Protein AF-A0A3D6DF42-F1 (afdb_monomer)

Structure (mmCIF, N/CA/C/O backbone):
data_AF-A0A3D6DF42-F1
#
_entry.id   AF-A0A3D6DF42-F1
#
loop_
_atom_site.group_PDB
_atom_site.id
_atom_site.type_symbol
_atom_site.label_atom_id
_atom_site.label_alt_id
_atom_site.label_comp_id
_atom_site.label_asym_id
_atom_site.label_entity_id
_atom_site.label_seq_id
_atom_site.pdbx_PDB_ins_code
_atom_site.Cartn_x
_atom_site.Cartn_y
_atom_site.Cartn_z
_atom_sit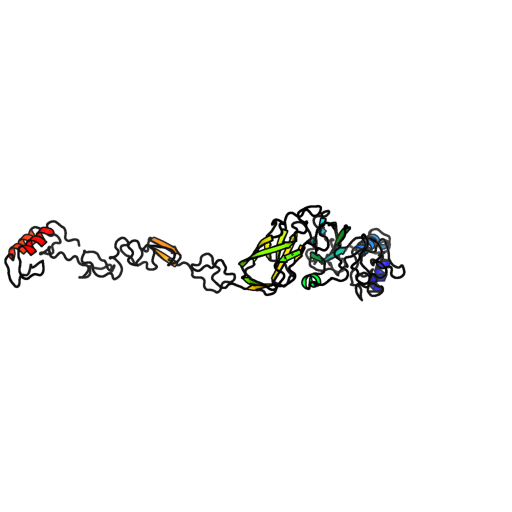e.occupancy
_atom_site.B_iso_or_equiv
_atom_site.auth_seq_id
_atom_site.auth_comp_id
_atom_site.auth_asym_id
_atom_site.auth_atom_id
_atom_site.pdbx_PDB_model_num
ATOM 1 N N . MET A 1 1 ? 30.712 -0.843 -15.625 1.00 72.88 1 MET A N 1
ATOM 2 C CA . MET A 1 1 ? 30.230 -1.663 -16.755 1.00 72.88 1 MET A CA 1
ATOM 3 C C . MET A 1 1 ? 30.738 -3.091 -16.606 1.00 72.88 1 MET A C 1
ATOM 5 O O . MET A 1 1 ? 31.927 -3.261 -16.349 1.00 72.88 1 MET A O 1
ATOM 9 N N . ASP A 1 2 ? 29.861 -4.085 -16.749 1.00 75.00 2 ASP A N 1
ATOM 10 C CA . ASP A 1 2 ? 30.233 -5.494 -16.939 1.00 75.00 2 ASP A CA 1
ATOM 11 C C . ASP A 1 2 ? 30.564 -5.735 -18.417 1.00 75.00 2 ASP A C 1
ATOM 13 O O . ASP A 1 2 ? 29.672 -5.845 -19.254 1.00 75.00 2 ASP A O 1
ATOM 17 N N . TYR A 1 3 ? 31.856 -5.793 -18.742 1.00 85.81 3 TYR A N 1
ATOM 18 C CA . TYR A 1 3 ? 32.326 -5.907 -20.124 1.00 85.81 3 TYR A CA 1
ATOM 19 C C . TYR A 1 3 ? 31.881 -7.205 -20.804 1.00 85.81 3 TYR A C 1
ATOM 21 O O . TYR A 1 3 ? 31.566 -7.184 -21.987 1.00 85.81 3 TYR A O 1
ATOM 29 N N . VAL A 1 4 ? 31.839 -8.341 -20.101 1.00 92.81 4 VAL A N 1
ATOM 30 C CA . VAL A 1 4 ? 31.512 -9.613 -20.767 1.00 92.81 4 VAL A CA 1
ATOM 31 C C . VAL A 1 4 ? 30.023 -9.671 -21.069 1.00 92.81 4 VAL A C 1
ATOM 33 O O . VAL A 1 4 ? 29.649 -9.961 -22.205 1.00 92.81 4 VAL A O 1
ATOM 36 N N . GLY A 1 5 ? 29.180 -9.349 -20.083 1.00 94.94 5 GLY A N 1
ATOM 37 C CA . GLY A 1 5 ? 27.737 -9.252 -20.293 1.00 94.94 5 GLY A CA 1
ATOM 38 C C . GLY A 1 5 ? 27.397 -8.262 -21.409 1.00 94.94 5 GLY A C 1
ATOM 39 O O . GLY A 1 5 ? 26.645 -8.597 -22.319 1.00 94.94 5 GLY A O 1
ATOM 40 N N . HIS A 1 6 ? 28.019 -7.083 -21.396 1.00 96.62 6 HIS A N 1
ATOM 41 C CA . HIS A 1 6 ? 27.775 -6.023 -22.374 1.00 96.62 6 HIS A CA 1
ATOM 42 C C . HIS A 1 6 ? 28.074 -6.452 -23.817 1.00 96.62 6 HIS A C 1
ATOM 44 O O . HIS A 1 6 ? 27.211 -6.363 -24.693 1.00 96.62 6 HIS A O 1
ATOM 50 N N . GLU A 1 7 ? 29.271 -6.989 -24.068 1.00 96.31 7 GLU A N 1
ATOM 51 C CA . GLU A 1 7 ? 29.660 -7.403 -25.418 1.00 96.31 7 GLU A CA 1
ATOM 52 C C . GLU A 1 7 ? 28.851 -8.614 -25.904 1.00 96.31 7 GLU A C 1
ATOM 54 O O . GLU A 1 7 ? 28.510 -8.702 -27.087 1.00 96.31 7 GLU A O 1
ATOM 59 N N . MET A 1 8 ? 28.474 -9.528 -25.000 1.00 95.62 8 MET A N 1
ATOM 60 C CA . MET A 1 8 ? 27.553 -10.622 -25.326 1.00 95.62 8 MET A CA 1
ATOM 61 C C . MET A 1 8 ? 26.163 -10.100 -25.702 1.00 95.62 8 MET A C 1
ATOM 63 O O . MET A 1 8 ? 25.557 -10.611 -26.643 1.00 95.62 8 MET A O 1
ATOM 67 N N . GLY A 1 9 ? 25.679 -9.048 -25.040 1.00 97.00 9 GLY A N 1
ATOM 68 C CA . GLY A 1 9 ? 24.446 -8.368 -25.423 1.00 97.00 9 GLY A CA 1
ATOM 69 C C . GLY A 1 9 ? 24.493 -7.840 -26.858 1.00 97.00 9 GLY A C 1
ATOM 70 O O . GLY A 1 9 ? 23.551 -8.059 -27.618 1.00 97.00 9 GLY A O 1
ATOM 71 N N . HIS A 1 10 ? 25.609 -7.243 -27.285 1.00 97.25 10 HIS A N 1
ATOM 72 C CA . HIS A 1 10 ? 25.791 -6.853 -28.687 1.00 97.25 10 HIS A CA 1
ATOM 73 C C . HIS A 1 10 ? 25.786 -8.045 -29.649 1.00 97.25 10 HIS A C 1
ATOM 75 O O . HIS A 1 10 ? 25.200 -7.943 -30.729 1.00 97.25 10 HIS A O 1
ATOM 81 N N . GLN A 1 11 ? 26.361 -9.192 -29.265 1.00 95.19 11 GLN A N 1
ATOM 82 C CA . GLN A 1 11 ? 26.259 -10.417 -30.076 1.00 95.19 11 GLN A CA 1
ATOM 83 C C . GLN A 1 11 ? 24.812 -10.915 -30.206 1.00 95.19 11 GLN A C 1
ATOM 85 O O . GLN A 1 11 ? 24.462 -11.527 -31.214 1.00 95.19 11 GLN A O 1
ATOM 90 N N . PHE A 1 12 ? 23.956 -10.618 -29.225 1.00 95.00 12 PHE A N 1
ATOM 91 C CA . PHE A 1 12 ? 22.517 -10.883 -29.279 1.00 95.00 12 PHE A CA 1
ATOM 92 C C . PHE A 1 12 ? 21.701 -9.759 -29.934 1.00 95.00 12 PHE A C 1
ATOM 94 O O . PHE A 1 12 ? 20.476 -9.833 -29.959 1.00 95.00 12 PHE A O 1
ATOM 101 N N . GLY A 1 13 ? 22.353 -8.746 -30.509 1.00 95.38 13 GLY A N 1
ATOM 102 C CA . GLY A 1 13 ? 21.691 -7.662 -31.234 1.00 95.38 13 GLY A CA 1
ATOM 103 C C . GLY A 1 13 ? 21.156 -6.536 -30.349 1.00 95.38 13 GLY A C 1
ATOM 104 O O . GLY A 1 13 ? 20.396 -5.703 -30.839 1.00 95.38 13 GLY A O 1
ATOM 105 N N . CYS A 1 14 ? 21.541 -6.490 -29.073 1.00 98.06 14 CYS A N 1
ATOM 106 C CA . CYS A 1 14 ? 21.111 -5.442 -28.156 1.00 98.06 14 CYS A CA 1
ATOM 107 C C . CYS A 1 14 ? 21.837 -4.119 -28.434 1.00 98.06 14 CYS A C 1
ATOM 109 O O . CYS A 1 14 ? 23.064 -4.073 -28.581 1.00 98.06 14 CYS A O 1
ATOM 111 N N . ASN A 1 15 ? 21.077 -3.028 -28.436 1.00 98.25 15 ASN A N 1
ATOM 112 C CA . ASN A 1 15 ? 21.585 -1.665 -28.493 1.00 98.25 15 ASN A CA 1
ATOM 113 C C . ASN A 1 15 ? 21.888 -1.111 -27.096 1.00 98.25 15 ASN A C 1
ATOM 115 O O . ASN A 1 15 ? 21.407 -1.612 -26.078 1.00 98.25 15 ASN A O 1
ATOM 119 N N . HIS A 1 16 ? 22.660 -0.021 -27.060 1.00 97.88 16 HIS A N 1
ATOM 120 C CA . HIS A 1 16 ? 22.895 0.727 -25.832 1.00 97.88 16 HIS A CA 1
ATOM 121 C C . HIS A 1 16 ? 21.620 1.381 -25.293 1.00 97.88 16 HIS A C 1
ATOM 123 O O . HIS A 1 16 ? 20.898 2.045 -26.041 1.00 97.88 16 HIS A O 1
ATOM 129 N N . THR A 1 17 ? 21.402 1.278 -23.982 1.00 97.94 17 THR A N 1
ATOM 130 C CA . THR A 1 17 ? 20.181 1.763 -23.317 1.00 97.94 17 THR A CA 1
ATOM 131 C C . THR A 1 17 ? 20.329 3.109 -22.616 1.00 97.94 17 THR A C 1
ATOM 133 O O . THR A 1 17 ? 19.329 3.725 -22.252 1.00 97.94 17 THR A O 1
ATOM 136 N N . PHE A 1 18 ? 21.553 3.608 -22.445 1.00 97.00 18 PHE A N 1
ATOM 137 C CA . PHE A 1 18 ? 21.826 4.888 -21.789 1.00 97.00 18 PHE A CA 1
ATOM 138 C C . PHE A 1 18 ? 21.446 6.097 -22.663 1.00 97.00 18 PHE A C 1
ATOM 140 O O . PHE A 1 18 ? 21.507 6.041 -23.893 1.00 97.00 18 PHE A O 1
ATOM 147 N N . ASN A 1 19 ? 21.088 7.221 -22.033 1.00 96.50 19 ASN A N 1
ATOM 148 C CA . ASN A 1 19 ? 20.591 8.412 -22.730 1.00 96.50 19 ASN A CA 1
ATOM 149 C C . ASN A 1 19 ? 21.522 9.640 -22.700 1.00 96.50 19 ASN A C 1
ATOM 151 O O . ASN A 1 19 ? 21.210 10.654 -23.331 1.00 96.50 19 ASN A O 1
ATOM 155 N N . ASN A 1 20 ? 22.681 9.578 -22.041 1.00 93.00 20 ASN A N 1
ATOM 156 C CA . ASN A 1 20 ? 23.732 10.585 -22.237 1.00 93.00 20 ASN A CA 1
ATOM 157 C C . ASN A 1 20 ? 24.454 10.393 -23.590 1.00 93.00 20 ASN A C 1
ATOM 159 O O . ASN A 1 20 ? 24.331 9.356 -24.229 1.00 93.00 20 ASN A O 1
ATOM 163 N N . SER A 1 21 ? 25.170 11.414 -24.079 1.00 89.31 21 SER A N 1
ATOM 164 C CA . SER A 1 21 ? 25.824 11.362 -25.404 1.00 89.31 21 SER A CA 1
ATOM 165 C C . SER A 1 21 ? 26.989 10.363 -25.465 1.00 89.31 21 SER A C 1
ATOM 167 O O . SER A 1 21 ? 27.166 9.681 -26.474 1.00 89.31 21 SER A O 1
ATOM 169 N N . CYS A 1 22 ? 27.790 10.315 -24.394 1.00 90.25 22 CYS A N 1
ATOM 170 C CA . CYS A 1 22 ? 29.015 9.523 -24.241 1.00 90.25 22 CYS A CA 1
ATOM 171 C C . CYS A 1 22 ? 29.828 9.343 -25.536 1.00 90.25 22 CYS A C 1
ATOM 173 O O . CYS A 1 22 ? 29.934 8.247 -26.092 1.00 90.25 22 CYS A O 1
ATOM 175 N N . SER A 1 23 ? 30.382 10.447 -26.043 1.00 90.12 23 SER A N 1
ATOM 176 C CA . SER A 1 23 ? 31.211 10.465 -27.259 1.00 90.12 23 SER A CA 1
ATOM 177 C C . SER A 1 23 ? 30.519 9.894 -28.508 1.00 90.12 23 SER A C 1
ATOM 179 O O . SER A 1 23 ? 31.182 9.357 -29.389 1.00 90.12 23 SER A O 1
ATOM 181 N N . GLY A 1 24 ? 29.190 10.018 -28.597 1.00 90.12 24 GLY A N 1
ATOM 182 C CA . GLY A 1 24 ? 28.400 9.571 -29.746 1.00 90.12 24 GLY A CA 1
ATOM 183 C C . GLY A 1 24 ? 27.953 8.109 -29.695 1.00 90.12 24 GLY A C 1
ATOM 184 O O . GLY A 1 24 ? 27.324 7.653 -30.643 1.00 90.12 24 GLY A O 1
ATOM 185 N N . ASN A 1 25 ? 28.218 7.383 -28.604 1.00 94.06 25 ASN A N 1
ATOM 186 C CA . ASN A 1 25 ? 27.819 5.977 -28.462 1.00 94.06 25 ASN A CA 1
ATOM 187 C C . ASN A 1 25 ? 26.333 5.789 -28.109 1.00 94.06 25 ASN A C 1
ATOM 189 O O . ASN A 1 25 ? 25.847 4.661 -28.054 1.00 94.06 25 ASN A O 1
ATOM 193 N N . ARG A 1 26 ? 25.593 6.874 -27.864 1.00 95.94 26 ARG A N 1
ATOM 194 C CA . ARG A 1 26 ? 24.152 6.825 -27.602 1.00 95.94 26 ARG A CA 1
ATOM 195 C C . ARG A 1 26 ? 23.379 6.244 -28.789 1.00 95.94 26 ARG A C 1
ATOM 197 O O . ARG A 1 26 ? 23.425 6.803 -29.884 1.00 95.94 26 ARG A O 1
ATOM 204 N N . SER A 1 27 ? 22.545 5.235 -28.539 1.00 97.19 27 SER A N 1
ATOM 205 C CA . SER A 1 27 ? 21.577 4.735 -29.523 1.00 97.19 27 SER A CA 1
ATOM 206 C C . SER A 1 27 ? 20.209 5.396 -29.326 1.00 97.19 27 SER A C 1
ATOM 208 O O . SER A 1 27 ? 19.471 5.079 -28.398 1.00 97.19 27 SER A O 1
ATOM 210 N N . SER A 1 28 ? 19.844 6.354 -30.184 1.00 95.88 28 SER A N 1
ATOM 211 C CA . SER A 1 28 ? 18.615 7.152 -30.013 1.00 95.88 28 SER A CA 1
ATOM 212 C C . SER A 1 28 ? 17.316 6.343 -30.062 1.00 95.88 28 SER A C 1
ATOM 214 O O . SER A 1 28 ? 16.324 6.776 -29.480 1.00 95.88 28 SER A O 1
ATOM 216 N N . SER A 1 29 ? 17.318 5.187 -30.728 1.00 96.94 29 SER A N 1
ATOM 217 C CA . SER A 1 29 ? 16.177 4.268 -30.814 1.00 96.94 29 SER A CA 1
ATOM 218 C C . SER A 1 29 ? 16.046 3.326 -29.612 1.00 96.94 29 SER A C 1
ATOM 220 O O . SER A 1 29 ? 15.029 2.646 -29.500 1.00 96.94 29 SER A O 1
ATO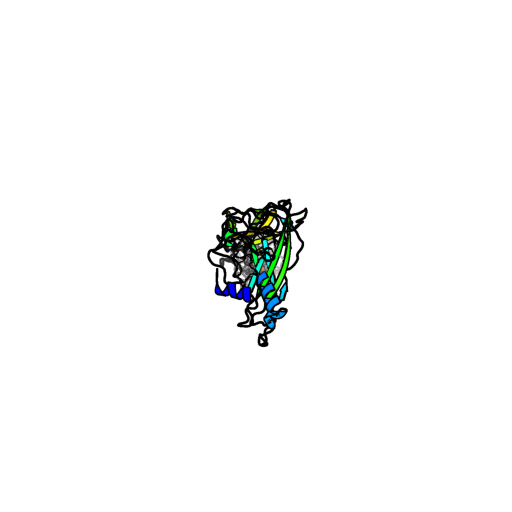M 222 N N . ALA A 1 30 ? 17.049 3.293 -28.729 1.00 97.88 30 ALA A N 1
ATOM 223 C CA . ALA A 1 30 ? 17.146 2.360 -27.605 1.00 97.88 30 ALA A CA 1
ATOM 224 C C . ALA A 1 30 ? 17.464 3.033 -26.254 1.00 97.88 30 ALA A C 1
ATOM 226 O O . ALA A 1 30 ? 17.500 2.361 -25.227 1.00 97.88 30 ALA A O 1
ATOM 227 N N . ALA A 1 31 ? 17.664 4.353 -26.228 1.00 97.81 31 ALA A N 1
ATOM 228 C CA . ALA A 1 31 ? 18.062 5.126 -25.052 1.00 97.81 31 ALA A CA 1
ATOM 229 C C . ALA A 1 31 ? 16.919 5.327 -24.029 1.00 97.81 31 ALA A C 1
ATOM 231 O O . ALA A 1 31 ? 16.369 6.425 -23.909 1.00 97.81 31 ALA A O 1
ATOM 232 N N . TYR A 1 32 ? 16.556 4.264 -23.310 1.00 98.19 32 TYR A N 1
ATOM 233 C CA . TYR A 1 32 ? 15.469 4.233 -22.321 1.00 98.19 32 TYR A CA 1
ATOM 234 C C . TYR A 1 32 ? 15.901 4.534 -20.879 1.00 98.19 32 TYR A C 1
ATOM 236 O O . TYR A 1 32 ? 15.042 4.736 -20.025 1.00 98.19 32 TYR A O 1
ATOM 244 N N . GLU A 1 33 ? 17.199 4.593 -20.585 1.00 97.69 33 GLU A N 1
ATOM 245 C CA . GLU A 1 33 ? 17.704 4.834 -19.233 1.00 97.69 33 GLU A CA 1
ATOM 246 C C . GLU A 1 33 ? 18.296 6.244 -19.078 1.00 97.69 33 GLU A C 1
ATOM 248 O O . GLU A 1 33 ? 19.042 6.702 -19.950 1.00 97.69 33 GLU A O 1
ATOM 253 N N . PRO A 1 34 ? 18.024 6.951 -17.964 1.00 96.62 34 PRO A N 1
ATOM 254 C CA . PRO A 1 34 ? 18.572 8.283 -17.742 1.00 96.62 34 PRO A CA 1
ATOM 255 C C . PRO A 1 34 ? 20.101 8.263 -17.596 1.00 96.62 34 PRO A C 1
ATOM 257 O O . PRO A 1 34 ? 20.685 7.339 -17.031 1.00 96.62 34 PRO A O 1
ATOM 260 N N . GLY A 1 35 ? 20.765 9.321 -18.069 1.00 95.56 35 GLY A N 1
ATOM 261 C CA . GLY A 1 35 ? 22.210 9.494 -17.903 1.00 95.56 35 GLY A CA 1
ATOM 262 C C . GLY A 1 35 ? 23.021 8.338 -18.488 1.00 95.56 35 GLY A C 1
ATOM 263 O O . GLY A 1 35 ? 22.813 7.955 -19.638 1.00 95.56 35 GLY A O 1
ATOM 264 N N . SER A 1 36 ? 23.956 7.798 -17.704 1.00 95.56 36 SER A N 1
ATOM 265 C CA . SER A 1 36 ? 24.770 6.630 -18.073 1.00 95.56 36 SER A CA 1
ATOM 266 C C . SER A 1 36 ? 24.033 5.292 -18.012 1.00 95.56 36 SER A C 1
ATOM 268 O O . SER A 1 36 ? 24.597 4.272 -18.412 1.00 95.56 36 SER A O 1
ATOM 270 N N . GLY A 1 37 ? 22.790 5.279 -17.529 1.00 96.25 37 GLY A N 1
ATOM 271 C CA . GLY A 1 37 ? 22.034 4.067 -17.244 1.00 96.25 37 GLY A CA 1
ATOM 272 C C . GLY A 1 37 ? 22.590 3.247 -16.073 1.00 96.25 37 GLY A C 1
ATOM 273 O O . GLY A 1 37 ? 23.608 3.579 -15.457 1.00 96.25 37 GLY A O 1
ATOM 274 N N . SER A 1 38 ? 21.866 2.185 -15.761 1.00 96.81 38 SER A N 1
ATOM 275 C CA . SER A 1 38 ? 22.068 1.258 -14.646 1.00 96.81 38 SER A CA 1
ATOM 276 C C . SER A 1 38 ? 22.249 -0.195 -15.093 1.00 96.81 38 SER A C 1
ATOM 278 O O . SER A 1 38 ? 22.862 -0.961 -14.360 1.00 96.81 38 SER A O 1
ATOM 280 N N . THR A 1 39 ? 21.734 -0.592 -16.262 1.00 97.38 39 THR A N 1
ATOM 281 C CA . THR A 1 39 ? 21.733 -2.000 -16.708 1.00 97.38 39 THR A CA 1
ATOM 282 C C . THR A 1 39 ? 22.961 -2.390 -17.544 1.00 97.38 39 THR A C 1
ATOM 284 O O . THR A 1 39 ? 23.787 -1.550 -17.897 1.00 97.38 39 THR A O 1
ATOM 287 N N . ILE A 1 40 ? 23.091 -3.678 -17.887 1.00 97.62 40 ILE A N 1
ATOM 288 C CA . ILE A 1 40 ? 24.237 -4.236 -18.632 1.00 97.62 40 ILE A CA 1
ATOM 289 C C . ILE A 1 40 ? 24.517 -3.494 -19.948 1.00 97.62 40 ILE A C 1
ATOM 291 O O . ILE A 1 40 ? 25.676 -3.217 -20.244 1.00 97.62 40 ILE A O 1
ATOM 295 N N . MET A 1 41 ? 23.489 -3.130 -20.727 1.00 97.81 41 MET A N 1
ATOM 296 C CA . MET A 1 41 ? 23.665 -2.427 -22.015 1.00 97.81 41 MET A CA 1
ATOM 297 C C . MET A 1 41 ? 23.846 -0.914 -21.863 1.00 97.81 41 MET A C 1
ATOM 299 O O . MET A 1 41 ? 23.784 -0.157 -22.834 1.00 97.81 41 MET A O 1
ATOM 303 N N . SER A 1 42 ? 24.080 -0.457 -20.639 1.00 96.06 42 SER A N 1
ATOM 304 C CA . SER A 1 42 ? 24.339 0.929 -20.313 1.00 96.06 42 SER A CA 1
ATOM 305 C C . SER A 1 42 ? 25.835 1.166 -20.065 1.00 96.06 42 SER A C 1
ATOM 307 O O . SER A 1 42 ? 26.642 0.242 -19.989 1.00 96.06 42 SER A O 1
ATOM 309 N N . TYR A 1 43 ? 26.228 2.433 -19.939 1.00 95.00 43 TYR A N 1
ATOM 310 C CA . TYR A 1 43 ? 27.608 2.856 -19.694 1.00 95.00 43 TYR A CA 1
ATOM 311 C C . TYR A 1 43 ? 27.832 3.318 -18.244 1.00 95.00 43 TYR A C 1
ATOM 313 O O . TYR A 1 43 ? 28.550 4.292 -17.984 1.00 95.00 43 TYR A O 1
ATOM 321 N N . SER A 1 44 ? 27.224 2.622 -17.275 1.00 94.56 44 SER A N 1
ATOM 322 C CA . SER A 1 44 ? 27.429 2.886 -15.846 1.00 94.56 44 SER A CA 1
ATOM 323 C C . SER A 1 44 ? 28.921 2.893 -15.488 1.00 94.56 44 SER A C 1
ATOM 325 O O . SER A 1 44 ? 29.658 1.943 -15.783 1.00 94.56 44 SER A O 1
ATOM 327 N N . GLY A 1 45 ? 29.356 3.972 -14.840 1.00 92.31 45 GLY A N 1
ATOM 328 C CA . GLY A 1 45 ? 30.736 4.214 -14.422 1.00 92.31 45 GLY A CA 1
ATOM 329 C C . GLY A 1 45 ? 31.626 4.896 -15.458 1.00 92.31 45 GLY A C 1
ATOM 330 O O . GLY A 1 45 ? 32.757 5.232 -15.125 1.00 92.31 45 GLY A O 1
ATOM 331 N N . ILE A 1 46 ? 31.149 5.109 -16.689 1.00 90.69 46 ILE A N 1
ATOM 332 C CA . ILE A 1 46 ? 31.990 5.589 -17.798 1.00 90.69 46 ILE A CA 1
ATOM 333 C C . ILE A 1 46 ? 31.749 7.071 -18.089 1.00 90.69 46 ILE A C 1
ATOM 335 O O . ILE A 1 46 ? 32.695 7.851 -18.178 1.00 90.69 46 ILE A O 1
ATOM 339 N N . CYS A 1 47 ? 30.485 7.473 -18.237 1.00 88.75 47 CYS A N 1
ATOM 340 C CA . CYS A 1 47 ? 30.123 8.805 -18.721 1.00 88.75 47 CYS A CA 1
ATOM 341 C C . CYS A 1 47 ? 29.199 9.553 -17.758 1.00 88.75 47 CYS A C 1
ATOM 343 O O . CYS A 1 47 ? 28.301 8.970 -17.159 1.00 88.75 47 CYS A O 1
ATOM 345 N N . ALA A 1 48 ? 29.397 10.867 -17.635 1.00 91.12 48 ALA A N 1
ATOM 346 C CA . ALA A 1 48 ? 28.517 11.740 -16.864 1.00 91.12 48 ALA A CA 1
ATOM 347 C C . ALA A 1 48 ? 27.259 12.149 -17.670 1.00 91.12 48 ALA A C 1
ATOM 349 O O . ALA A 1 48 ? 27.318 12.194 -18.903 1.00 91.12 48 ALA A O 1
ATOM 350 N N . PRO A 1 49 ? 26.133 12.481 -17.009 1.00 93.31 49 PRO A N 1
ATOM 351 C CA . PRO A 1 49 ? 25.843 12.202 -15.599 1.00 93.31 49 PRO A CA 1
ATOM 352 C C . PRO A 1 49 ? 25.787 10.698 -15.334 1.00 93.31 49 PRO A C 1
ATOM 354 O O . PRO A 1 49 ? 25.134 9.951 -16.066 1.00 93.31 49 PRO A O 1
ATOM 357 N N . ASN A 1 50 ? 26.495 10.266 -14.292 1.00 93.12 50 ASN A N 1
ATOM 358 C CA . ASN A 1 50 ? 26.678 8.853 -14.004 1.00 93.12 50 ASN A CA 1
ATOM 359 C C . ASN A 1 50 ? 25.705 8.379 -12.918 1.00 93.12 50 ASN A C 1
ATOM 361 O O . ASN A 1 50 ? 25.817 8.848 -11.790 1.00 93.12 50 ASN A O 1
ATOM 365 N N . LEU A 1 51 ? 24.804 7.437 -13.227 1.00 93.81 51 LEU A N 1
ATOM 366 C CA . LEU A 1 51 ? 23.814 6.915 -12.268 1.00 93.81 51 LEU A CA 1
ATOM 367 C C . LEU A 1 51 ? 24.420 6.072 -11.141 1.00 93.81 51 LEU A C 1
ATOM 369 O O . LEU A 1 51 ? 23.918 6.090 -10.014 1.00 93.81 51 LEU A O 1
ATOM 373 N N . GLN A 1 52 ? 25.445 5.286 -11.472 1.00 94.06 52 GLN A N 1
ATOM 374 C CA . GLN A 1 52 ? 26.121 4.351 -10.574 1.00 94.06 52 GLN A CA 1
ATOM 375 C C . GLN A 1 52 ? 27.486 3.944 -11.139 1.00 94.06 52 GLN A C 1
ATOM 377 O O . GLN A 1 52 ? 27.729 4.046 -12.340 1.00 94.06 52 GLN A O 1
ATOM 382 N N . THR A 1 53 ? 28.408 3.512 -10.278 1.00 93.94 53 THR A N 1
ATOM 383 C CA . THR A 1 53 ? 29.788 3.167 -10.674 1.00 93.94 53 THR A CA 1
ATOM 384 C C . THR A 1 53 ? 29.875 1.867 -11.472 1.00 93.94 53 THR A C 1
ATOM 386 O O . THR A 1 53 ? 30.651 1.773 -12.416 1.00 93.94 53 THR A O 1
ATOM 389 N N . ASN A 1 54 ? 29.072 0.869 -11.118 1.00 94.06 54 ASN A N 1
ATOM 390 C CA . ASN A 1 54 ? 29.024 -0.425 -11.795 1.00 94.06 54 ASN A CA 1
ATOM 391 C C . ASN A 1 54 ? 27.616 -0.635 -12.328 1.00 94.06 54 ASN A C 1
ATOM 393 O O . ASN A 1 54 ? 26.686 -0.154 -11.696 1.00 94.06 54 ASN A O 1
ATOM 397 N N . SER A 1 55 ? 27.463 -1.312 -13.462 1.00 95.25 55 SER A N 1
ATOM 398 C CA . SER A 1 55 ? 26.143 -1.736 -13.933 1.00 95.25 55 SER A CA 1
ATOM 399 C C . SER A 1 55 ? 25.591 -2.798 -12.987 1.00 95.25 55 SER A C 1
ATOM 401 O O . SER A 1 55 ? 26.364 -3.537 -12.380 1.00 95.25 55 SER A O 1
ATOM 403 N N . ASP A 1 56 ? 24.275 -2.866 -12.878 1.00 96.25 56 ASP A N 1
ATOM 404 C CA . ASP A 1 56 ? 23.588 -3.998 -12.278 1.00 96.25 56 ASP A CA 1
ATOM 405 C C . ASP A 1 56 ? 23.599 -5.176 -13.262 1.00 96.25 56 ASP A C 1
ATOM 407 O O . ASP A 1 56 ? 23.454 -4.968 -14.471 1.00 96.25 56 ASP A O 1
ATOM 411 N N . ASP A 1 57 ? 23.717 -6.403 -12.749 1.00 93.75 57 ASP A N 1
ATOM 412 C CA . ASP A 1 57 ? 23.790 -7.646 -13.538 1.00 93.75 57 ASP A CA 1
ATOM 413 C C . ASP A 1 57 ? 22.406 -8.054 -14.084 1.00 93.75 57 ASP A C 1
ATOM 415 O O . ASP A 1 57 ? 21.875 -9.137 -13.836 1.00 93.75 57 ASP A O 1
ATOM 419 N N . VAL A 1 58 ? 21.773 -7.137 -14.811 1.00 95.00 58 VAL A N 1
ATOM 420 C CA . VAL A 1 58 ? 20.457 -7.288 -15.421 1.00 95.00 58 VAL A CA 1
ATOM 421 C C . VAL A 1 58 ? 20.433 -6.565 -16.763 1.00 95.00 58 VAL A C 1
ATOM 423 O O . VAL A 1 58 ? 21.012 -5.494 -16.918 1.00 95.00 58 VAL A O 1
ATOM 426 N N . TYR A 1 59 ? 19.741 -7.135 -17.746 1.00 97.00 59 TYR A N 1
ATOM 427 C CA . TYR A 1 59 ? 19.406 -6.444 -18.990 1.00 97.00 59 TYR A CA 1
ATOM 428 C C . TYR A 1 59 ? 18.132 -5.618 -18.822 1.00 97.00 59 TYR A C 1
ATOM 430 O O . TYR A 1 59 ? 17.146 -6.119 -18.274 1.00 97.00 59 TYR A O 1
ATOM 438 N N . HIS A 1 60 ? 18.126 -4.400 -19.369 1.00 98.06 60 HIS A N 1
ATOM 439 C CA . HIS A 1 60 ? 16.903 -3.614 -19.503 1.00 98.06 60 HIS A CA 1
ATOM 440 C C . HIS A 1 60 ? 15.847 -4.382 -20.311 1.00 98.06 60 HIS A C 1
ATOM 442 O O . HIS A 1 60 ? 16.193 -5.097 -21.259 1.00 98.06 60 HIS A O 1
ATOM 448 N N . VAL A 1 61 ? 14.556 -4.180 -20.025 1.00 98.12 61 VAL A N 1
ATOM 449 C CA . VAL A 1 61 ? 13.451 -4.794 -20.795 1.00 98.12 61 VAL A CA 1
ATOM 450 C C . VAL A 1 61 ? 13.589 -4.602 -22.309 1.00 98.12 61 VAL A C 1
ATOM 452 O O . VAL A 1 61 ? 13.250 -5.495 -23.080 1.00 98.12 61 VAL A O 1
ATOM 455 N N . HIS A 1 62 ? 14.125 -3.463 -22.753 1.00 98.31 62 HIS A N 1
ATOM 456 C CA . HIS A 1 62 ? 14.384 -3.226 -24.174 1.00 98.31 62 HIS A CA 1
ATOM 457 C C . HIS A 1 62 ? 15.406 -4.210 -24.752 1.00 98.31 62 HIS A C 1
ATOM 459 O O . HIS A 1 62 ? 15.118 -4.851 -25.757 1.00 98.31 62 HIS A O 1
ATOM 465 N N . SER A 1 63 ? 16.550 -4.388 -24.089 1.00 98.19 63 SER A N 1
ATOM 466 C CA . SER A 1 63 ? 17.571 -5.345 -24.517 1.00 98.19 63 SER A CA 1
ATOM 467 C C . SER A 1 63 ? 17.048 -6.783 -24.465 1.00 98.19 63 SER A C 1
ATOM 469 O O . SER A 1 63 ? 17.363 -7.576 -25.343 1.00 98.19 63 SER A O 1
ATOM 471 N N . LEU A 1 64 ? 16.184 -7.121 -23.497 1.00 96.31 64 LEU A N 1
ATOM 472 C CA . LEU A 1 64 ? 15.510 -8.427 -23.488 1.00 96.31 64 LEU A CA 1
ATOM 473 C C . LEU A 1 64 ? 14.614 -8.617 -24.719 1.00 96.31 64 LEU A C 1
ATOM 475 O O . LEU A 1 64 ? 14.614 -9.695 -25.310 1.00 96.31 64 LEU A O 1
ATOM 479 N N . ILE A 1 65 ? 13.871 -7.583 -25.126 1.00 96.62 65 ILE A N 1
ATOM 480 C CA . ILE A 1 65 ? 13.029 -7.612 -26.330 1.00 96.62 65 ILE A CA 1
ATOM 481 C C . ILE A 1 65 ? 13.891 -7.748 -27.592 1.00 96.62 65 ILE A C 1
ATOM 483 O O . ILE A 1 65 ? 13.596 -8.596 -28.432 1.00 96.62 65 ILE A O 1
ATOM 487 N N . GLU A 1 66 ? 14.948 -6.946 -27.734 1.00 97.50 66 GLU A N 1
ATOM 488 C CA . GLU A 1 66 ? 15.866 -7.015 -28.879 1.00 97.50 66 GLU A CA 1
ATOM 489 C C . GLU A 1 66 ? 16.529 -8.390 -28.985 1.00 97.50 66 GLU A C 1
ATOM 491 O O . GLU A 1 66 ? 16.419 -9.043 -30.026 1.00 97.50 66 GLU A O 1
ATOM 496 N N . GLY A 1 67 ? 17.117 -8.868 -27.885 1.00 95.94 67 GLY A N 1
ATOM 497 C CA . GLY A 1 67 ? 17.758 -10.176 -27.814 1.00 95.94 67 GLY A CA 1
ATOM 498 C C . GLY A 1 67 ? 16.790 -11.316 -28.119 1.00 95.94 67 GLY A C 1
ATOM 499 O O . GLY A 1 67 ? 17.094 -12.174 -28.943 1.00 95.94 67 GLY A O 1
ATOM 500 N N . THR A 1 68 ? 15.586 -11.299 -27.538 1.00 93.25 68 THR A N 1
ATOM 501 C CA . THR A 1 68 ? 14.557 -12.319 -27.811 1.00 93.25 68 THR A CA 1
ATOM 502 C C . THR A 1 68 ? 14.142 -12.308 -29.279 1.00 93.25 68 THR A C 1
ATOM 504 O O . THR A 1 68 ? 14.054 -13.360 -29.908 1.00 93.25 68 THR A O 1
ATOM 507 N N . ASN A 1 69 ? 13.928 -11.127 -29.865 1.00 94.94 69 ASN A N 1
ATOM 508 C CA . ASN A 1 69 ? 13.574 -11.013 -31.277 1.00 94.94 69 ASN A CA 1
ATOM 509 C C . ASN A 1 69 ? 14.686 -11.553 -32.180 1.00 94.94 69 ASN A C 1
ATOM 511 O O . ASN A 1 69 ? 14.397 -12.294 -33.119 1.00 94.94 69 ASN A O 1
ATOM 515 N N . PHE A 1 70 ? 15.948 -11.230 -31.890 1.00 95.50 70 PHE A N 1
ATOM 516 C CA . PHE A 1 70 ? 17.089 -11.726 -32.656 1.00 95.50 70 PHE A CA 1
ATOM 517 C C . PHE A 1 70 ? 17.268 -13.244 -32.525 1.00 95.50 70 PHE A C 1
ATOM 519 O O . PHE A 1 70 ? 17.476 -13.924 -33.533 1.00 95.50 70 PHE A O 1
ATOM 526 N N . LEU A 1 71 ? 17.153 -13.774 -31.304 1.00 92.19 71 LEU A N 1
ATOM 527 C CA . LEU A 1 71 ? 17.362 -15.186 -30.987 1.00 92.19 71 LEU A CA 1
ATOM 528 C C . LEU A 1 71 ? 16.200 -16.089 -31.399 1.00 92.19 71 LEU A C 1
ATOM 530 O O . LEU A 1 71 ? 16.436 -17.267 -31.627 1.00 92.19 71 LEU A O 1
ATOM 534 N N . HIS A 1 72 ? 14.962 -15.597 -31.476 1.00 89.38 72 HIS A N 1
ATOM 535 C CA . HIS A 1 72 ? 13.803 -16.432 -31.824 1.00 89.38 72 HIS A CA 1
ATOM 536 C C . HIS A 1 72 ? 13.337 -16.230 -33.264 1.00 89.38 72 HIS A C 1
ATOM 538 O O . HIS A 1 72 ? 12.987 -17.202 -33.933 1.00 89.38 72 HIS A O 1
ATOM 544 N N . SER A 1 73 ? 13.359 -14.988 -33.745 1.00 88.94 73 SER A N 1
ATOM 545 C CA . SER A 1 73 ? 12.776 -14.600 -35.037 1.00 88.94 73 SER A CA 1
ATOM 546 C C . SER A 1 73 ? 13.810 -14.059 -36.027 1.00 88.94 73 SER A C 1
ATOM 548 O O . SER A 1 73 ? 13.493 -13.866 -37.200 1.00 88.94 73 SER A O 1
ATOM 550 N N . GLY A 1 74 ? 15.026 -13.777 -35.561 1.00 90.25 74 GLY A N 1
ATOM 551 C CA . GLY A 1 74 ? 16.120 -13.237 -36.356 1.00 90.25 74 GLY A CA 1
ATOM 552 C C . GLY A 1 74 ? 17.152 -14.290 -36.749 1.00 90.25 74 GLY A C 1
ATOM 553 O O . GLY A 1 74 ? 16.924 -15.494 -36.677 1.00 90.25 74 GLY A O 1
ATOM 554 N N . PHE A 1 75 ? 18.325 -13.811 -37.167 1.00 88.75 75 PHE A N 1
ATOM 555 C CA . PHE A 1 75 ? 19.427 -14.670 -37.604 1.00 88.75 75 PHE A CA 1
ATOM 556 C C . PHE A 1 75 ? 20.109 -15.418 -36.446 1.00 88.75 75 PHE A C 1
ATOM 558 O O . PHE A 1 75 ? 20.814 -16.392 -36.682 1.00 88.75 75 PHE A O 1
ATOM 565 N N . GLY A 1 76 ? 19.884 -15.014 -35.190 1.00 88.00 76 GLY A N 1
ATOM 566 C CA . GLY A 1 76 ? 20.503 -15.648 -34.024 1.00 88.00 76 GLY A CA 1
ATOM 567 C C . GLY A 1 76 ? 20.142 -17.127 -33.853 1.00 88.00 76 GLY A C 1
ATOM 568 O O . GLY A 1 76 ? 20.923 -17.881 -33.277 1.00 88.00 76 GLY A O 1
ATOM 569 N N . ASN A 1 77 ? 19.006 -17.575 -34.403 1.00 88.88 77 ASN A N 1
ATOM 570 C CA . ASN A 1 77 ? 18.601 -18.984 -34.365 1.00 88.88 77 ASN A CA 1
ATOM 571 C C . ASN A 1 77 ? 19.196 -19.850 -35.488 1.00 88.88 77 ASN A C 1
ATOM 573 O O . ASN A 1 77 ? 18.940 -21.053 -35.508 1.00 88.88 77 ASN A O 1
ATOM 577 N N . SER A 1 78 ? 19.962 -19.280 -36.427 1.00 90.69 78 SER A N 1
ATOM 578 C CA . SER A 1 78 ? 20.298 -19.973 -37.678 1.00 90.69 78 SER A CA 1
ATOM 579 C C . SER A 1 78 ? 21.343 -21.080 -37.517 1.00 90.69 78 SER A C 1
ATOM 581 O O . SER A 1 78 ? 21.486 -21.924 -38.400 1.00 90.69 78 SER A O 1
ATOM 583 N N . CYS A 1 79 ? 22.115 -21.054 -36.429 1.00 89.44 79 CYS A N 1
ATOM 584 C CA . CYS A 1 79 ? 23.197 -22.004 -36.153 1.00 89.44 79 CYS A CA 1
ATOM 585 C C . CYS A 1 79 ? 23.067 -22.714 -34.798 1.00 89.44 79 CYS A C 1
ATOM 587 O O . CYS A 1 79 ? 23.881 -23.584 -34.488 1.00 89.44 79 CYS A O 1
ATOM 589 N N . ALA A 1 80 ? 22.070 -22.348 -33.990 1.00 89.19 80 ALA A N 1
ATOM 590 C CA . ALA A 1 80 ? 21.888 -22.897 -32.656 1.00 89.19 80 ALA A CA 1
ATOM 591 C C . ALA A 1 80 ? 21.204 -24.271 -32.706 1.00 89.19 80 ALA A C 1
ATOM 593 O O . ALA A 1 80 ? 20.216 -24.470 -33.415 1.00 89.19 80 ALA A O 1
ATOM 594 N N . THR A 1 81 ? 21.684 -25.216 -31.896 1.00 90.75 81 THR A N 1
ATOM 595 C CA . THR A 1 81 ? 20.943 -26.452 -31.622 1.00 90.75 81 THR A CA 1
ATOM 596 C C . THR A 1 81 ? 19.775 -26.130 -30.695 1.00 90.75 81 THR A C 1
ATOM 598 O O . THR A 1 81 ? 19.984 -25.685 -29.569 1.00 90.75 81 THR A O 1
ATOM 601 N N . GLN A 1 82 ? 18.546 -26.374 -31.149 1.00 88.25 82 GLN A N 1
ATOM 602 C CA . GLN A 1 82 ? 17.345 -26.129 -30.351 1.00 88.25 82 GLN A CA 1
ATOM 603 C C . GLN A 1 82 ? 17.054 -27.317 -29.431 1.00 88.25 82 GLN A C 1
ATOM 605 O O . GLN A 1 82 ? 16.916 -28.452 -29.887 1.00 88.25 82 GLN A O 1
ATOM 610 N N . ILE A 1 83 ? 16.944 -27.044 -28.133 1.00 89.50 83 ILE A N 1
ATOM 611 C CA . ILE A 1 83 ? 16.602 -28.026 -27.103 1.00 89.50 83 ILE A CA 1
ATOM 612 C C . ILE A 1 83 ? 15.319 -27.545 -26.429 1.00 89.50 83 ILE A C 1
ATOM 614 O O . ILE A 1 83 ? 15.224 -26.384 -26.035 1.00 89.50 83 ILE A O 1
ATOM 618 N N . SER A 1 84 ? 14.322 -28.424 -26.311 1.00 90.19 84 SER A N 1
ATOM 619 C CA . SER A 1 84 ? 13.092 -28.094 -25.587 1.00 90.19 84 SER A CA 1
ATOM 620 C C . SER A 1 84 ? 13.398 -27.924 -24.100 1.00 90.19 84 SER A C 1
ATOM 622 O O . SER A 1 84 ? 13.992 -28.811 -23.488 1.00 90.19 84 SER A O 1
ATOM 624 N N . SER A 1 85 ? 12.988 -26.794 -23.525 1.00 90.19 85 SER A N 1
ATOM 625 C CA . SER A 1 85 ? 13.189 -26.492 -22.105 1.00 90.19 85 SER A CA 1
ATOM 626 C C . SER A 1 85 ? 12.224 -27.238 -21.183 1.00 90.19 85 SER A C 1
ATOM 628 O O . SER A 1 85 ? 12.529 -27.433 -20.013 1.00 90.19 85 SER A O 1
ATOM 630 N N . GLY A 1 86 ? 11.033 -27.605 -21.674 1.00 89.75 86 GLY A N 1
ATOM 631 C CA . GLY A 1 86 ? 9.926 -28.080 -20.832 1.00 89.75 86 GLY A CA 1
ATOM 632 C C . GLY A 1 86 ? 9.333 -27.013 -19.894 1.00 89.75 86 GLY A C 1
ATOM 633 O O . GLY A 1 86 ? 8.395 -27.310 -19.157 1.00 89.75 86 GLY A O 1
ATOM 634 N N . ASN A 1 87 ? 9.851 -25.782 -19.933 1.00 94.25 87 ASN A N 1
ATOM 635 C CA . ASN A 1 87 ? 9.380 -24.642 -19.154 1.00 94.25 87 ASN A CA 1
ATOM 636 C C . ASN A 1 87 ? 8.313 -23.861 -19.933 1.00 94.25 87 ASN A C 1
ATOM 638 O O . ASN A 1 87 ? 8.418 -23.713 -21.154 1.00 94.25 87 ASN A O 1
ATOM 642 N N . SER A 1 88 ? 7.304 -23.349 -19.235 1.00 93.94 88 SER A N 1
ATOM 643 C CA . SER A 1 88 ? 6.294 -22.458 -19.805 1.00 93.94 88 SER A CA 1
ATOM 644 C C . SER A 1 88 ? 6.546 -21.039 -19.323 1.00 93.94 88 SER A C 1
ATOM 646 O O . SER A 1 88 ? 6.768 -20.826 -18.141 1.00 93.94 88 SER A O 1
ATOM 648 N N . ALA A 1 89 ? 6.495 -20.066 -20.232 1.00 93.62 89 ALA A N 1
ATOM 649 C CA . ALA A 1 89 ? 6.663 -18.671 -19.848 1.00 93.62 89 ALA A CA 1
ATOM 650 C C . ALA A 1 89 ? 5.532 -18.213 -18.902 1.00 93.62 89 ALA A C 1
ATOM 652 O O . ALA A 1 89 ? 4.389 -18.668 -19.052 1.00 93.62 89 ALA A O 1
ATOM 653 N N . PRO A 1 90 ? 5.816 -17.267 -17.990 1.00 97.44 90 PRO A N 1
ATOM 654 C CA . PRO A 1 90 ? 4.792 -16.688 -17.137 1.00 97.44 90 PRO A CA 1
ATOM 655 C C . PRO A 1 90 ? 3.804 -15.838 -17.951 1.00 97.44 90 PRO A C 1
ATOM 657 O O . PRO A 1 90 ? 3.994 -15.549 -19.134 1.00 97.44 90 PRO A O 1
ATOM 660 N N . THR A 1 91 ? 2.747 -15.371 -17.296 1.00 97.81 91 THR A N 1
ATOM 661 C CA . THR A 1 91 ? 1.833 -14.343 -17.813 1.00 97.81 91 THR A CA 1
ATOM 662 C C . THR A 1 91 ? 1.791 -13.154 -16.866 1.00 97.81 91 THR A C 1
ATOM 664 O O . THR A 1 91 ? 1.922 -13.333 -15.657 1.00 97.81 91 THR A O 1
ATOM 667 N N . VAL A 1 92 ? 1.558 -11.946 -17.387 1.00 98.31 92 VAL A N 1
ATOM 668 C CA . VAL A 1 92 ? 1.492 -10.718 -16.582 1.00 98.31 92 VAL A CA 1
ATOM 669 C C . VAL A 1 92 ? 0.346 -9.806 -17.019 1.00 98.31 92 VAL A C 1
ATOM 671 O O . VAL A 1 92 ? 0.118 -9.597 -18.209 1.00 98.31 92 VAL A O 1
ATOM 674 N N . SER A 1 93 ? -0.342 -9.227 -16.038 1.00 97.69 93 SER A N 1
ATOM 675 C CA . SER A 1 93 ? -1.304 -8.136 -16.172 1.00 97.69 93 SER A CA 1
ATOM 676 C C . SER A 1 93 ? -0.840 -6.937 -15.346 1.00 97.69 93 SER A C 1
ATOM 678 O O . SER A 1 93 ? -0.331 -7.089 -14.238 1.00 97.69 93 SER A O 1
ATOM 680 N N . VAL A 1 94 ? -1.016 -5.731 -15.886 1.00 97.00 94 VAL A N 1
ATOM 681 C CA . VAL A 1 94 ? -0.570 -4.463 -15.274 1.00 97.00 94 VAL A CA 1
ATOM 682 C C . VAL A 1 94 ? -1.729 -3.511 -14.956 1.00 97.00 94 VAL A C 1
ATOM 684 O O . VAL A 1 94 ? -1.512 -2.330 -14.684 1.00 97.00 94 VAL A O 1
ATOM 687 N N . GLY A 1 95 ? -2.964 -4.019 -15.000 1.00 94.00 95 GLY A N 1
ATOM 688 C CA . GLY A 1 95 ? -4.172 -3.235 -14.752 1.00 94.00 95 GLY A CA 1
ATOM 689 C C . GLY A 1 95 ? -4.461 -2.188 -15.833 1.00 94.00 95 GLY A C 1
ATOM 690 O O . GLY A 1 95 ? -4.047 -2.316 -16.987 1.00 94.00 95 GLY A O 1
ATOM 691 N N . SER A 1 96 ? -5.208 -1.151 -15.455 1.00 91.38 96 SER A N 1
ATOM 692 C CA . SER A 1 96 ? -5.645 -0.076 -16.347 1.00 91.38 96 SER A CA 1
ATOM 693 C C . SER A 1 96 ? -4.494 0.836 -16.797 1.00 91.38 96 SER A C 1
ATOM 695 O O . SER A 1 96 ? -3.469 1.003 -16.128 1.00 91.38 96 SER A O 1
ATOM 697 N N . SER A 1 97 ? -4.682 1.448 -17.965 1.00 93.06 97 SER A N 1
ATOM 698 C CA . SER A 1 97 ? -3.821 2.480 -18.555 1.00 93.06 97 SER A CA 1
ATOM 699 C C . SER A 1 97 ? -4.688 3.615 -19.105 1.00 93.06 97 SER A C 1
ATOM 701 O O . SER A 1 97 ? -5.897 3.453 -19.244 1.00 93.06 97 SER A O 1
ATOM 703 N N . GLY A 1 98 ? -4.072 4.748 -19.445 1.00 90.62 98 GLY A N 1
ATOM 704 C CA . GLY A 1 98 ? -4.741 5.873 -20.106 1.00 90.62 98 GLY A CA 1
ATOM 705 C C . GLY A 1 98 ? -5.427 6.875 -19.173 1.00 90.62 98 GLY A C 1
ATOM 706 O O . GLY A 1 98 ? -6.169 7.718 -19.660 1.00 90.62 98 GLY A O 1
ATOM 707 N N . PHE A 1 99 ? -5.178 6.803 -17.864 1.00 94.88 99 PHE A N 1
ATOM 708 C CA . PHE A 1 99 ? -5.591 7.822 -16.891 1.00 94.88 99 PHE A CA 1
ATOM 709 C C . PHE A 1 99 ? -4.489 8.881 -16.696 1.00 94.88 99 PHE A C 1
ATOM 711 O O . PHE A 1 99 ? -3.360 8.702 -17.176 1.00 94.88 99 PHE A O 1
ATOM 718 N N . SER A 1 100 ? -4.806 9.966 -15.983 1.00 97.88 100 SER A N 1
ATOM 719 C CA . SER A 1 100 ? -3.836 11.013 -15.636 1.00 97.88 100 SER A CA 1
ATOM 720 C C . SER A 1 100 ? -3.473 10.990 -14.152 1.00 97.88 100 SER A C 1
ATOM 722 O O . SER A 1 100 ? -4.262 10.553 -13.317 1.00 97.88 100 SER A O 1
ATOM 724 N N . ILE A 1 101 ? -2.279 11.474 -13.827 1.00 98.44 101 ILE A N 1
ATOM 725 C CA . ILE A 1 101 ? -1.781 11.650 -12.464 1.00 98.44 101 ILE A CA 1
ATOM 726 C C . ILE A 1 101 ? -1.335 13.101 -12.242 1.00 98.44 101 ILE A C 1
ATOM 728 O O . ILE A 1 101 ? -0.921 13.753 -13.208 1.00 98.44 101 ILE A O 1
ATOM 732 N N . PRO A 1 102 ? -1.380 13.599 -10.996 1.00 98.44 102 PRO A N 1
ATOM 733 C CA . PRO A 1 102 ? -0.800 14.889 -10.645 1.00 98.44 102 PRO A CA 1
ATOM 734 C C . PRO A 1 102 ? 0.713 14.918 -10.870 1.00 98.44 102 PRO A C 1
ATOM 736 O O . PRO A 1 102 ? 1.399 13.893 -10.795 1.00 98.44 102 PRO A O 1
ATOM 739 N N . LYS A 1 103 ? 1.242 16.116 -11.118 1.00 97.94 103 LYS A N 1
ATOM 740 C CA . LYS A 1 103 ? 2.688 16.343 -11.204 1.00 97.94 103 LYS A CA 1
ATOM 741 C C . LYS A 1 103 ? 3.372 16.138 -9.853 1.00 97.94 103 LYS A C 1
ATOM 743 O O . LYS A 1 103 ? 2.722 16.220 -8.812 1.00 97.94 103 LYS A O 1
ATOM 748 N N . GLU A 1 104 ? 4.680 15.887 -9.877 1.00 97.25 104 GLU A N 1
ATOM 749 C CA . GLU A 1 104 ? 5.543 15.820 -8.681 1.00 97.25 104 GLU A CA 1
ATOM 750 C C . GLU A 1 104 ? 5.020 14.901 -7.556 1.00 97.25 104 GLU A C 1
ATOM 752 O O . GLU A 1 104 ? 5.353 15.081 -6.389 1.00 97.25 104 GLU A O 1
ATOM 757 N 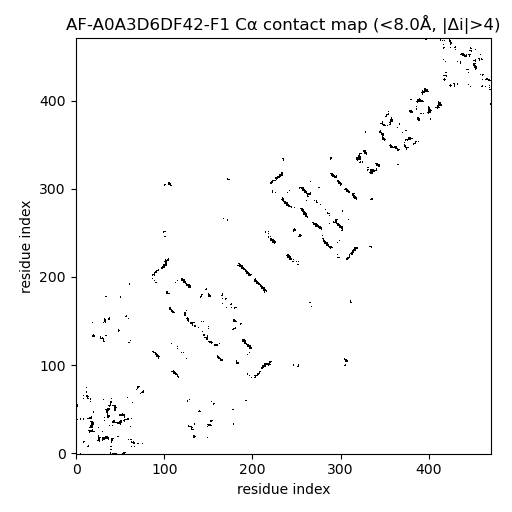N . THR A 1 105 ? 4.207 13.898 -7.898 1.00 97.94 105 THR A N 1
ATOM 758 C CA . THR A 1 105 ? 3.541 13.022 -6.927 1.00 97.94 105 THR A CA 1
ATOM 759 C C . THR A 1 105 ? 4.095 11.596 -7.025 1.00 97.94 105 THR A C 1
ATOM 761 O O . THR A 1 105 ? 4.232 11.083 -8.144 1.00 97.94 105 THR A O 1
ATOM 764 N N . PRO A 1 106 ? 4.438 10.945 -5.895 1.00 98.38 106 PRO A N 1
ATOM 765 C CA . PRO A 1 106 ? 4.868 9.551 -5.880 1.00 98.38 106 PRO A CA 1
ATOM 766 C C . PRO A 1 106 ? 3.862 8.608 -6.544 1.00 98.38 106 PRO A C 1
ATOM 768 O O . PRO A 1 106 ? 2.651 8.827 -6.510 1.00 98.38 106 PRO A O 1
ATOM 771 N N . ILE A 1 107 ? 4.370 7.528 -7.138 1.00 98.38 107 ILE A N 1
ATOM 772 C CA . ILE A 1 107 ? 3.553 6.502 -7.788 1.00 98.38 107 ILE A CA 1
ATOM 773 C C . ILE A 1 107 ? 3.932 5.095 -7.336 1.00 98.38 107 ILE A C 1
ATOM 775 O O . ILE A 1 107 ? 5.103 4.793 -7.094 1.00 98.38 107 ILE A O 1
ATOM 779 N N . GLU A 1 108 ? 2.945 4.207 -7.258 1.00 97.81 108 GLU A N 1
ATOM 780 C CA . GLU A 1 108 ? 3.146 2.772 -7.060 1.00 97.81 108 GLU A CA 1
ATOM 781 C C . GLU A 1 108 ? 2.578 1.974 -8.241 1.00 97.81 108 GLU A C 1
ATOM 783 O O . GLU A 1 108 ? 1.425 2.124 -8.644 1.00 97.81 108 GLU A O 1
ATOM 788 N N . LEU A 1 109 ? 3.420 1.134 -8.842 1.00 98.38 109 LEU A N 1
ATOM 789 C CA . LEU A 1 109 ? 3.084 0.310 -9.999 1.00 98.38 109 LEU A CA 1
ATOM 790 C C . LEU A 1 109 ? 3.037 -1.151 -9.570 1.00 98.38 109 LEU A C 1
ATOM 792 O O . LEU A 1 109 ? 4.070 -1.701 -9.197 1.00 98.38 109 LEU A O 1
ATOM 796 N N . THR A 1 110 ? 1.866 -1.775 -9.662 1.00 97.69 110 THR A N 1
ATOM 797 C CA . THR A 1 110 ? 1.640 -3.167 -9.243 1.00 97.69 110 THR A CA 1
ATOM 798 C C . THR A 1 110 ? 1.255 -4.029 -10.437 1.00 97.69 110 THR A C 1
ATOM 800 O O . THR A 1 110 ? 0.440 -3.622 -11.267 1.00 97.69 110 THR A O 1
ATOM 803 N N . ALA A 1 111 ? 1.847 -5.218 -10.531 1.00 98.06 111 ALA A N 1
ATOM 804 C CA . ALA A 1 111 ? 1.492 -6.232 -11.519 1.00 98.06 111 ALA A CA 1
ATOM 805 C C . ALA A 1 111 ? 0.829 -7.444 -10.855 1.00 98.06 111 ALA A C 1
ATOM 807 O O . ALA A 1 111 ? 1.054 -7.732 -9.683 1.00 98.06 111 ALA A O 1
ATOM 808 N N . VAL A 1 112 ? 0.047 -8.187 -11.630 1.00 98.12 112 VAL A N 1
ATOM 809 C CA . VAL A 1 112 ? -0.449 -9.516 -11.265 1.00 98.12 112 VAL A CA 1
ATOM 810 C C . VAL A 1 112 ? 0.114 -10.499 -12.275 1.00 98.12 112 VAL A C 1
ATOM 812 O O . VAL A 1 112 ? 0.009 -10.270 -13.480 1.00 98.12 112 VAL A O 1
ATOM 815 N N . ALA A 1 113 ? 0.722 -11.579 -11.801 1.00 97.62 113 ALA A N 1
ATOM 816 C CA . ALA A 1 113 ? 1.334 -12.576 -12.661 1.00 97.62 113 ALA A CA 1
ATOM 817 C C . ALA A 1 113 ? 1.033 -13.996 -12.191 1.00 97.62 113 ALA A C 1
ATOM 819 O O . ALA A 1 113 ? 0.706 -14.227 -11.028 1.00 97.62 113 ALA A O 1
ATOM 820 N N . SER A 1 114 ? 1.156 -14.940 -13.116 1.00 96.62 114 SER A N 1
ATOM 821 C CA . SER A 1 114 ? 1.019 -16.370 -12.854 1.00 96.62 114 SER A CA 1
ATOM 822 C C . SER A 1 114 ? 1.989 -17.151 -13.722 1.00 96.62 114 SER A C 1
ATOM 824 O O . SER A 1 114 ? 2.342 -16.703 -14.813 1.00 96.62 114 SER A O 1
ATOM 826 N N . ASP A 1 115 ? 2.379 -18.326 -13.245 1.00 96.75 115 ASP A N 1
ATOM 827 C CA . ASP A 1 115 ? 3.279 -19.234 -13.942 1.00 96.75 115 ASP A CA 1
ATOM 828 C C . ASP A 1 115 ? 2.648 -20.631 -14.029 1.00 96.75 115 ASP A C 1
ATOM 830 O O . ASP A 1 115 ? 2.149 -21.123 -13.011 1.00 96.75 115 ASP A O 1
ATOM 834 N N . PRO A 1 116 ? 2.630 -21.284 -15.206 1.00 95.88 116 PRO A N 1
ATOM 835 C CA . PRO A 1 116 ? 2.126 -22.653 -15.321 1.00 95.88 116 PRO A CA 1
ATOM 836 C C . PRO A 1 116 ? 2.963 -23.693 -14.558 1.00 95.88 116 PRO A C 1
ATOM 838 O O . PRO A 1 116 ? 2.476 -24.794 -14.298 1.00 95.88 116 PRO A O 1
ATOM 841 N N . ASN A 1 117 ? 4.210 -23.375 -14.204 1.00 93.75 117 ASN A N 1
ATOM 842 C CA . ASN A 1 117 ? 5.118 -24.226 -13.450 1.00 93.75 117 ASN A CA 1
ATOM 843 C C . ASN A 1 117 ? 5.170 -23.760 -11.974 1.00 93.75 117 ASN A C 1
ATOM 845 O O . ASN A 1 117 ? 5.936 -22.867 -11.625 1.00 93.75 117 ASN A O 1
ATOM 849 N N . PRO A 1 118 ? 4.419 -24.389 -11.047 1.00 86.81 118 PRO A N 1
ATOM 850 C CA . PRO A 1 118 ? 4.227 -23.872 -9.684 1.00 86.81 118 PRO A CA 1
ATOM 851 C C . PRO A 1 118 ? 5.484 -23.889 -8.796 1.00 86.81 118 PRO A C 1
ATOM 853 O O . PRO A 1 118 ? 5.473 -23.313 -7.713 1.00 86.81 118 PRO A O 1
ATOM 856 N N . SER A 1 119 ? 6.559 -24.563 -9.217 1.00 90.62 119 SER A N 1
ATOM 857 C CA . SER A 1 119 ? 7.857 -24.548 -8.529 1.00 90.62 119 SER A CA 1
ATOM 858 C C . SER A 1 119 ? 8.698 -23.305 -8.833 1.00 90.62 119 SER A C 1
ATOM 860 O O . SER A 1 119 ? 9.716 -23.094 -8.177 1.00 90.62 119 SER A O 1
ATOM 862 N N . ASN A 1 120 ? 8.319 -22.525 -9.848 1.00 93.62 120 ASN A N 1
ATOM 863 C CA . ASN A 1 120 ? 9.030 -21.324 -10.259 1.00 93.62 120 ASN A CA 1
ATOM 864 C C . ASN A 1 120 ? 8.730 -20.167 -9.295 1.00 93.62 120 ASN A C 1
ATOM 866 O O . ASN A 1 120 ? 7.578 -19.911 -8.941 1.00 93.62 120 ASN A O 1
ATOM 870 N N . THR A 1 121 ? 9.769 -19.430 -8.901 1.00 95.88 121 THR A N 1
ATOM 871 C CA . THR A 1 121 ? 9.625 -18.225 -8.074 1.00 95.88 121 THR A CA 1
ATOM 872 C C . THR A 1 121 ? 9.669 -17.001 -8.971 1.00 95.88 121 THR A C 1
ATOM 874 O O . THR A 1 121 ? 10.715 -16.682 -9.536 1.00 95.88 121 THR A O 1
ATOM 877 N N . LEU A 1 122 ? 8.556 -16.274 -9.059 1.00 98.06 122 LEU A N 1
ATOM 878 C CA . LEU A 1 122 ? 8.470 -15.085 -9.902 1.00 98.06 122 LEU A CA 1
ATOM 879 C C . LEU A 1 122 ? 9.248 -13.895 -9.326 1.00 98.06 122 LEU A C 1
ATOM 881 O O . LEU A 1 122 ? 9.217 -13.624 -8.125 1.00 98.06 122 LEU A O 1
ATOM 885 N N . THR A 1 123 ? 9.894 -13.138 -10.211 1.00 98.38 123 THR A N 1
ATOM 886 C CA . THR A 1 123 ? 10.488 -11.828 -9.897 1.00 98.38 123 THR A CA 1
ATOM 887 C C . THR A 1 123 ? 10.093 -10.777 -10.928 1.00 98.38 123 THR A C 1
ATOM 889 O O . THR A 1 123 ? 9.797 -11.103 -12.077 1.00 98.38 123 THR A O 1
ATOM 892 N N . TYR A 1 124 ? 10.110 -9.510 -10.521 1.00 98.62 124 TYR A N 1
ATOM 893 C CA . TYR A 1 124 ? 9.509 -8.392 -11.238 1.00 98.62 124 TYR A CA 1
ATOM 894 C C . TYR A 1 124 ? 10.509 -7.250 -11.405 1.00 98.62 124 TYR A C 1
ATOM 896 O O . TYR A 1 124 ? 11.208 -6.880 -10.462 1.00 98.62 124 TYR A O 1
ATOM 904 N N . SER A 1 125 ? 10.529 -6.642 -12.590 1.00 98.12 125 SER A N 1
ATOM 905 C CA . SER A 1 125 ? 11.181 -5.353 -12.847 1.00 98.12 125 SER A CA 1
ATOM 906 C C . SER A 1 125 ? 10.180 -4.419 -13.504 1.00 98.12 125 SER A C 1
ATOM 908 O O . SER A 1 125 ? 9.627 -4.748 -14.548 1.00 98.12 125 SER A O 1
ATOM 910 N N . TRP A 1 126 ? 9.968 -3.248 -12.920 1.00 98.56 126 TRP A N 1
ATOM 911 C CA . TRP A 1 126 ? 9.241 -2.156 -13.560 1.00 98.56 126 TRP A CA 1
ATOM 912 C C . TRP A 1 126 ? 10.253 -1.168 -14.114 1.00 98.56 126 TRP A C 1
ATOM 914 O O . TRP A 1 126 ? 11.098 -0.717 -13.354 1.00 98.56 126 TRP A O 1
ATOM 924 N N . GLU A 1 127 ? 10.193 -0.829 -15.396 1.00 98.56 127 GLU A N 1
ATOM 925 C CA . GLU A 1 127 ? 11.212 -0.019 -16.078 1.00 98.56 127 GLU A CA 1
ATOM 926 C C . GLU A 1 127 ? 10.538 1.029 -16.966 1.00 98.56 127 GLU A C 1
ATOM 928 O O . GLU A 1 127 ? 9.540 0.728 -17.628 1.00 98.56 127 GLU A O 1
ATOM 933 N N . GLN A 1 128 ? 11.040 2.268 -16.964 1.00 98.31 128 GLN A N 1
ATOM 934 C CA . GLN A 1 128 ? 10.501 3.303 -17.844 1.00 98.31 128 GLN A CA 1
ATOM 935 C C . GLN A 1 128 ? 10.800 2.952 -19.306 1.00 98.31 128 GLN A C 1
ATOM 937 O O . GLN A 1 128 ? 11.872 2.472 -19.653 1.00 98.31 128 GLN A O 1
ATOM 942 N N . TYR A 1 129 ? 9.836 3.211 -20.182 1.00 98.44 129 TYR A N 1
ATOM 943 C CA . TYR A 1 129 ? 9.886 2.867 -21.597 1.00 98.44 129 TYR A CA 1
ATOM 944 C C . TYR A 1 129 ? 9.472 4.060 -22.471 1.00 98.44 129 TYR A C 1
ATOM 946 O O . TYR A 1 129 ? 8.620 3.962 -23.355 1.00 98.44 129 TYR A O 1
ATOM 954 N N . ASN A 1 130 ? 10.066 5.221 -22.192 1.00 98.12 130 ASN A N 1
ATOM 955 C CA . ASN A 1 130 ? 9.949 6.423 -23.011 1.00 98.12 130 ASN A CA 1
ATOM 956 C C . ASN A 1 130 ? 11.288 6.712 -23.701 1.00 98.12 130 ASN A C 1
ATOM 958 O O . ASN A 1 130 ? 12.324 6.743 -23.043 1.00 98.12 130 ASN A O 1
ATOM 962 N N . LEU A 1 131 ? 11.249 6.977 -25.008 1.00 97.38 131 LEU A N 1
ATOM 963 C CA . LEU A 1 131 ? 12.362 7.596 -25.728 1.00 97.38 131 LEU A CA 1
ATOM 964 C C . LEU A 1 131 ? 12.198 9.115 -25.725 1.00 97.38 131 LEU A C 1
ATOM 966 O O . LEU A 1 131 ? 11.080 9.635 -25.755 1.00 97.38 131 LEU A O 1
ATOM 970 N N . GLY A 1 132 ? 13.316 9.828 -25.791 1.00 95.19 132 GLY A N 1
ATOM 971 C CA . GLY A 1 132 ? 13.299 11.276 -25.931 1.00 95.19 132 GLY A CA 1
ATOM 972 C C . GLY A 1 132 ? 14.656 11.867 -26.269 1.00 95.19 132 GLY A C 1
ATOM 973 O O . GLY A 1 132 ? 15.549 11.191 -26.788 1.00 95.19 132 GLY A O 1
ATOM 974 N N . ASN A 1 133 ? 14.790 13.161 -25.994 1.00 94.44 133 ASN A N 1
ATOM 975 C CA . ASN A 1 133 ? 16.023 13.906 -26.202 1.00 94.44 133 ASN A CA 1
ATOM 976 C C . ASN A 1 133 ? 17.169 13.294 -25.386 1.00 94.44 133 ASN A C 1
ATOM 978 O O . ASN A 1 133 ? 16.956 12.773 -24.290 1.00 94.44 133 ASN A O 1
ATOM 982 N N . ALA A 1 134 ? 18.391 13.379 -25.917 1.00 93.75 134 ALA A N 1
ATOM 983 C CA . ALA A 1 134 ? 19.584 13.028 -25.154 1.00 93.75 134 ALA A CA 1
ATOM 984 C C . ALA A 1 134 ? 19.675 13.895 -23.891 1.00 93.75 134 ALA A C 1
ATOM 986 O O . ALA A 1 134 ? 19.260 15.057 -23.911 1.00 93.75 134 ALA A O 1
ATOM 987 N N . THR A 1 135 ? 20.239 13.343 -22.817 1.00 92.12 13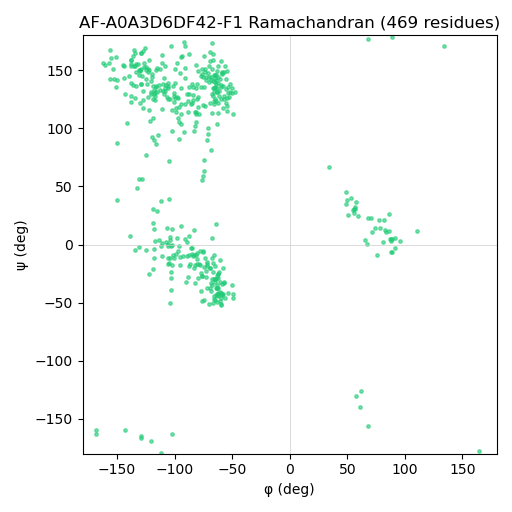5 THR A N 1
ATOM 988 C CA . THR A 1 135 ? 20.502 14.103 -21.592 1.00 92.12 135 THR A CA 1
ATOM 989 C C . THR A 1 135 ? 21.323 15.348 -21.924 1.00 92.12 135 THR A C 1
ATOM 991 O O . THR A 1 135 ? 22.370 15.260 -22.573 1.00 92.12 135 THR A O 1
ATOM 994 N N . THR A 1 136 ? 20.817 16.510 -21.508 1.00 86.94 136 THR A N 1
ATOM 995 C CA . THR A 1 136 ? 21.412 17.811 -21.814 1.00 86.94 136 THR A CA 1
ATOM 996 C C . THR A 1 136 ? 22.836 17.888 -21.270 1.00 86.94 136 THR A C 1
ATOM 998 O O . THR A 1 136 ? 23.109 17.489 -20.139 1.00 86.94 136 THR A O 1
ATOM 1001 N N . SER A 1 137 ? 23.762 18.430 -22.063 1.00 82.69 137 SER A N 1
ATOM 1002 C CA . SER A 1 137 ? 25.131 18.673 -21.600 1.00 82.69 137 SER A CA 1
ATOM 1003 C C . SER A 1 137 ? 25.125 19.573 -20.360 1.00 82.69 137 SER A C 1
ATOM 1005 O O . SER A 1 137 ? 24.550 20.657 -20.394 1.00 82.69 137 SER A O 1
ATOM 1007 N N . GLY A 1 138 ? 25.793 19.144 -19.287 1.00 78.25 138 GLY A N 1
ATOM 1008 C CA . GLY A 1 138 ? 25.846 19.872 -18.014 1.00 78.25 138 GLY A CA 1
ATOM 1009 C C . GLY A 1 138 ? 24.725 19.533 -17.025 1.00 78.25 138 GLY A C 1
ATOM 1010 O O . GLY A 1 138 ? 24.810 19.963 -15.875 1.00 78.25 138 GLY A O 1
ATOM 1011 N N . ASP A 1 139 ? 23.728 18.731 -17.416 1.00 84.44 139 ASP A N 1
ATOM 1012 C CA . ASP A 1 139 ? 22.811 18.114 -16.455 1.00 84.44 139 ASP A CA 1
ATOM 1013 C C . ASP A 1 139 ? 23.559 17.024 -15.676 1.00 84.44 139 ASP A C 1
ATOM 1015 O O . ASP A 1 139 ? 23.791 15.927 -16.179 1.00 84.44 139 ASP A O 1
ATOM 1019 N N . ASN A 1 140 ? 23.979 17.354 -14.455 1.00 85.38 140 ASN A N 1
ATOM 1020 C CA . ASN A 1 140 ? 24.710 16.447 -13.570 1.00 85.38 140 ASN A CA 1
ATOM 1021 C C . ASN A 1 140 ? 23.830 15.832 -12.474 1.00 85.38 140 ASN A C 1
ATOM 1023 O O . ASN A 1 140 ? 24.297 14.955 -11.749 1.00 85.38 140 ASN A O 1
ATOM 1027 N N . ASN A 1 141 ? 22.586 16.300 -12.327 1.00 87.75 141 ASN A N 1
ATOM 1028 C CA . ASN A 1 141 ? 21.688 15.882 -11.251 1.00 87.75 141 ASN A CA 1
ATOM 1029 C C . ASN A 1 141 ? 20.506 15.033 -11.738 1.00 87.75 141 ASN A C 1
ATOM 1031 O O . ASN A 1 141 ? 19.834 14.443 -10.898 1.00 87.75 141 ASN A O 1
ATOM 1035 N N . LEU A 1 142 ? 20.299 14.931 -13.059 1.00 92.19 142 LEU A N 1
ATOM 1036 C CA . LEU A 1 142 ? 19.226 14.159 -13.694 1.00 92.19 142 LEU A CA 1
ATOM 1037 C C . LEU A 1 142 ? 17.817 14.595 -13.269 1.00 92.19 142 LEU A C 1
ATOM 1039 O O . LEU A 1 142 ? 16.870 13.817 -13.363 1.00 92.19 142 LEU A O 1
ATOM 1043 N N . ASN A 1 143 ? 17.675 15.851 -12.837 1.00 88.81 143 ASN A N 1
ATOM 1044 C CA . ASN A 1 143 ? 16.412 16.418 -12.362 1.00 88.81 143 ASN A CA 1
ATOM 1045 C C . ASN A 1 143 ? 15.753 17.355 -13.383 1.00 88.81 143 ASN A C 1
ATOM 1047 O O . ASN A 1 143 ? 14.782 18.016 -13.046 1.00 88.81 143 ASN A O 1
ATOM 1051 N N . ASN A 1 144 ? 16.287 17.458 -14.604 1.00 88.19 144 ASN A N 1
ATOM 1052 C CA . ASN A 1 144 ? 15.778 18.377 -15.628 1.00 88.19 144 ASN A CA 1
ATOM 1053 C C . ASN A 1 144 ? 15.573 17.669 -16.982 1.00 88.19 144 ASN A C 1
ATOM 1055 O O . ASN A 1 144 ? 16.173 18.067 -17.989 1.00 88.19 144 ASN A O 1
ATOM 1059 N N . PRO A 1 145 ? 14.769 16.588 -17.044 1.00 92.00 145 PRO A N 1
ATOM 1060 C CA . PRO A 1 145 ? 14.532 15.891 -18.301 1.00 92.00 145 PRO A CA 1
ATOM 1061 C C . PRO A 1 145 ? 13.798 16.800 -19.294 1.00 92.00 145 PRO A C 1
ATOM 1063 O O . PRO A 1 145 ? 12.793 17.421 -18.956 1.00 92.00 145 PRO A O 1
ATOM 1066 N N . VAL A 1 146 ? 14.251 16.826 -20.549 1.00 89.56 146 VAL A N 1
ATOM 1067 C CA . VAL A 1 146 ? 13.621 17.611 -21.623 1.00 89.56 146 VAL A CA 1
ATOM 1068 C C . VAL A 1 146 ? 12.691 16.727 -22.456 1.00 89.56 146 VAL A C 1
ATOM 1070 O O . VAL A 1 146 ? 13.109 15.696 -22.992 1.00 89.56 146 VAL A O 1
ATOM 1073 N N . GLY A 1 147 ? 11.433 17.146 -22.609 1.00 91.88 147 GLY A N 1
ATOM 1074 C CA . GLY A 1 147 ? 10.435 16.426 -23.404 1.00 91.88 147 GLY A CA 1
ATOM 1075 C C . GLY A 1 147 ? 10.160 15.026 -22.849 1.00 91.88 147 GLY A C 1
ATOM 1076 O O . GLY A 1 147 ? 9.859 14.862 -21.677 1.00 91.88 147 GLY A O 1
ATOM 1077 N N . ASN A 1 148 ? 10.282 13.991 -23.681 1.00 94.44 148 ASN A N 1
ATOM 1078 C CA . ASN A 1 148 ? 10.058 12.605 -23.250 1.00 94.44 148 ASN A CA 1
ATOM 1079 C C . ASN A 1 148 ? 11.341 11.876 -22.823 1.00 94.44 148 ASN A C 1
ATOM 1081 O O . ASN A 1 148 ? 11.334 10.650 -22.732 1.00 94.44 148 ASN A O 1
ATOM 1085 N N . ALA A 1 149 ? 12.439 12.600 -22.563 1.00 95.62 149 ALA A N 1
ATOM 1086 C CA . ALA A 1 149 ? 13.682 11.983 -22.105 1.00 95.62 149 ALA A CA 1
ATOM 1087 C C . ALA A 1 149 ? 13.422 11.080 -20.880 1.00 95.62 149 ALA A C 1
ATOM 1089 O O . ALA A 1 149 ? 12.630 11.470 -20.005 1.00 95.62 149 ALA A O 1
ATOM 1090 N N . PRO A 1 150 ? 14.041 9.887 -20.812 1.00 97.12 150 PRO A N 1
ATOM 1091 C CA . PRO A 1 150 ? 13.916 9.011 -19.657 1.00 97.12 150 PRO A CA 1
ATOM 1092 C C . PRO A 1 150 ? 14.390 9.732 -18.395 1.00 97.12 150 PRO A C 1
ATOM 1094 O O . PRO A 1 150 ? 15.402 10.435 -18.407 1.00 97.12 150 PRO A O 1
ATOM 1097 N N . CYS A 1 151 ? 13.620 9.582 -17.324 1.00 96.38 151 CYS A N 1
ATOM 1098 C CA . CYS A 1 151 ? 13.784 10.293 -16.060 1.00 96.38 151 CYS A CA 1
ATOM 1099 C C . CYS A 1 151 ? 13.675 9.381 -14.830 1.00 96.38 151 CYS A C 1
ATOM 1101 O O . CYS A 1 151 ? 13.913 9.846 -13.721 1.00 96.38 151 CYS A O 1
ATOM 1103 N N . ILE A 1 152 ? 13.352 8.098 -15.022 1.00 97.69 152 ILE A N 1
ATOM 1104 C CA . ILE A 1 152 ? 13.249 7.075 -13.983 1.00 97.69 152 ILE A CA 1
ATOM 1105 C C . ILE A 1 152 ? 14.213 5.930 -14.315 1.00 97.69 152 ILE A C 1
ATOM 1107 O O . ILE A 1 152 ? 14.059 5.248 -15.326 1.00 97.69 152 ILE A O 1
ATOM 1111 N N . ARG A 1 153 ? 15.217 5.717 -13.462 1.00 96.56 153 ARG A N 1
ATOM 1112 C CA . ARG A 1 153 ? 16.231 4.658 -13.593 1.00 96.56 153 ARG A CA 1
ATOM 1113 C C . ARG A 1 153 ? 15.646 3.257 -13.425 1.00 96.56 153 ARG A C 1
ATOM 1115 O O . ARG A 1 153 ? 14.563 3.087 -12.857 1.00 96.56 153 ARG A O 1
ATOM 1122 N N . SER A 1 154 ? 16.397 2.247 -13.843 1.00 97.06 154 SER A N 1
ATOM 1123 C CA . SER A 1 154 ? 16.056 0.842 -13.615 1.00 97.06 154 SER A CA 1
ATOM 1124 C C . SER A 1 154 ? 16.719 0.300 -12.346 1.00 97.06 154 SER A C 1
ATOM 1126 O O . SER A 1 154 ? 17.645 0.899 -11.799 1.00 97.06 154 SER A O 1
ATOM 1128 N N . PHE A 1 155 ? 16.185 -0.818 -11.854 1.00 96.69 155 PHE A N 1
ATOM 1129 C CA . PHE A 1 155 ? 16.718 -1.571 -10.721 1.00 96.69 155 PHE A CA 1
ATOM 1130 C C . PHE A 1 155 ? 16.645 -3.078 -11.016 1.00 96.69 155 PHE A C 1
ATOM 1132 O O . PHE A 1 155 ? 15.813 -3.494 -11.835 1.00 96.69 155 PHE A O 1
ATOM 1139 N N . PRO A 1 156 ? 17.459 -3.903 -10.331 1.00 97.00 156 PRO A N 1
ATOM 1140 C CA . PRO A 1 156 ? 17.384 -5.356 -10.425 1.00 97.00 156 PRO A CA 1
ATOM 1141 C C . PRO A 1 156 ? 15.989 -5.900 -10.080 1.00 97.00 156 PRO A C 1
ATOM 1143 O O . PRO A 1 156 ? 15.247 -5.264 -9.324 1.00 97.00 156 PRO A O 1
ATOM 1146 N N . PRO A 1 157 ? 15.621 -7.078 -10.612 1.00 97.50 157 PRO A N 1
ATOM 1147 C CA . PRO A 1 157 ? 14.349 -7.711 -10.303 1.00 97.50 157 PRO A CA 1
ATOM 1148 C C . PRO A 1 157 ? 14.228 -8.060 -8.815 1.00 97.50 157 PRO A C 1
ATOM 1150 O O . PRO A 1 157 ? 15.195 -8.478 -8.180 1.00 97.50 157 PRO A O 1
ATOM 1153 N N . VAL A 1 158 ? 13.017 -7.929 -8.272 1.00 97.62 158 VAL A N 1
ATOM 1154 C CA . VAL A 1 158 ? 12.679 -8.271 -6.878 1.00 97.62 158 VAL A CA 1
ATOM 1155 C C . VAL A 1 158 ? 11.452 -9.180 -6.824 1.00 97.62 158 VAL A C 1
ATOM 1157 O O . VAL A 1 158 ? 10.728 -9.303 -7.807 1.00 97.62 158 VAL A O 1
ATOM 1160 N N . SER A 1 159 ? 11.192 -9.828 -5.688 1.00 97.25 159 SER A N 1
ATOM 1161 C CA . SER A 1 159 ? 10.002 -10.679 -5.506 1.00 97.25 159 SER A CA 1
ATOM 1162 C C . SER A 1 159 ? 8.699 -9.884 -5.370 1.00 97.25 159 SER A C 1
ATOM 1164 O O . SER A 1 159 ? 7.626 -10.418 -5.641 1.00 97.25 159 SER A O 1
ATOM 1166 N N . SER A 1 160 ? 8.778 -8.611 -4.967 1.00 97.06 160 SER A N 1
ATOM 1167 C CA . SER A 1 160 ? 7.611 -7.731 -4.886 1.00 97.06 160 SER A CA 1
ATOM 1168 C C . SER A 1 160 ? 7.065 -7.423 -6.286 1.00 97.06 160 SER A C 1
ATOM 1170 O O . SER A 1 160 ? 7.827 -6.944 -7.130 1.00 97.06 160 SER A O 1
ATOM 1172 N N . PRO A 1 161 ? 5.753 -7.592 -6.533 1.00 97.75 161 PRO A N 1
ATOM 1173 C CA . PRO A 1 161 ? 5.125 -7.164 -7.782 1.00 97.75 161 PRO A CA 1
ATOM 1174 C C . PRO A 1 161 ? 4.964 -5.640 -7.885 1.00 97.75 161 PRO A C 1
ATOM 1176 O O . PRO A 1 161 ? 4.630 -5.122 -8.958 1.00 97.75 161 PRO A O 1
ATOM 1179 N N . THR A 1 162 ? 5.184 -4.927 -6.777 1.00 97.44 162 THR A N 1
ATOM 1180 C CA . THR A 1 162 ? 4.975 -3.485 -6.653 1.00 97.44 162 THR A CA 1
ATOM 1181 C C . THR A 1 162 ? 6.301 -2.734 -6.670 1.00 97.44 162 THR A C 1
ATOM 1183 O O . THR A 1 162 ? 7.170 -2.989 -5.830 1.00 97.44 162 THR A O 1
ATOM 1186 N N . ARG A 1 163 ? 6.436 -1.762 -7.581 1.00 97.62 163 ARG A N 1
ATOM 1187 C CA . ARG A 1 163 ? 7.513 -0.760 -7.572 1.00 97.62 163 ARG A CA 1
ATOM 1188 C C . ARG A 1 163 ? 6.966 0.588 -7.114 1.00 97.62 163 ARG A C 1
ATOM 1190 O O . ARG A 1 163 ? 6.054 1.122 -7.737 1.00 97.62 163 ARG A O 1
ATOM 1197 N N . VAL A 1 164 ? 7.584 1.153 -6.082 1.00 98.06 164 VAL A N 1
ATOM 1198 C CA . VAL A 1 164 ? 7.352 2.530 -5.626 1.00 98.06 164 VAL A CA 1
ATOM 1199 C C . VAL A 1 164 ? 8.380 3.461 -6.269 1.00 98.06 164 VAL A C 1
ATOM 1201 O O . VAL A 1 164 ? 9.565 3.119 -6.332 1.00 98.06 164 VAL A O 1
ATOM 1204 N N . ILE A 1 165 ? 7.924 4.608 -6.772 1.00 98.19 165 ILE A N 1
ATOM 1205 C CA . ILE A 1 165 ? 8.750 5.642 -7.403 1.00 98.19 165 ILE A CA 1
ATOM 1206 C C . ILE A 1 165 ? 8.390 6.991 -6.759 1.00 98.19 165 ILE A C 1
ATOM 1208 O O . ILE A 1 165 ? 7.231 7.396 -6.849 1.00 98.19 165 ILE A O 1
ATOM 1212 N N . PRO A 1 166 ? 9.352 7.705 -6.148 1.00 97.31 166 PRO A N 1
ATOM 1213 C CA . PRO A 1 166 ? 10.770 7.357 -6.015 1.00 97.31 166 PRO A CA 1
ATOM 1214 C C . PRO A 1 166 ? 11.007 6.161 -5.079 1.00 97.31 166 PRO A C 1
ATOM 1216 O O . PRO A 1 166 ? 10.116 5.775 -4.328 1.00 97.31 166 PRO A O 1
ATOM 1219 N N . LYS A 1 167 ? 12.210 5.572 -5.103 1.00 95.31 167 LYS A N 1
ATOM 1220 C CA . LYS A 1 167 ? 12.573 4.423 -4.259 1.00 95.31 167 LYS A CA 1
ATOM 1221 C C . LYS A 1 167 ? 12.173 4.647 -2.799 1.00 95.31 167 LYS A C 1
ATOM 1223 O O . LYS A 1 167 ? 12.517 5.675 -2.215 1.00 95.31 167 LYS A O 1
ATOM 1228 N N . VAL A 1 168 ? 11.512 3.648 -2.208 1.00 95.50 168 VAL A N 1
ATOM 1229 C CA . VAL A 1 168 ? 10.874 3.744 -0.883 1.00 95.50 168 VAL A CA 1
ATOM 1230 C C . VAL A 1 168 ? 11.795 4.332 0.190 1.00 95.50 168 VAL A C 1
ATOM 1232 O O . VAL A 1 168 ? 11.404 5.287 0.842 1.00 95.50 168 VAL A O 1
ATOM 1235 N N . ASP A 1 169 ? 13.057 3.902 0.297 1.00 96.00 169 ASP A N 1
ATOM 1236 C CA . ASP A 1 169 ? 13.997 4.444 1.297 1.00 96.00 169 ASP A CA 1
ATOM 1237 C C . ASP A 1 169 ? 14.214 5.961 1.173 1.00 96.00 169 ASP A C 1
ATOM 1239 O O . ASP A 1 169 ? 14.426 6.661 2.165 1.00 96.00 169 ASP A O 1
ATOM 1243 N N . LYS A 1 170 ? 14.184 6.483 -0.057 1.00 96.06 170 LYS A N 1
ATOM 1244 C CA . LYS A 1 170 ? 14.326 7.914 -0.340 1.00 96.06 170 LYS A CA 1
ATOM 1245 C C . LYS A 1 170 ? 13.041 8.665 -0.038 1.00 96.06 170 LYS A C 1
ATOM 1247 O O . LYS A 1 170 ? 13.112 9.716 0.589 1.00 96.06 170 LYS A O 1
ATOM 1252 N N . LEU A 1 171 ? 11.895 8.074 -0.364 1.00 95.25 171 LEU A N 1
ATOM 1253 C CA . LEU A 1 171 ? 10.594 8.614 0.013 1.00 95.25 171 LEU A CA 1
ATOM 1254 C C . LEU A 1 171 ? 10.446 8.709 1.545 1.00 95.25 171 LEU A C 1
ATOM 1256 O O . LEU A 1 171 ? 10.148 9.776 2.064 1.00 95.25 171 LEU A O 1
ATOM 1260 N N . LEU A 1 172 ? 10.765 7.643 2.289 1.00 96.44 172 LEU A N 1
ATOM 1261 C CA . LEU A 1 172 ? 10.654 7.607 3.758 1.00 96.44 172 LEU A CA 1
ATOM 1262 C C . LEU A 1 172 ? 11.611 8.572 4.473 1.00 96.44 172 LEU A C 1
ATOM 1264 O O . LEU A 1 172 ? 11.305 9.052 5.568 1.00 96.44 172 LEU A O 1
ATOM 1268 N N . SER A 1 173 ? 12.771 8.847 3.869 1.00 96.12 173 SER A N 1
ATOM 1269 C CA . SER A 1 173 ? 13.765 9.791 4.396 1.00 96.12 173 SER A CA 1
ATOM 1270 C C . SER A 1 173 ? 13.586 11.226 3.891 1.00 96.12 173 SER A C 1
ATOM 1272 O O . SER A 1 173 ? 14.411 12.080 4.222 1.00 96.12 173 SER A O 1
ATOM 1274 N N . ASN A 1 174 ? 12.525 11.506 3.122 1.00 94.50 174 ASN A N 1
ATOM 1275 C CA . ASN A 1 174 ? 12.252 12.802 2.491 1.00 94.50 174 ASN A CA 1
ATOM 1276 C C . ASN A 1 174 ? 13.443 13.305 1.652 1.00 94.50 174 ASN A C 1
ATOM 1278 O O . ASN A 1 174 ? 13.813 14.480 1.682 1.00 94.50 174 ASN A O 1
ATOM 1282 N N . GLN A 1 175 ? 14.097 12.386 0.938 1.00 94.38 175 GLN A N 1
ATOM 1283 C CA . GLN A 1 175 ? 15.256 12.657 0.096 1.00 94.38 175 GLN A CA 1
ATOM 1284 C C . GLN A 1 175 ? 14.925 12.466 -1.380 1.00 94.38 175 GLN A C 1
ATOM 1286 O O . GLN A 1 175 ? 14.140 11.604 -1.768 1.00 94.38 175 GLN A O 1
ATOM 1291 N N . VAL A 1 176 ? 15.626 13.214 -2.229 1.00 89.62 176 VAL A N 1
ATOM 1292 C CA . VAL A 1 176 ? 15.596 12.995 -3.677 1.00 89.62 176 VAL A CA 1
ATOM 1293 C C . VAL A 1 176 ? 16.227 11.638 -4.003 1.00 89.62 176 VAL A C 1
ATOM 1295 O O . VAL A 1 176 ? 17.335 11.325 -3.552 1.00 89.62 176 VAL A O 1
ATOM 1298 N N . SER A 1 177 ? 15.542 10.839 -4.823 1.00 93.88 177 SER A N 1
ATOM 1299 C CA . SER A 1 177 ? 16.118 9.625 -5.400 1.00 93.88 177 SER A CA 1
ATOM 1300 C C . SER A 1 177 ? 16.828 9.959 -6.708 1.00 93.88 177 SER A C 1
ATOM 1302 O O . SER A 1 177 ? 16.219 10.382 -7.690 1.00 93.88 177 SER A O 1
ATOM 1304 N N . PHE A 1 178 ? 18.149 9.804 -6.717 1.00 94.19 178 PHE A N 1
ATOM 1305 C CA . PHE A 1 178 ? 18.970 10.173 -7.863 1.00 94.19 178 PHE A CA 1
ATOM 1306 C C . PHE A 1 178 ? 18.662 9.296 -9.086 1.00 94.19 178 PHE A C 1
ATOM 1308 O O . PHE A 1 178 ? 18.832 8.071 -9.045 1.00 94.19 178 PHE A O 1
ATOM 1315 N N . GLY A 1 179 ? 18.246 9.942 -10.178 1.00 95.25 179 GLY A N 1
ATOM 1316 C CA . GLY A 1 179 ? 17.795 9.276 -11.398 1.00 95.25 179 GLY A CA 1
ATOM 1317 C C . GLY A 1 179 ? 16.331 8.832 -11.377 1.00 95.25 179 GLY A C 1
ATOM 1318 O O . GLY A 1 179 ? 15.944 8.080 -12.262 1.00 95.25 179 GLY A O 1
ATOM 1319 N N . GLU A 1 180 ? 15.531 9.247 -10.392 1.00 96.69 180 GLU A N 1
ATOM 1320 C CA . GLU A 1 180 ? 14.073 9.068 -10.378 1.00 96.69 180 GLU A CA 1
ATOM 1321 C C . GLU A 1 180 ? 13.384 10.421 -10.179 1.00 96.69 180 GLU A C 1
ATOM 1323 O O . GLU A 1 180 ? 12.930 10.762 -9.088 1.00 96.69 180 GLU A O 1
ATOM 1328 N N . HIS A 1 181 ? 13.333 11.209 -11.248 1.00 95.75 181 HIS A N 1
ATOM 1329 C CA . HIS A 1 181 ? 12.683 12.511 -11.247 1.00 95.75 181 HIS A CA 1
ATOM 1330 C C . HIS A 1 181 ? 11.182 12.373 -11.532 1.00 95.75 181 HIS A C 1
ATOM 1332 O O . HIS A 1 181 ? 10.780 11.873 -12.589 1.00 95.75 181 HIS A O 1
ATOM 1338 N N . LEU A 1 182 ? 10.367 12.848 -10.588 1.00 96.56 182 LEU A N 1
ATOM 1339 C CA . LEU A 1 182 ? 8.923 12.989 -10.747 1.00 96.56 182 LEU A CA 1
ATOM 1340 C C . LEU A 1 182 ? 8.630 14.210 -11.632 1.00 96.56 182 LEU A C 1
ATOM 1342 O O . LEU A 1 182 ? 9.029 15.307 -11.253 1.00 96.56 182 LEU A O 1
ATOM 1346 N N . PRO A 1 183 ? 7.961 14.056 -12.788 1.00 96.12 183 PRO A N 1
ATOM 1347 C CA . PRO A 1 183 ? 7.774 15.174 -13.709 1.00 96.12 183 PRO A CA 1
ATOM 1348 C C . PRO A 1 183 ? 6.904 16.306 -13.152 1.00 96.12 183 PRO A C 1
ATOM 1350 O O . PRO A 1 183 ? 5.880 16.047 -12.519 1.00 96.12 183 PRO A O 1
ATOM 1353 N N . ASP A 1 184 ? 7.265 17.543 -13.491 1.00 96.19 184 ASP A N 1
ATOM 1354 C CA . ASP A 1 184 ? 6.554 18.791 -13.171 1.00 96.19 184 ASP A CA 1
ATOM 1355 C C . ASP A 1 184 ? 5.819 19.414 -14.386 1.00 96.19 184 ASP A C 1
ATOM 1357 O O . ASP A 1 184 ? 5.126 20.427 -14.257 1.00 96.19 184 ASP A O 1
ATOM 1361 N N . TYR A 1 185 ? 5.922 18.794 -15.569 1.00 96.69 185 TYR A N 1
ATOM 1362 C CA . TYR A 1 185 ? 5.275 19.215 -16.818 1.00 96.69 185 TYR A CA 1
ATOM 1363 C C . TYR A 1 185 ? 4.464 18.097 -17.490 1.00 96.69 185 TYR A C 1
ATOM 1365 O O . TYR A 1 185 ? 4.607 16.912 -17.190 1.00 96.69 185 TYR A O 1
ATOM 1373 N N . ASN A 1 186 ? 3.636 18.493 -18.465 1.00 97.44 186 ASN A N 1
ATOM 1374 C CA . ASN A 1 186 ? 2.773 17.594 -19.224 1.00 97.44 186 ASN A CA 1
ATOM 1375 C C . ASN A 1 186 ? 3.595 16.582 -20.018 1.00 97.44 186 ASN A C 1
ATOM 1377 O O . ASN A 1 186 ? 4.269 16.947 -20.986 1.00 97.44 186 ASN A O 1
ATOM 1381 N N . ARG A 1 187 ? 3.500 15.304 -19.654 1.00 97.00 187 ARG A N 1
ATOM 1382 C CA . ARG A 1 187 ? 4.131 14.220 -20.412 1.00 97.00 187 ARG A CA 1
ATOM 1383 C C . ARG A 1 187 ? 3.460 12.885 -20.170 1.00 97.00 187 ARG A C 1
ATOM 1385 O O . ARG A 1 187 ? 2.885 12.633 -19.120 1.00 97.00 187 ARG A O 1
ATOM 1392 N N . THR A 1 188 ? 3.605 11.987 -21.131 1.00 97.38 188 THR A N 1
ATOM 1393 C CA . THR A 1 188 ? 3.208 10.592 -20.960 1.00 97.38 188 THR A CA 1
ATOM 1394 C C . THR A 1 188 ? 4.356 9.806 -20.344 1.00 97.38 188 THR A C 1
ATOM 1396 O O . THR A 1 188 ? 5.480 9.831 -20.850 1.00 97.38 188 THR A O 1
ATOM 1399 N N . LEU A 1 189 ? 4.064 9.061 -19.283 1.00 98.19 189 LEU A N 1
ATOM 1400 C CA . LEU A 1 189 ? 4.957 8.045 -18.753 1.00 98.19 189 LEU A CA 1
ATOM 1401 C C . LEU A 1 189 ? 4.482 6.674 -19.225 1.00 98.19 189 LEU A C 1
ATOM 1403 O O . LEU A 1 189 ? 3.316 6.311 -19.077 1.00 98.19 189 LEU A O 1
ATOM 1407 N N . THR A 1 190 ? 5.406 5.919 -19.808 1.00 98.44 190 THR A N 1
ATOM 1408 C CA . THR A 1 190 ? 5.193 4.525 -20.187 1.00 98.44 190 THR A CA 1
ATOM 1409 C C . THR A 1 190 ? 6.157 3.685 -19.378 1.00 98.44 190 THR A C 1
ATOM 1411 O O . THR A 1 190 ? 7.346 3.982 -19.340 1.00 98.44 190 THR A O 1
ATOM 1414 N N . PHE A 1 191 ? 5.654 2.627 -18.763 1.00 98.69 191 PHE A N 1
ATOM 1415 C CA . PHE A 1 191 ? 6.437 1.643 -18.039 1.00 98.69 191 PHE A CA 1
ATOM 1416 C C . PHE A 1 191 ? 6.182 0.256 -18.608 1.00 98.69 191 PHE A C 1
ATOM 1418 O O . PHE A 1 191 ? 5.076 -0.057 -19.055 1.00 98.69 191 PHE A O 1
ATOM 1425 N N . LYS A 1 192 ? 7.197 -0.598 -18.552 1.00 98.62 192 LYS A N 1
ATOM 1426 C CA . LYS A 1 192 ? 7.046 -2.030 -18.780 1.00 98.62 192 LYS A CA 1
ATOM 1427 C C . LYS A 1 192 ? 7.327 -2.795 -17.496 1.00 98.62 192 LYS A C 1
ATOM 1429 O O . LYS A 1 192 ? 8.272 -2.471 -16.785 1.00 98.62 192 LYS A O 1
ATOM 1434 N N . CYS A 1 193 ? 6.501 -3.799 -17.218 1.00 98.62 193 CYS A N 1
ATOM 1435 C CA . CYS A 1 193 ? 6.736 -4.771 -16.158 1.00 98.62 193 CYS A CA 1
ATOM 1436 C C . CYS A 1 193 ? 7.253 -6.062 -16.786 1.00 98.62 193 CYS A C 1
ATOM 1438 O O . CYS A 1 193 ? 6.520 -6.695 -17.546 1.00 98.62 193 CYS A O 1
ATOM 1440 N N . THR A 1 194 ? 8.489 -6.438 -16.475 1.00 98.44 194 THR A N 1
ATOM 1441 C CA . THR A 1 194 ? 9.078 -7.725 -16.849 1.00 98.44 194 THR A CA 1
ATOM 1442 C C . THR A 1 194 ? 8.928 -8.696 -15.688 1.00 98.44 194 THR A C 1
ATOM 1444 O O . THR A 1 194 ? 9.500 -8.466 -14.621 1.00 98.44 194 THR A O 1
ATOM 1447 N N . VAL A 1 195 ? 8.205 -9.790 -15.909 1.00 98.44 195 VAL A N 1
ATOM 1448 C CA . VAL A 1 195 ? 8.097 -10.919 -14.978 1.00 98.44 195 VAL A CA 1
ATOM 1449 C C . VAL A 1 195 ? 9.018 -12.025 -15.454 1.00 98.44 195 VAL A C 1
ATOM 1451 O O . VAL A 1 195 ? 8.984 -12.372 -16.632 1.00 98.44 195 VAL A O 1
ATOM 1454 N N . ARG A 1 196 ? 9.839 -12.559 -14.552 1.00 97.50 196 ARG A N 1
ATOM 1455 C CA . ARG A 1 196 ? 10.768 -13.669 -14.802 1.00 97.50 196 ARG A CA 1
ATOM 1456 C C . ARG A 1 196 ? 10.384 -14.833 -13.911 1.00 97.50 196 ARG A C 1
ATOM 1458 O O . ARG A 1 196 ? 10.192 -14.621 -12.714 1.00 97.50 196 ARG A O 1
ATOM 1465 N N . ASP A 1 197 ? 10.312 -16.027 -14.478 1.00 96.62 197 ASP A N 1
ATOM 1466 C CA . ASP A 1 197 ? 9.970 -17.243 -13.733 1.00 96.62 197 ASP A CA 1
ATOM 1467 C C . ASP A 1 197 ? 11.141 -17.854 -12.949 1.00 96.62 197 ASP A C 1
ATOM 1469 O O . ASP A 1 197 ? 10.945 -18.643 -12.027 1.00 96.62 197 ASP A O 1
ATOM 1473 N N . ASN A 1 198 ? 12.365 -17.447 -13.288 1.00 95.38 198 ASN A N 1
ATOM 1474 C CA . ASN A 1 198 ? 13.606 -17.951 -12.714 1.00 95.38 198 ASN A CA 1
ATOM 1475 C C . ASN A 1 198 ? 13.768 -19.477 -12.807 1.00 95.38 198 ASN A C 1
ATOM 1477 O O . ASN A 1 198 ? 14.458 -20.068 -11.974 1.00 95.38 198 ASN A O 1
ATOM 1481 N N . ASN A 1 199 ? 13.188 -20.120 -13.828 1.00 95.06 199 ASN A N 1
ATOM 1482 C CA . ASN A 1 199 ? 13.436 -21.538 -14.063 1.00 95.06 199 ASN A CA 1
ATOM 1483 C C . ASN A 1 199 ? 14.939 -21.765 -14.364 1.00 95.06 199 ASN A C 1
ATOM 1485 O O . ASN A 1 199 ? 15.475 -21.163 -15.307 1.00 95.06 199 ASN A O 1
ATOM 1489 N N . PRO A 1 200 ? 15.653 -22.605 -13.587 1.00 90.56 200 PRO A N 1
ATOM 1490 C CA . PRO A 1 200 ? 17.087 -22.813 -13.760 1.00 90.56 200 PRO A CA 1
ATOM 1491 C C . PRO A 1 200 ? 17.471 -23.254 -15.180 1.00 90.56 200 PRO A C 1
ATOM 1493 O O . PRO A 1 200 ? 17.034 -24.285 -15.683 1.00 90.56 200 PRO A O 1
ATOM 1496 N N . GLY A 1 201 ? 18.333 -22.469 -15.832 1.00 87.19 201 GLY A N 1
ATOM 1497 C CA . GLY A 1 201 ? 18.877 -22.770 -17.161 1.00 87.19 201 GLY A CA 1
ATOM 1498 C C . GLY A 1 201 ? 17.925 -22.535 -18.339 1.00 87.19 201 GLY A C 1
ATOM 1499 O O . GLY A 1 201 ? 18.377 -22.582 -19.480 1.00 87.19 201 GLY A O 1
ATOM 1500 N N . CYS A 1 202 ? 16.640 -22.253 -18.098 1.00 89.56 202 CYS A N 1
ATOM 1501 C CA . CYS A 1 202 ? 15.654 -22.055 -19.163 1.00 89.56 202 CYS A CA 1
ATOM 1502 C C . CYS A 1 202 ? 14.520 -21.085 -18.791 1.00 89.56 202 CYS A C 1
ATOM 1504 O O . CYS A 1 202 ? 13.361 -21.292 -19.159 1.00 89.56 202 CYS A O 1
ATOM 1506 N N . GLY A 1 203 ? 14.869 -20.024 -18.060 1.00 92.31 203 GLY A N 1
ATOM 1507 C CA . GLY A 1 203 ? 13.910 -19.042 -17.571 1.00 92.31 203 GLY A CA 1
ATOM 1508 C C . GLY A 1 203 ? 13.126 -18.346 -18.686 1.00 92.31 203 GLY A C 1
ATOM 1509 O O . GLY A 1 203 ? 13.687 -17.936 -19.704 1.00 92.31 203 GLY A O 1
ATOM 1510 N N . GLY A 1 204 ? 11.823 -18.217 -18.481 1.00 93.00 204 GLY A N 1
ATOM 1511 C CA . GLY A 1 204 ? 10.885 -17.493 -19.322 1.00 93.00 204 GLY A CA 1
ATOM 1512 C C . GLY A 1 204 ? 10.600 -16.093 -18.785 1.00 93.00 204 GLY A C 1
ATOM 1513 O O . GLY A 1 204 ? 10.742 -15.804 -17.592 1.00 93.00 204 GLY A O 1
ATOM 1514 N N . VAL A 1 205 ? 10.177 -15.206 -19.690 1.00 95.50 205 VAL A N 1
ATOM 1515 C CA . VAL A 1 205 ? 9.774 -13.840 -19.346 1.00 95.50 205 VAL A CA 1
ATOM 1516 C C . VAL A 1 205 ? 8.421 -13.476 -19.939 1.00 95.50 205 VAL A C 1
ATOM 1518 O O . VAL A 1 205 ? 8.073 -13.913 -21.035 1.00 95.50 205 VAL A O 1
ATOM 1521 N N . ALA A 1 206 ? 7.693 -12.613 -19.240 1.00 97.50 206 ALA A N 1
ATOM 1522 C CA . ALA A 1 206 ? 6.483 -11.964 -19.728 1.00 97.50 206 ALA A CA 1
ATOM 1523 C C . ALA A 1 206 ? 6.586 -10.454 -19.531 1.00 97.50 206 ALA A C 1
ATOM 1525 O O . ALA A 1 206 ? 7.159 -9.994 -18.544 1.00 97.50 206 ALA A O 1
ATOM 1526 N N . VAL A 1 207 ? 6.032 -9.677 -20.464 1.00 98.25 207 VAL A N 1
ATOM 1527 C CA . VAL A 1 207 ? 6.144 -8.214 -20.445 1.00 98.25 207 VAL A CA 1
ATOM 1528 C C . VAL A 1 207 ? 4.771 -7.559 -20.551 1.00 98.25 207 VAL A C 1
ATOM 1530 O O . VAL A 1 207 ? 4.095 -7.681 -21.570 1.00 98.25 207 VAL A O 1
ATOM 1533 N N . GLY A 1 208 ? 4.385 -6.808 -19.521 1.00 98.19 208 GLY A N 1
ATOM 1534 C CA . GLY A 1 208 ? 3.206 -5.938 -19.515 1.00 98.19 208 GLY A CA 1
ATOM 1535 C C . GLY A 1 208 ? 3.594 -4.484 -19.779 1.00 98.19 208 GLY A C 1
ATOM 1536 O O . GLY A 1 208 ? 4.707 -4.083 -19.455 1.00 98.19 208 GLY A O 1
ATOM 1537 N N . THR A 1 209 ? 2.709 -3.678 -20.375 1.00 98.44 209 THR A N 1
ATOM 1538 C CA . THR A 1 209 ? 2.960 -2.243 -20.640 1.00 98.44 209 THR A CA 1
ATOM 1539 C C . THR A 1 209 ? 1.877 -1.391 -19.992 1.00 98.44 209 THR A C 1
ATOM 1541 O O . THR A 1 209 ? 0.698 -1.628 -20.239 1.00 98.44 209 THR A O 1
ATOM 1544 N N . LYS A 1 210 ? 2.279 -0.406 -19.185 1.00 98.12 210 LYS A N 1
ATOM 1545 C CA . LYS A 1 210 ? 1.391 0.536 -18.502 1.00 98.12 210 LYS A CA 1
ATOM 1546 C C . LYS A 1 210 ? 1.716 1.958 -18.934 1.00 98.12 210 LYS A C 1
ATOM 1548 O O . LYS A 1 210 ? 2.880 2.350 -18.908 1.00 98.12 210 LYS A O 1
ATOM 1553 N N . THR A 1 211 ? 0.699 2.727 -19.300 1.00 98.12 211 THR A N 1
ATOM 1554 C CA . THR A 1 211 ? 0.870 4.108 -19.770 1.00 98.12 211 THR A CA 1
ATOM 1555 C C . THR A 1 211 ? -0.128 5.031 -19.088 1.00 98.12 211 THR A C 1
ATOM 1557 O O . THR A 1 211 ? -1.302 4.687 -18.973 1.00 98.12 211 THR A O 1
ATOM 1560 N N . PHE A 1 212 ? 0.326 6.203 -18.654 1.00 97.75 212 PHE A N 1
ATOM 1561 C CA . PHE A 1 212 ? -0.508 7.247 -18.052 1.00 97.75 212 PHE A CA 1
ATOM 1562 C C . PHE A 1 212 ? 0.083 8.635 -18.325 1.00 97.75 212 PHE A C 1
ATOM 1564 O O . PHE A 1 212 ? 1.247 8.771 -18.716 1.00 97.75 212 PHE A O 1
ATOM 1571 N N . PHE A 1 213 ? -0.740 9.667 -18.176 1.00 97.94 213 PHE A N 1
ATOM 1572 C CA . PHE A 1 213 ? -0.374 11.057 -18.436 1.00 97.94 213 PHE A CA 1
ATOM 1573 C C . PHE A 1 213 ? -0.077 11.797 -17.129 1.00 97.94 213 PHE A C 1
ATOM 1575 O O . PHE A 1 213 ? -0.806 11.643 -16.161 1.00 97.94 213 PHE A O 1
ATOM 1582 N N . VAL A 1 214 ? 0.983 12.596 -17.084 1.00 98.19 214 VAL A N 1
ATOM 1583 C CA . VAL A 1 214 ? 1.229 13.542 -15.989 1.00 98.19 214 VAL A CA 1
ATOM 1584 C C . VAL A 1 214 ? 0.587 14.868 -16.366 1.00 98.19 214 VAL A C 1
ATOM 1586 O O . VAL A 1 214 ? 0.947 15.432 -17.399 1.00 98.19 214 VAL A O 1
ATOM 1589 N N . ASP A 1 215 ? -0.342 15.352 -15.546 1.00 98.00 215 ASP A N 1
ATOM 1590 C CA . ASP A 1 215 ? -1.014 16.638 -15.730 1.00 98.00 215 ASP A CA 1
ATOM 1591 C C . ASP A 1 215 ? -0.351 17.733 -14.883 1.00 98.00 215 ASP A C 1
ATOM 1593 O O . ASP A 1 215 ? -0.502 17.790 -13.663 1.00 98.00 215 ASP A O 1
ATOM 1597 N N . ALA A 1 216 ? 0.348 18.648 -15.554 1.00 96.94 216 ALA A N 1
ATOM 1598 C CA . ALA A 1 216 ? 1.065 19.769 -14.951 1.00 96.94 216 ALA A CA 1
ATOM 1599 C C . ALA A 1 216 ? 0.158 20.815 -14.288 1.00 96.94 216 ALA A C 1
ATOM 1601 O O . ALA A 1 216 ? 0.647 21.667 -13.534 1.00 96.94 216 ALA A O 1
ATOM 1602 N N . SER A 1 217 ? -1.142 20.791 -14.596 1.00 97.00 217 SER A N 1
ATOM 1603 C CA . SER A 1 217 ? -2.117 21.711 -14.010 1.00 97.00 217 SER A CA 1
ATOM 1604 C C . SER A 1 217 ? -2.646 21.259 -12.646 1.00 97.00 217 SER A C 1
ATOM 1606 O O . SER A 1 217 ? -3.268 22.062 -11.955 1.00 97.00 217 SER A O 1
ATOM 1608 N N . THR A 1 218 ? -2.350 20.021 -12.235 1.00 97.06 218 THR A N 1
ATOM 1609 C CA . THR A 1 218 ? -2.777 19.425 -10.957 1.00 97.06 218 THR A CA 1
ATOM 1610 C C . THR A 1 218 ? -1.575 18.949 -10.143 1.00 97.06 218 THR A C 1
ATOM 1612 O O . THR A 1 218 ? -0.557 18.551 -10.713 1.00 97.06 218 THR A O 1
ATOM 1615 N N . GLY A 1 219 ? -1.698 18.956 -8.817 1.00 96.00 219 GLY A N 1
ATOM 1616 C CA . GLY A 1 219 ? -0.651 18.511 -7.897 1.00 96.00 219 GLY A CA 1
ATOM 1617 C C . GLY A 1 219 ? 0.359 19.589 -7.465 1.00 96.00 219 GLY A C 1
ATOM 1618 O O . GLY A 1 219 ? 0.303 20.731 -7.939 1.00 96.00 219 GLY A O 1
ATOM 1619 N N . PRO A 1 220 ? 1.318 19.219 -6.596 1.00 97.44 220 PRO A N 1
ATOM 1620 C CA . PRO A 1 220 ? 1.509 17.872 -6.043 1.00 97.44 220 PRO A CA 1
ATOM 1621 C C . PRO A 1 220 ? 0.407 17.469 -5.057 1.00 97.44 220 PRO A C 1
ATOM 1623 O O . PRO A 1 220 ? -0.105 18.304 -4.319 1.00 97.44 220 PRO A O 1
ATOM 1626 N N . PHE A 1 221 ? 0.036 16.189 -5.057 1.00 98.50 221 PHE A N 1
ATOM 1627 C CA . PHE A 1 221 ? -0.863 15.620 -4.051 1.00 98.50 221 PHE A CA 1
ATOM 1628 C C . PHE A 1 221 ? -0.060 15.308 -2.786 1.00 98.50 221 PHE A C 1
ATOM 1630 O O . PHE A 1 221 ? 0.953 14.618 -2.884 1.00 98.50 221 PHE A O 1
ATOM 1637 N N . LEU A 1 222 ? -0.476 15.828 -1.626 1.00 98.44 222 LEU A N 1
ATOM 1638 C CA . LEU A 1 222 ? 0.337 15.788 -0.404 1.00 98.44 222 LEU A CA 1
ATOM 1639 C C . LEU A 1 222 ? -0.484 15.438 0.837 1.00 98.44 222 LEU A C 1
ATOM 1641 O O . LEU A 1 222 ? -1.444 16.129 1.156 1.00 98.44 222 LEU A O 1
ATOM 1645 N N . VAL A 1 223 ? -0.060 14.448 1.617 1.00 98.69 223 VAL A N 1
ATOM 1646 C CA . VAL A 1 223 ? -0.531 14.234 2.988 1.00 98.69 223 VAL A CA 1
ATOM 1647 C C . VAL A 1 223 ? 0.007 15.371 3.847 1.00 98.69 223 VAL A C 1
ATOM 1649 O O . VAL A 1 223 ? 1.215 15.577 3.955 1.00 98.69 223 VAL A O 1
ATOM 1652 N N . THR A 1 224 ? -0.887 16.122 4.486 1.00 98.38 224 THR A N 1
ATOM 1653 C CA . THR A 1 224 ? -0.534 17.287 5.310 1.00 98.38 224 THR A CA 1
ATOM 1654 C C . THR A 1 224 ? -0.600 16.987 6.805 1.00 98.38 224 THR A C 1
ATOM 1656 O O . THR A 1 224 ? 0.130 17.618 7.577 1.00 98.38 224 THR A O 1
ATOM 1659 N N . TYR A 1 225 ? -1.382 15.986 7.225 1.00 98.44 225 TYR A N 1
ATOM 1660 C CA . TYR A 1 225 ? -1.432 15.532 8.614 1.00 98.44 225 TYR A CA 1
ATOM 1661 C C . TYR A 1 225 ? -1.793 14.036 8.731 1.00 98.44 225 TYR A C 1
ATOM 1663 O O . TYR A 1 225 ? -2.749 13.599 8.087 1.00 98.44 225 TYR A O 1
ATOM 1671 N N . PRO A 1 226 ? -1.090 13.264 9.588 1.00 97.75 226 PRO A N 1
ATOM 1672 C CA . PRO A 1 226 ? 0.024 13.677 10.448 1.00 97.75 226 PRO A CA 1
ATOM 1673 C C . PRO A 1 226 ? 1.332 13.860 9.663 1.00 97.75 226 PRO A C 1
ATOM 1675 O O . PRO A 1 226 ? 1.595 13.145 8.710 1.00 97.75 226 PRO A O 1
ATOM 1678 N N . ASN A 1 227 ? 2.169 14.815 10.076 1.00 96.06 227 ASN A N 1
ATOM 1679 C CA . ASN A 1 227 ? 3.491 15.080 9.473 1.00 96.06 227 ASN A CA 1
ATOM 1680 C C . ASN A 1 227 ? 4.585 15.381 10.507 1.00 96.06 227 ASN A C 1
ATOM 1682 O O . ASN A 1 227 ? 5.705 15.763 10.170 1.00 96.06 227 ASN A O 1
ATOM 1686 N N . THR A 1 228 ? 4.260 15.214 11.782 1.00 95.12 228 THR A N 1
ATOM 1687 C CA . THR A 1 228 ? 5.154 15.399 12.921 1.00 95.12 228 THR A CA 1
ATOM 1688 C C . THR A 1 228 ? 4.977 14.222 13.872 1.00 95.12 228 THR A C 1
ATOM 1690 O O . THR A 1 228 ? 3.999 13.477 13.774 1.00 95.12 228 THR A O 1
ATOM 1693 N N . ASN A 1 229 ? 5.920 14.046 14.798 1.00 94.88 229 ASN A N 1
ATOM 1694 C CA . ASN A 1 229 ? 5.820 12.999 15.808 1.00 94.88 229 ASN A CA 1
ATOM 1695 C C . ASN A 1 229 ? 4.727 13.346 16.834 1.00 94.88 229 ASN A C 1
ATOM 1697 O O . ASN A 1 229 ? 4.989 14.021 17.830 1.00 94.88 229 ASN A O 1
ATOM 1701 N N . ILE A 1 230 ? 3.500 12.912 16.551 1.00 97.31 230 ILE A N 1
ATOM 1702 C CA . ILE A 1 230 ? 2.370 12.934 17.484 1.00 97.31 230 ILE A CA 1
ATOM 1703 C C . ILE A 1 230 ? 2.251 11.585 18.202 1.00 97.31 230 ILE A C 1
ATOM 1705 O O . ILE A 1 230 ? 2.761 10.572 17.728 1.00 97.31 230 ILE A O 1
ATOM 1709 N N . SER A 1 231 ? 1.540 11.559 19.326 1.00 96.56 231 SER A N 1
ATOM 1710 C CA . SER A 1 231 ? 1.158 10.317 20.004 1.00 96.56 231 SER A CA 1
ATOM 1711 C C . SER A 1 231 ? -0.356 10.181 19.972 1.00 96.56 231 SER A C 1
ATOM 1713 O O . SER A 1 231 ? -1.067 11.134 20.298 1.00 96.56 231 SER A O 1
ATOM 1715 N N . ARG A 1 232 ? -0.848 9.011 19.573 1.00 95.38 232 ARG A N 1
ATOM 1716 C CA . ARG A 1 232 ? -2.268 8.653 19.602 1.00 95.38 232 ARG A CA 1
ATOM 1717 C C . ARG A 1 232 ? -2.424 7.304 20.273 1.00 95.38 232 ARG A C 1
ATOM 1719 O O . ARG A 1 232 ? -1.550 6.450 20.162 1.00 95.38 232 ARG A O 1
ATOM 1726 N N . SER A 1 233 ? -3.553 7.103 20.925 1.00 92.75 233 SER A N 1
ATOM 1727 C CA . SER A 1 233 ? -3.941 5.764 21.336 1.00 92.75 233 SER A CA 1
ATOM 1728 C C . SER A 1 233 ? -4.276 4.917 20.108 1.00 92.75 233 SER A C 1
ATOM 1730 O O . SER A 1 233 ? -4.879 5.417 19.154 1.00 92.75 233 SER A O 1
ATOM 1732 N N . GLY A 1 234 ? -3.900 3.641 20.114 1.00 91.19 234 GLY A N 1
ATOM 1733 C CA . GLY A 1 234 ? -4.482 2.662 19.200 1.00 91.19 234 GLY A CA 1
ATOM 1734 C C . GLY A 1 234 ? -5.994 2.578 19.414 1.00 91.19 234 GLY A C 1
ATOM 1735 O O . GLY A 1 234 ? -6.488 2.985 20.465 1.00 91.19 234 GLY A O 1
ATOM 1736 N N . ASN A 1 235 ? -6.725 2.097 18.407 1.00 90.25 235 ASN A N 1
ATOM 1737 C CA . ASN A 1 235 ? -8.191 2.040 18.430 1.00 90.25 235 ASN A CA 1
ATOM 1738 C C . ASN A 1 235 ? -8.874 3.402 18.696 1.00 90.25 235 ASN A C 1
ATOM 1740 O O . ASN A 1 235 ? -9.971 3.470 19.237 1.00 90.25 235 ASN A O 1
ATOM 1744 N N . SER A 1 236 ? -8.214 4.509 18.335 1.00 92.56 236 SER A N 1
ATOM 1745 C CA . SER A 1 236 ? -8.786 5.856 18.419 1.00 92.56 236 SER A CA 1
ATOM 1746 C C . SER A 1 236 ? -8.930 6.473 17.035 1.00 92.56 236 SER A C 1
ATOM 1748 O O . SER A 1 236 ? -8.179 6.153 16.111 1.00 92.56 236 SER A O 1
ATOM 1750 N N . GLU A 1 237 ? -9.896 7.372 16.880 1.00 95.81 237 GLU A N 1
ATOM 1751 C CA . GLU A 1 237 ? -10.075 8.105 15.632 1.00 95.81 237 GLU A CA 1
ATOM 1752 C C . GLU A 1 237 ? -8.884 9.029 15.352 1.00 95.81 237 GLU A C 1
ATOM 1754 O O . GLU A 1 237 ? -8.307 9.614 16.267 1.00 95.81 237 GLU A O 1
ATOM 1759 N N . LEU A 1 238 ? -8.529 9.216 14.085 1.00 97.69 238 LEU A N 1
ATOM 1760 C CA . LEU A 1 238 ? -7.592 10.228 13.612 1.00 97.69 238 LEU A CA 1
ATOM 1761 C C . LEU A 1 238 ? -8.186 10.910 12.384 1.00 97.69 238 LEU A C 1
ATOM 1763 O O . LEU A 1 238 ? -8.517 10.249 11.405 1.00 97.69 238 LEU A O 1
ATOM 1767 N N . THR A 1 239 ? -8.273 12.236 12.401 1.00 98.56 239 THR A N 1
ATOM 1768 C CA . THR A 1 239 ? -8.555 12.999 11.181 1.00 98.56 239 THR A CA 1
ATOM 1769 C C . THR A 1 239 ? -7.272 13.106 10.369 1.00 98.56 239 THR A C 1
ATOM 1771 O O . THR A 1 239 ? -6.329 13.760 10.801 1.00 98.56 239 THR A O 1
ATOM 1774 N N . VAL A 1 240 ? -7.227 12.451 9.213 1.00 98.81 240 VAL A N 1
ATOM 1775 C CA . VAL A 1 240 ? -6.143 12.544 8.228 1.00 98.81 240 VAL A CA 1
ATOM 1776 C C . VAL A 1 240 ? -6.439 13.710 7.294 1.00 98.81 240 VAL A C 1
ATOM 1778 O O . VAL A 1 240 ? -7.572 13.847 6.840 1.00 98.81 240 VAL A O 1
ATOM 1781 N N . LEU A 1 241 ? -5.429 14.532 6.999 1.00 98.88 241 LEU A N 1
ATOM 1782 C CA . LEU A 1 241 ? -5.550 15.668 6.080 1.00 98.88 241 LEU A CA 1
ATOM 1783 C C . LEU A 1 241 ? -4.596 15.511 4.899 1.00 98.88 241 LEU A C 1
ATOM 1785 O O . LEU A 1 241 ? -3.457 15.061 5.064 1.00 98.88 241 LEU A O 1
ATOM 1789 N N . TRP A 1 242 ? -5.041 15.946 3.724 1.00 98.75 242 TRP A N 1
ATOM 1790 C CA . TRP A 1 242 ? -4.228 16.020 2.515 1.00 98.75 242 TRP A CA 1
ATOM 1791 C C . TRP A 1 242 ? -4.609 17.235 1.665 1.00 98.75 242 TRP A C 1
ATOM 1793 O O . TRP A 1 242 ? -5.721 17.753 1.747 1.00 98.75 242 TRP A O 1
ATOM 1803 N N . ASP A 1 243 ? -3.669 17.715 0.859 1.00 98.50 243 ASP A N 1
ATOM 1804 C CA . ASP A 1 243 ? -3.934 18.684 -0.195 1.00 98.50 243 ASP A CA 1
ATOM 1805 C C . ASP A 1 243 ? -4.482 17.942 -1.418 1.00 98.50 243 ASP A C 1
ATOM 1807 O O . ASP A 1 243 ? -3.775 17.161 -2.059 1.00 98.50 243 ASP A O 1
ATOM 1811 N N . VAL A 1 244 ? -5.760 18.178 -1.730 1.00 98.00 244 VAL A N 1
ATOM 1812 C CA . VAL A 1 244 ? -6.424 17.615 -2.915 1.00 98.00 244 VAL A CA 1
ATOM 1813 C C . VAL A 1 244 ? -5.725 18.079 -4.193 1.00 98.00 244 VAL A C 1
ATOM 1815 O O . VAL A 1 244 ? -5.688 17.336 -5.172 1.00 98.00 244 VAL A O 1
ATOM 1818 N N . ALA A 1 245 ? -5.170 19.296 -4.207 1.00 97.00 245 ALA A N 1
ATOM 1819 C CA . ALA A 1 245 ? -4.391 19.854 -5.311 1.00 97.00 245 ALA A CA 1
ATOM 1820 C C . ALA A 1 245 ? -5.044 19.713 -6.708 1.00 97.00 245 ALA A C 1
ATOM 1822 O O . ALA A 1 245 ? -4.361 19.509 -7.717 1.00 97.00 245 ALA A O 1
ATOM 1823 N N . GLY A 1 246 ? -6.380 19.799 -6.770 1.00 97.44 246 GLY A N 1
ATOM 1824 C CA . GLY A 1 246 ? -7.179 19.677 -7.997 1.00 97.44 246 GLY A CA 1
ATOM 1825 C C . GLY A 1 246 ? -7.251 18.265 -8.592 1.00 97.44 246 GLY A C 1
ATOM 1826 O O . GLY A 1 246 ? -7.700 18.110 -9.727 1.00 97.44 246 GLY A O 1
ATOM 1827 N N . THR A 1 247 ? -6.796 17.240 -7.864 1.00 98.06 247 THR A N 1
ATOM 1828 C CA . THR A 1 247 ? -6.818 15.840 -8.324 1.00 98.06 247 THR A CA 1
ATOM 1829 C C . THR A 1 247 ? -8.221 15.244 -8.407 1.00 98.06 247 THR A C 1
ATOM 1831 O O . THR A 1 247 ? -8.421 14.278 -9.138 1.00 98.06 247 THR A O 1
ATOM 1834 N N . ASP A 1 248 ? -9.194 15.827 -7.711 1.00 97.62 248 ASP A N 1
ATOM 1835 C CA . ASP A 1 248 ? -10.610 15.448 -7.692 1.00 97.62 248 ASP A CA 1
ATOM 1836 C C . ASP A 1 248 ? -11.390 15.874 -8.948 1.00 97.62 248 ASP A C 1
ATOM 1838 O O . ASP A 1 248 ? -12.532 15.461 -9.139 1.00 97.62 248 ASP A O 1
ATOM 1842 N N . GLY A 1 249 ? -10.767 16.646 -9.843 1.00 95.75 249 GLY A N 1
ATOM 1843 C CA . GLY A 1 249 ? -11.349 17.067 -11.114 1.00 95.75 249 GLY A CA 1
ATOM 1844 C C . GLY A 1 249 ? -10.333 17.110 -12.257 1.00 95.75 249 GLY A C 1
ATOM 1845 O O . GLY A 1 249 ? -9.282 16.467 -12.226 1.00 95.75 249 GLY A O 1
ATOM 1846 N N . GLY A 1 250 ? -10.654 17.868 -13.309 1.00 93.31 250 GLY A N 1
ATOM 1847 C CA . GLY A 1 250 ? -9.759 18.055 -14.455 1.00 93.31 250 GLY A CA 1
ATOM 1848 C C . GLY A 1 250 ? -9.437 16.748 -15.189 1.00 93.31 250 GLY A C 1
ATOM 1849 O O . GLY A 1 250 ? -10.319 15.916 -15.393 1.00 93.31 250 GLY A O 1
ATOM 1850 N N . ASN A 1 251 ? -8.180 16.573 -15.613 1.00 94.69 251 ASN A N 1
ATOM 1851 C CA . ASN A 1 251 ? -7.764 15.357 -16.324 1.00 94.69 251 ASN A CA 1
ATOM 1852 C C . ASN A 1 251 ? -7.424 14.191 -15.384 1.00 94.69 251 ASN A C 1
ATOM 1854 O O . ASN A 1 251 ? -7.388 13.049 -15.849 1.00 94.69 251 ASN A O 1
ATOM 1858 N N . VAL A 1 252 ? -7.126 14.466 -14.106 1.00 97.62 252 VAL A N 1
ATOM 1859 C CA . VAL A 1 252 ? -6.851 13.433 -13.090 1.00 97.62 252 VAL A CA 1
ATOM 1860 C C . VAL A 1 252 ? -8.157 12.787 -12.636 1.00 97.62 252 VAL A C 1
ATOM 1862 O O . VAL A 1 252 ? -8.252 11.563 -12.664 1.00 97.62 252 VAL A O 1
ATOM 1865 N N . ASN A 1 253 ? -9.169 13.599 -12.308 1.00 96.88 253 ASN A N 1
ATOM 1866 C CA . ASN A 1 253 ? -10.549 13.183 -12.039 1.00 96.88 253 ASN A CA 1
ATOM 1867 C C . ASN A 1 253 ? -10.664 11.994 -11.061 1.00 96.88 253 ASN A C 1
ATOM 1869 O O . ASN A 1 253 ? -11.387 11.028 -11.308 1.00 96.88 253 ASN A O 1
ATOM 1873 N N . CYS A 1 254 ? -9.911 12.052 -9.964 1.00 97.50 254 CYS A N 1
ATOM 1874 C CA . CYS A 1 254 ? -9.875 11.044 -8.912 1.00 97.50 254 CYS A CA 1
ATOM 1875 C C . CYS A 1 254 ? -10.809 11.456 -7.769 1.00 97.50 254 CYS A C 1
ATOM 1877 O O . CYS A 1 254 ? -10.397 12.168 -6.854 1.00 97.50 254 CYS A O 1
ATOM 1879 N N . SER A 1 255 ? -12.071 11.028 -7.826 1.00 97.81 255 SER A N 1
ATOM 1880 C CA . SER A 1 255 ? -13.106 11.426 -6.859 1.00 97.81 255 SER A CA 1
ATOM 1881 C C . SER A 1 255 ? -12.947 10.803 -5.473 1.00 97.81 255 SER A C 1
ATOM 1883 O O . SER A 1 255 ? -13.539 11.302 -4.518 1.00 97.81 255 SER A O 1
ATOM 1885 N N . GLU A 1 256 ? -12.178 9.720 -5.358 1.00 98.56 256 GLU A N 1
ATOM 1886 C CA . GLU A 1 256 ? -12.057 8.914 -4.143 1.00 98.56 256 GLU A CA 1
ATOM 1887 C C . GLU A 1 256 ? -10.592 8.569 -3.839 1.00 98.56 256 GLU A C 1
ATOM 1889 O O . GLU A 1 256 ? -9.749 8.510 -4.741 1.00 98.56 256 GLU A O 1
ATOM 1894 N N . VAL A 1 257 ? -10.285 8.348 -2.561 1.00 98.75 257 VAL A N 1
ATOM 1895 C CA . VAL A 1 257 ? -8.969 7.938 -2.059 1.00 98.75 257 VAL A CA 1
ATOM 1896 C C . VAL A 1 257 ? -9.091 6.783 -1.067 1.00 98.75 257 VAL A C 1
ATOM 1898 O O . VAL A 1 257 ? -10.103 6.631 -0.385 1.00 98.75 257 VAL A O 1
ATOM 1901 N N . ASP A 1 258 ? -8.009 6.024 -0.946 1.00 98.75 258 ASP A N 1
ATOM 1902 C CA . ASP A 1 258 ? -7.827 4.963 0.038 1.00 98.75 258 ASP A CA 1
ATOM 1903 C C . ASP A 1 258 ? -6.771 5.401 1.058 1.00 98.75 258 ASP A C 1
ATOM 1905 O O . ASP A 1 258 ? -5.737 5.981 0.699 1.00 98.75 258 ASP A O 1
ATOM 1909 N N . ILE A 1 259 ? -7.020 5.126 2.339 1.00 98.88 259 ILE A N 1
ATOM 1910 C CA . ILE A 1 259 ? -6.158 5.556 3.445 1.00 98.88 259 ILE A CA 1
ATOM 1911 C C . ILE A 1 259 ? -5.599 4.331 4.154 1.00 98.88 259 ILE A C 1
ATOM 1913 O O . ILE A 1 259 ? -6.347 3.458 4.595 1.00 98.88 259 ILE A O 1
ATOM 1917 N N . TYR A 1 260 ? -4.279 4.294 4.318 1.00 98.75 260 TYR A N 1
ATOM 1918 C CA . TYR A 1 260 ? -3.575 3.182 4.952 1.00 98.75 260 TYR A CA 1
ATOM 1919 C C . TYR A 1 260 ? -2.715 3.647 6.125 1.00 98.75 260 TYR A C 1
ATOM 1921 O O . TYR A 1 260 ? -2.152 4.744 6.101 1.00 98.75 260 TYR A O 1
ATOM 1929 N N . CYS A 1 261 ? -2.544 2.768 7.114 1.00 98.44 261 CYS A N 1
ATOM 1930 C CA . CYS A 1 261 ? -1.533 2.893 8.155 1.00 98.44 261 CYS A CA 1
ATOM 1931 C C . CYS A 1 261 ? -0.419 1.866 7.950 1.00 98.44 261 CYS A C 1
ATOM 1933 O O . CYS A 1 261 ? -0.652 0.668 7.777 1.00 98.44 261 CYS A O 1
ATOM 1935 N N . SER A 1 262 ? 0.808 2.355 8.023 1.00 98.31 262 SER A N 1
ATOM 1936 C CA . SER A 1 262 ? 2.002 1.555 8.246 1.00 98.31 262 SER A CA 1
ATOM 1937 C C . SER A 1 262 ? 2.331 1.567 9.732 1.00 98.31 262 SER A C 1
ATOM 1939 O O . SER A 1 262 ? 2.186 2.608 10.363 1.00 98.31 262 SER A O 1
ATOM 1941 N N . VAL A 1 263 ? 2.893 0.476 10.254 1.00 97.19 263 VAL A N 1
ATOM 1942 C CA . VAL A 1 263 ? 3.413 0.391 11.634 1.00 97.19 263 VAL A CA 1
ATOM 1943 C C . VAL A 1 263 ? 4.921 0.136 11.708 1.00 97.19 263 VAL A C 1
ATOM 1945 O O . VAL A 1 263 ? 5.463 0.014 12.805 1.00 97.19 263 VAL A O 1
ATOM 1948 N N . ASP A 1 264 ? 5.598 0.074 10.558 1.00 97.50 264 ASP A N 1
ATOM 1949 C CA . ASP A 1 264 ? 7.025 -0.242 10.418 1.00 97.50 264 ASP A CA 1
ATOM 1950 C C . ASP A 1 264 ? 7.847 0.899 9.792 1.00 97.50 264 ASP A C 1
ATOM 1952 O O . ASP A 1 264 ? 8.964 0.694 9.329 1.00 97.50 264 ASP A O 1
ATOM 1956 N N . GLY A 1 265 ? 7.318 2.123 9.792 1.00 96.94 265 GLY A N 1
ATOM 1957 C CA . GLY A 1 265 ? 7.982 3.311 9.254 1.00 96.94 265 GLY A CA 1
ATOM 1958 C C . GLY A 1 265 ? 7.686 3.600 7.784 1.00 96.94 265 GLY A C 1
ATOM 1959 O O . GLY A 1 265 ? 8.259 4.543 7.250 1.00 96.94 265 GLY A O 1
ATOM 1960 N N . GLY A 1 266 ? 6.781 2.848 7.152 1.00 97.00 266 GLY A N 1
ATOM 1961 C CA . GLY A 1 266 ? 6.279 3.054 5.790 1.00 97.00 266 GLY A CA 1
ATOM 1962 C C . GLY A 1 266 ? 6.734 1.985 4.793 1.00 97.00 266 GLY A C 1
ATOM 1963 O O . GLY A 1 266 ? 6.572 2.177 3.584 1.00 97.00 266 GLY A O 1
ATOM 1964 N N . TYR A 1 267 ? 7.310 0.881 5.279 1.00 95.56 267 TYR A N 1
ATOM 1965 C CA . TYR A 1 267 ? 7.785 -0.235 4.460 1.00 95.56 267 TYR A CA 1
ATOM 1966 C C . TYR A 1 267 ? 6.647 -1.188 4.079 1.00 95.56 267 TYR A C 1
ATOM 1968 O O . TYR A 1 267 ? 6.647 -1.711 2.961 1.00 95.56 267 TYR A O 1
ATOM 1976 N N . SER A 1 268 ? 5.653 -1.366 4.954 1.00 95.94 268 SER A N 1
ATOM 1977 C CA . SER A 1 268 ? 4.442 -2.149 4.690 1.00 95.94 268 SER A CA 1
ATOM 1978 C C . SER A 1 268 ? 3.161 -1.382 5.027 1.00 95.94 268 SER A C 1
ATOM 1980 O O . SER A 1 268 ? 3.134 -0.511 5.890 1.00 95.94 268 SER A O 1
ATOM 1982 N N . TRP A 1 269 ? 2.076 -1.702 4.318 1.00 96.69 269 TRP A N 1
ATOM 1983 C CA . TRP A 1 269 ? 0.795 -0.984 4.382 1.00 96.69 269 TRP A CA 1
ATOM 1984 C C . TRP A 1 269 ? -0.362 -1.963 4.623 1.00 96.69 269 TRP A C 1
ATOM 1986 O O . TRP A 1 269 ? -1.275 -2.067 3.811 1.00 96.69 269 TRP A O 1
ATOM 1996 N N . PHE A 1 270 ? -0.280 -2.743 5.706 1.00 94.12 270 PHE A N 1
ATOM 1997 C CA . PHE A 1 270 ? -1.241 -3.819 5.995 1.00 94.12 270 PHE A CA 1
ATOM 1998 C C . PHE A 1 270 ? -2.589 -3.337 6.540 1.00 94.12 270 PHE A C 1
ATOM 2000 O O . PHE A 1 270 ? -3.583 -4.042 6.394 1.00 94.12 270 PHE A O 1
ATOM 2007 N N . TYR A 1 271 ? -2.638 -2.156 7.161 1.00 97.31 271 TYR A N 1
ATOM 2008 C CA . TYR A 1 271 ? -3.869 -1.620 7.734 1.00 97.31 271 TYR A CA 1
ATOM 2009 C C . TYR A 1 271 ? -4.529 -0.669 6.739 1.00 97.31 271 TYR A C 1
ATOM 2011 O O . TYR A 1 271 ? -4.068 0.458 6.567 1.00 97.31 271 TYR A O 1
ATOM 2019 N N . GLN A 1 272 ? -5.609 -1.109 6.097 1.00 98.06 272 GLN A N 1
ATOM 2020 C CA . GLN A 1 272 ? -6.508 -0.217 5.368 1.00 98.06 272 GLN A CA 1
ATOM 2021 C C . GLN A 1 272 ? -7.465 0.420 6.376 1.00 98.06 272 GLN A C 1
ATOM 2023 O O . GLN A 1 272 ? -8.237 -0.279 7.026 1.00 98.06 272 GLN A O 1
ATOM 2028 N N . LEU A 1 273 ? -7.362 1.736 6.551 1.00 98.44 273 LEU A N 1
ATOM 2029 C CA . LEU A 1 273 ? -8.156 2.481 7.528 1.00 98.44 273 LEU A CA 1
ATOM 2030 C C . LEU A 1 273 ? -9.471 2.983 6.933 1.00 98.44 273 LEU A C 1
ATOM 2032 O O . LEU A 1 273 ? -10.464 3.112 7.642 1.00 98.44 273 LEU A O 1
ATOM 2036 N N . ALA A 1 274 ? -9.455 3.292 5.636 1.00 98.25 274 ALA A N 1
ATOM 2037 C CA . ALA A 1 274 ? -10.626 3.665 4.864 1.00 98.25 274 ALA A CA 1
ATOM 2038 C C . ALA A 1 274 ? -10.409 3.327 3.382 1.00 98.25 274 ALA A C 1
ATOM 2040 O O . ALA A 1 274 ? -9.276 3.335 2.894 1.00 98.25 274 ALA A O 1
ATOM 2041 N N . ASP A 1 275 ? -11.500 3.036 2.685 1.00 97.56 275 ASP A N 1
ATOM 2042 C CA . ASP A 1 275 ? -11.543 2.651 1.274 1.00 97.56 275 ASP A CA 1
ATOM 2043 C C . ASP A 1 275 ? -12.567 3.531 0.561 1.00 97.56 275 ASP A C 1
ATOM 2045 O O . ASP A 1 275 ? -13.635 3.791 1.123 1.00 97.56 275 ASP A O 1
ATOM 2049 N N . ASN A 1 276 ? -12.241 3.989 -0.647 1.00 97.81 276 ASN A N 1
ATOM 2050 C CA . ASN A 1 276 ? -13.127 4.788 -1.496 1.00 97.81 276 ASN A CA 1
ATOM 2051 C C . ASN A 1 276 ? -13.782 5.994 -0.782 1.00 97.81 276 ASN A C 1
ATOM 2053 O O . ASN A 1 276 ? -14.954 6.306 -1.001 1.00 97.81 276 ASN A O 1
ATOM 2057 N N . VAL A 1 277 ? -13.047 6.691 0.096 1.00 98.44 277 VAL A N 1
ATOM 2058 C CA . VAL A 1 277 ? -13.565 7.918 0.729 1.00 98.44 277 VAL A CA 1
ATOM 2059 C C . VAL A 1 277 ? -13.437 9.102 -0.226 1.00 98.44 277 VAL A C 1
ATOM 2061 O O . VAL A 1 277 ? -12.492 9.132 -1.013 1.00 98.44 277 VAL A O 1
ATOM 2064 N N . PRO A 1 278 ? -14.328 10.110 -0.169 1.00 98.62 278 PRO A N 1
ATOM 2065 C CA . PRO A 1 278 ? -14.236 11.267 -1.052 1.00 98.62 278 PRO A CA 1
ATOM 2066 C C . PRO A 1 278 ? -12.859 11.937 -0.994 1.00 98.62 278 PRO A C 1
ATOM 2068 O O . PRO A 1 278 ? -12.329 12.186 0.090 1.00 98.62 278 PRO A O 1
ATOM 2071 N N . ASN A 1 279 ? -12.306 12.292 -2.154 1.00 98.50 279 ASN A N 1
ATOM 2072 C CA . ASN A 1 279 ? -11.069 13.063 -2.276 1.00 98.50 279 ASN A CA 1
ATOM 2073 C C . ASN A 1 279 ? -11.307 14.546 -1.923 1.00 98.50 279 ASN A C 1
ATOM 2075 O O . ASN A 1 279 ? -11.220 15.432 -2.765 1.00 98.50 279 ASN A O 1
ATOM 2079 N N . SER A 1 280 ? -11.679 14.807 -0.671 1.00 98.31 280 SER A N 1
ATOM 2080 C CA . SER A 1 280 ? -12.148 16.107 -0.173 1.00 98.31 280 SER A CA 1
ATOM 2081 C C . SER A 1 280 ? -11.120 16.847 0.695 1.00 98.31 280 SER A C 1
ATOM 2083 O O . SER A 1 280 ? -11.401 17.940 1.186 1.00 98.31 280 SER A O 1
ATOM 2085 N N . GLY A 1 281 ? -9.935 16.262 0.895 1.00 98.56 281 GLY A N 1
ATOM 2086 C CA . GLY A 1 281 ? -8.830 16.829 1.679 1.00 98.56 281 GLY A CA 1
ATOM 2087 C C . GLY A 1 281 ? -8.834 16.441 3.159 1.00 98.56 281 GLY A C 1
ATOM 2088 O O . GLY A 1 281 ? -7.923 16.824 3.896 1.00 98.56 281 GLY A O 1
ATOM 2089 N N . SER A 1 282 ? -9.845 15.697 3.613 1.00 98.69 282 SER A N 1
ATOM 2090 C CA . SER A 1 282 ? -9.943 15.224 4.992 1.00 98.69 282 SER A CA 1
ATOM 2091 C C . SER A 1 282 ? -10.808 13.972 5.114 1.00 98.69 282 SER A C 1
ATOM 2093 O O . SER A 1 282 ? -11.854 13.869 4.473 1.00 98.69 282 SER A O 1
ATOM 2095 N N . ALA A 1 283 ? -10.409 13.051 5.989 1.00 98.75 283 ALA A N 1
ATOM 2096 C CA . ALA A 1 283 ? -11.244 11.943 6.441 1.00 98.75 283 ALA A CA 1
ATOM 2097 C C . ALA A 1 283 ? -10.870 11.536 7.870 1.00 98.75 283 ALA A C 1
ATOM 2099 O O . ALA A 1 283 ? -9.693 11.503 8.230 1.00 98.75 283 ALA A O 1
ATOM 2100 N N . THR A 1 284 ? -11.872 11.195 8.679 1.00 98.69 284 THR A N 1
ATOM 2101 C CA . THR A 1 284 ? -11.658 10.584 9.995 1.00 98.69 284 THR A CA 1
ATOM 2102 C C . THR A 1 284 ? -11.607 9.072 9.841 1.00 98.69 284 THR A C 1
ATOM 2104 O O . THR A 1 284 ? -12.485 8.484 9.215 1.00 98.69 284 THR A O 1
ATOM 2107 N N . VAL A 1 285 ? -10.569 8.455 10.400 1.00 98.38 285 VAL A N 1
ATOM 2108 C CA . VAL A 1 285 ? -10.311 7.017 10.299 1.00 98.38 285 VAL A CA 1
ATOM 2109 C C . VAL A 1 285 ? -10.021 6.417 11.670 1.00 98.38 285 VAL A C 1
ATOM 2111 O O . VAL A 1 285 ? -9.471 7.099 12.533 1.00 98.38 285 VAL A O 1
ATOM 2114 N N . LEU A 1 286 ? -10.349 5.141 11.872 1.00 96.00 286 LEU A N 1
ATOM 2115 C CA . LEU A 1 286 ? -10.015 4.420 13.099 1.00 96.00 286 LEU A CA 1
ATOM 2116 C C . LEU A 1 286 ? -8.589 3.863 13.004 1.00 96.00 286 LEU A C 1
ATOM 2118 O O . LEU A 1 286 ? -8.270 3.112 12.083 1.00 96.00 286 LEU A O 1
ATOM 2122 N N . LEU A 1 287 ? -7.716 4.241 13.939 1.00 95.94 287 LEU A N 1
ATOM 2123 C CA . LEU A 1 287 ? -6.341 3.745 13.985 1.00 95.94 287 LEU A CA 1
ATOM 2124 C C . LEU A 1 287 ? -6.283 2.291 14.468 1.00 95.94 287 LEU A C 1
ATOM 2126 O O . LEU A 1 287 ? -7.072 1.899 15.328 1.00 95.94 287 LEU A O 1
ATOM 2130 N N . PRO A 1 288 ? -5.304 1.496 14.000 1.00 93.00 288 PRO A N 1
ATOM 2131 C CA . PRO A 1 288 ? -5.172 0.118 14.442 1.00 93.00 288 PRO A CA 1
ATOM 2132 C C . PRO A 1 288 ? -4.857 0.034 15.939 1.00 93.00 288 PRO A C 1
ATOM 2134 O O . PRO A 1 288 ? -4.138 0.862 16.504 1.00 93.00 288 PRO A O 1
ATOM 2137 N N . ALA A 1 289 ? -5.386 -1.008 16.571 1.00 89.94 289 ALA A N 1
ATOM 2138 C CA . ALA A 1 289 ? -5.209 -1.349 17.977 1.00 89.94 289 ALA A CA 1
ATOM 2139 C C . ALA A 1 289 ? -3.811 -1.947 18.257 1.00 89.94 289 ALA A C 1
ATOM 2141 O O . ALA A 1 289 ? -3.677 -3.093 18.669 1.00 89.94 289 ALA A O 1
ATOM 2142 N N . VAL A 1 290 ? -2.744 -1.201 17.966 1.00 89.75 290 VAL A N 1
ATOM 2143 C CA . VAL A 1 290 ? -1.356 -1.689 18.052 1.00 89.75 290 VAL A CA 1
ATOM 2144 C C . VAL A 1 290 ? -0.422 -0.654 18.660 1.00 89.75 290 VAL A C 1
ATOM 2146 O O . VAL A 1 290 ? -0.665 0.546 18.573 1.00 89.75 290 VAL A O 1
ATOM 2149 N N . THR A 1 291 ? 0.684 -1.118 19.246 1.00 92.69 291 THR A N 1
ATOM 2150 C CA . THR A 1 291 ? 1.748 -0.238 19.751 1.00 92.69 291 THR A CA 1
ATOM 2151 C C . THR A 1 291 ? 2.888 -0.136 18.745 1.00 92.69 291 THR A C 1
ATOM 2153 O O . THR A 1 291 ? 3.445 -1.150 18.330 1.00 92.69 291 THR A O 1
ATOM 2156 N N . THR A 1 292 ? 3.273 1.084 18.374 1.00 95.69 292 THR A N 1
ATOM 2157 C CA . THR A 1 292 ? 4.457 1.346 17.538 1.00 95.69 292 THR A CA 1
ATOM 2158 C C . THR A 1 292 ? 4.914 2.797 17.680 1.00 95.69 292 THR A C 1
ATOM 2160 O O . THR A 1 292 ? 4.114 3.681 17.962 1.00 95.69 292 THR A O 1
ATOM 2163 N N . THR A 1 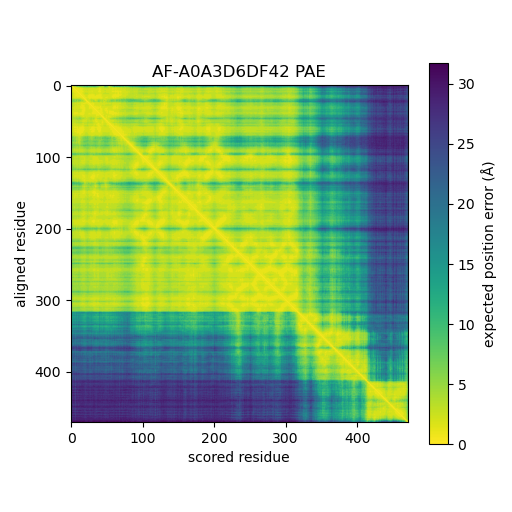293 ? 6.195 3.072 17.441 1.00 97.56 293 THR A N 1
ATOM 2164 C CA . THR A 1 293 ? 6.743 4.437 17.292 1.00 97.56 293 THR A CA 1
ATOM 2165 C C . THR A 1 293 ? 7.022 4.800 15.831 1.00 97.56 293 THR A C 1
ATOM 2167 O O . THR A 1 293 ? 7.580 5.856 15.532 1.00 97.56 293 THR A O 1
ATOM 2170 N N . ALA A 1 294 ? 6.673 3.900 14.910 1.00 97.50 294 ALA A N 1
ATOM 2171 C CA . ALA A 1 294 ? 6.964 3.990 13.489 1.00 97.50 294 ALA A CA 1
ATOM 2172 C C . ALA A 1 294 ? 5.679 4.023 12.645 1.00 97.50 294 ALA A C 1
ATOM 2174 O O . ALA A 1 294 ? 5.664 3.545 11.510 1.00 97.50 294 ALA A O 1
ATOM 2175 N N . ALA A 1 295 ? 4.587 4.570 13.187 1.00 98.31 295 ALA A N 1
ATOM 2176 C CA . ALA A 1 295 ? 3.360 4.691 12.421 1.00 98.31 295 ALA A CA 1
ATOM 2177 C C . ALA A 1 295 ? 3.508 5.738 11.307 1.00 98.31 295 ALA A C 1
ATOM 2179 O O . ALA A 1 295 ? 4.103 6.796 11.524 1.00 98.31 295 ALA A O 1
ATOM 2180 N N . ARG A 1 296 ? 2.962 5.455 10.121 1.00 98.38 296 ARG A N 1
ATOM 2181 C CA . ARG A 1 296 ? 2.838 6.410 9.004 1.00 98.38 296 ARG A CA 1
ATOM 2182 C C . ARG A 1 296 ? 1.482 6.281 8.333 1.00 98.38 296 ARG A C 1
ATOM 2184 O O . ARG A 1 296 ? 0.890 5.206 8.353 1.00 98.38 296 ARG A O 1
ATOM 2191 N N . ILE A 1 297 ? 1.020 7.367 7.723 1.00 98.69 297 ILE A N 1
ATOM 2192 C CA . ILE A 1 297 ? -0.204 7.393 6.919 1.00 98.69 297 ILE A CA 1
ATOM 2193 C C . ILE A 1 297 ? 0.162 7.465 5.439 1.00 98.69 297 ILE A C 1
ATOM 2195 O O . ILE A 1 297 ? 1.078 8.195 5.070 1.00 98.69 297 ILE A O 1
ATOM 2199 N N . LYS A 1 298 ? -0.560 6.716 4.606 1.00 98.81 298 LYS A N 1
ATOM 2200 C CA . LYS A 1 298 ? -0.585 6.857 3.147 1.00 98.81 298 LYS A CA 1
ATOM 2201 C C . LYS A 1 298 ? -1.990 7.260 2.736 1.00 98.81 298 LYS A C 1
ATOM 2203 O O . LYS A 1 298 ? -2.944 6.638 3.199 1.00 98.81 298 LYS A O 1
ATOM 2208 N N . VAL A 1 299 ? -2.096 8.222 1.829 1.00 98.88 299 VAL A N 1
ATOM 2209 C CA . VAL A 1 299 ? -3.333 8.505 1.095 1.00 98.88 299 VAL A CA 1
ATOM 2210 C C . VAL A 1 299 ? -3.059 8.246 -0.381 1.00 98.88 299 VAL A C 1
ATOM 2212 O O . VAL A 1 299 ? -2.100 8.778 -0.942 1.00 98.88 299 VAL A O 1
ATOM 2215 N N . LYS A 1 300 ? -3.865 7.390 -1.002 1.00 98.69 300 LYS A N 1
ATOM 2216 C CA . LYS A 1 300 ? -3.692 6.933 -2.383 1.00 98.69 300 LYS A CA 1
ATOM 2217 C C . LYS A 1 300 ? -4.954 7.219 -3.186 1.00 98.69 300 LYS A C 1
ATOM 2219 O O . LYS A 1 300 ? -6.042 6.960 -2.696 1.00 98.69 300 LYS A O 1
ATOM 2224 N N . GLY A 1 301 ? -4.821 7.697 -4.422 1.00 98.12 301 GLY A N 1
ATOM 2225 C CA . GLY A 1 301 ? -5.973 7.833 -5.317 1.00 98.12 301 GLY A CA 1
ATOM 2226 C C . GLY A 1 301 ? -6.592 6.472 -5.646 1.00 98.12 301 GLY A C 1
ATOM 2227 O O . GLY A 1 301 ? -5.886 5.597 -6.164 1.00 98.12 301 GLY A O 1
ATOM 2228 N N . SER A 1 302 ? -7.890 6.294 -5.379 1.00 96.25 302 SER A N 1
ATOM 2229 C CA . SER A 1 302 ? -8.578 5.028 -5.657 1.00 96.25 302 SER A CA 1
ATOM 2230 C C . SER A 1 302 ? -8.576 4.742 -7.161 1.00 96.25 302 SER A C 1
ATOM 2232 O O . SER A 1 302 ? -8.751 5.630 -7.999 1.00 96.25 302 SER A O 1
ATOM 2234 N N . GLY A 1 303 ? -8.261 3.497 -7.531 1.00 91.06 303 GLY A N 1
ATOM 2235 C CA . GLY A 1 303 ? -8.112 3.080 -8.931 1.00 91.06 303 GLY A CA 1
ATOM 2236 C C . GLY A 1 303 ? -6.943 3.729 -9.696 1.00 91.06 303 GLY A C 1
ATOM 2237 O O . GLY A 1 303 ? -6.771 3.452 -10.887 1.00 91.06 303 GLY A O 1
ATOM 2238 N N . SER A 1 304 ? -6.118 4.550 -9.037 1.00 95.19 304 SER A N 1
ATOM 2239 C CA . SER A 1 304 ? -4.959 5.230 -9.619 1.00 95.19 304 SER A CA 1
ATOM 2240 C C . SER A 1 304 ? -3.636 4.692 -9.056 1.00 95.19 304 SER A C 1
ATOM 2242 O O . SER A 1 304 ? -3.593 3.745 -8.269 1.00 95.19 304 SER A O 1
ATOM 2244 N N . VAL A 1 305 ? -2.517 5.254 -9.522 1.00 97.75 305 VAL A N 1
ATOM 2245 C CA . VAL A 1 305 ? -1.164 4.897 -9.046 1.00 97.75 305 VAL A CA 1
ATOM 2246 C C . VAL A 1 305 ? -0.549 5.949 -8.144 1.00 97.75 305 VAL A C 1
ATOM 2248 O O . VAL A 1 305 ? 0.444 5.645 -7.491 1.00 97.75 305 VAL A O 1
ATOM 2251 N N . PHE A 1 306 ? -1.077 7.174 -8.150 1.00 98.44 306 PHE A N 1
ATOM 2252 C CA . PHE A 1 306 ? -0.502 8.260 -7.371 1.00 98.44 306 PHE A CA 1
ATOM 2253 C C . PHE A 1 306 ? -0.882 8.124 -5.898 1.00 98.44 306 PHE A C 1
ATOM 2255 O O . PHE A 1 306 ? -1.985 7.687 -5.558 1.00 98.44 306 PHE A O 1
ATOM 2262 N N . PHE A 1 307 ? 0.039 8.503 -5.026 1.00 98.69 307 PHE A N 1
ATOM 2263 C CA . PHE A 1 307 ? -0.175 8.530 -3.589 1.00 98.69 307 PHE A CA 1
ATOM 2264 C C . PHE A 1 307 ? 0.788 9.523 -2.946 1.00 98.69 307 PHE A C 1
ATOM 2266 O O . PHE A 1 307 ? 1.776 9.919 -3.562 1.00 98.69 307 PHE A O 1
ATOM 2273 N N . ASP A 1 308 ? 0.539 9.852 -1.685 1.00 98.62 308 ASP A N 1
ATOM 2274 C CA . ASP A 1 308 ? 1.550 10.455 -0.824 1.00 98.62 308 ASP A CA 1
ATOM 2275 C C . ASP A 1 308 ? 1.539 9.818 0.572 1.00 98.62 308 ASP A C 1
ATOM 2277 O O . ASP A 1 308 ? 0.594 9.113 0.948 1.00 98.62 308 ASP A O 1
ATOM 2281 N N . ILE A 1 309 ? 2.625 10.013 1.321 1.00 98.56 309 ILE A N 1
ATOM 2282 C CA . ILE A 1 309 ? 2.790 9.503 2.681 1.00 98.56 309 ILE A CA 1
ATOM 2283 C C . ILE A 1 309 ? 3.156 10.620 3.651 1.00 98.56 309 ILE A C 1
ATOM 2285 O O . ILE A 1 309 ? 3.833 11.580 3.303 1.00 98.56 309 ILE A O 1
ATOM 2289 N N . SER A 1 310 ? 2.797 10.442 4.919 1.00 98.25 310 SER A N 1
ATOM 2290 C CA . SER A 1 310 ? 3.269 11.311 5.992 1.00 98.25 310 SER A CA 1
ATOM 2291 C C . SER A 1 310 ? 4.801 11.378 6.019 1.00 98.25 310 SER A C 1
ATOM 2293 O O . SER A 1 310 ? 5.478 10.346 6.021 1.00 98.25 310 SER A O 1
ATOM 2295 N N . ASN A 1 311 ? 5.350 12.585 6.144 1.00 97.00 311 ASN A N 1
ATOM 2296 C CA . ASN A 1 311 ? 6.784 12.889 6.141 1.00 97.00 311 ASN A CA 1
ATOM 2297 C C . ASN A 1 311 ? 7.522 12.434 7.412 1.00 97.00 311 ASN A C 1
ATOM 2299 O O . ASN A 1 311 ? 8.752 12.354 7.420 1.00 97.00 311 ASN A O 1
ATOM 2303 N N . ALA A 1 312 ? 6.801 12.141 8.494 1.00 97.25 312 ALA A N 1
ATOM 2304 C CA . ALA A 1 312 ? 7.375 11.719 9.766 1.00 97.25 312 ALA A CA 1
ATOM 2305 C C . ALA A 1 312 ? 6.630 10.517 10.343 1.00 97.25 312 ALA A C 1
ATOM 2307 O O . ALA A 1 312 ? 5.439 10.328 10.095 1.00 97.25 312 ALA A O 1
ATOM 2308 N N . ASN A 1 313 ? 7.349 9.735 11.147 1.00 98.12 313 ASN A N 1
ATOM 2309 C CA . ASN A 1 313 ? 6.731 8.726 11.993 1.00 98.12 313 ASN A CA 1
ATOM 2310 C C . ASN A 1 313 ? 5.954 9.402 13.130 1.00 98.12 313 ASN A C 1
ATOM 2312 O O . ASN A 1 313 ? 6.391 10.428 13.660 1.00 98.12 313 ASN A O 1
ATOM 2316 N N . PHE A 1 314 ? 4.861 8.773 13.542 1.00 98.19 314 PHE A N 1
ATOM 2317 C CA . PHE A 1 314 ? 4.146 9.077 14.776 1.00 98.19 314 PHE A CA 1
ATOM 2318 C C . PHE A 1 314 ? 3.982 7.808 15.624 1.00 98.19 314 PHE A C 1
ATOM 2320 O O . PHE A 1 314 ? 4.291 6.700 15.176 1.00 98.19 314 PHE A O 1
ATOM 2327 N N . SER A 1 315 ? 3.548 7.973 16.871 1.00 97.75 315 SER A N 1
ATOM 2328 C CA . SER A 1 315 ? 3.428 6.873 17.828 1.00 97.75 315 SER A CA 1
ATOM 2329 C C . SER A 1 315 ? 1.975 6.464 18.050 1.00 97.75 315 SER A C 1
ATOM 2331 O O . SER A 1 315 ? 1.102 7.317 18.225 1.00 97.75 315 SER A O 1
ATOM 2333 N N . LEU A 1 316 ? 1.748 5.153 18.083 1.00 95.88 316 LEU A N 1
ATOM 2334 C CA . LEU A 1 316 ? 0.536 4.515 18.574 1.00 95.88 316 LEU A CA 1
ATOM 2335 C C . LEU A 1 316 ? 0.837 3.856 19.919 1.00 95.88 316 LEU A C 1
ATOM 2337 O O . LEU 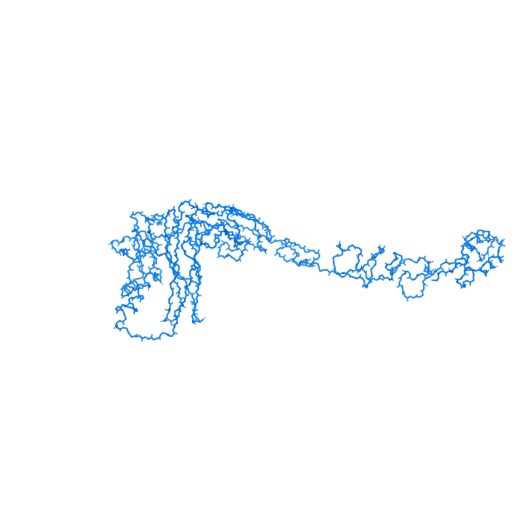A 1 316 ? 1.788 3.077 20.029 1.00 95.88 316 LEU A O 1
ATOM 2341 N N . THR A 1 317 ? 0.044 4.170 20.935 1.00 93.75 317 THR A N 1
ATOM 2342 C CA . THR A 1 317 ? 0.132 3.558 22.265 1.00 93.75 317 THR A CA 1
ATOM 2343 C C . THR A 1 317 ? -1.046 2.632 22.488 1.00 93.75 317 THR A C 1
ATOM 2345 O O . THR A 1 317 ? -2.182 3.024 22.228 1.00 93.75 317 THR A O 1
ATOM 2348 N N . ALA A 1 318 ? -0.804 1.436 23.016 1.00 85.38 318 ALA A N 1
ATOM 2349 C CA . ALA A 1 318 ? -1.906 0.602 23.458 1.00 85.38 318 ALA A CA 1
ATOM 2350 C C . ALA A 1 318 ? -2.653 1.237 24.637 1.00 85.38 318 ALA A C 1
ATOM 2352 O O . ALA A 1 318 ? -2.046 1.794 25.554 1.00 85.38 318 ALA A O 1
ATOM 2353 N N . ILE A 1 319 ? -3.973 1.113 24.605 1.00 84.94 319 ILE A N 1
ATOM 2354 C CA . ILE A 1 319 ? -4.837 1.219 25.772 1.00 84.94 319 ILE A CA 1
ATOM 2355 C C . ILE A 1 319 ? -5.057 -0.207 26.285 1.00 84.94 319 ILE A C 1
ATOM 2357 O O . ILE A 1 319 ? -5.524 -1.065 25.532 1.00 84.94 319 ILE A O 1
ATOM 2361 N N . GLN A 1 320 ? -4.676 -0.438 27.539 1.00 88.44 320 GLN A N 1
ATOM 2362 C CA . GLN A 1 320 ? -4.887 -1.691 28.264 1.00 88.44 320 GLN A CA 1
ATOM 2363 C C . GLN A 1 320 ? -6.292 -1.704 28.867 1.00 88.44 320 GLN A C 1
ATOM 2365 O O . GLN A 1 320 ? -6.698 -0.701 29.454 1.00 88.44 320 GLN A O 1
ATOM 2370 N N . GLY A 1 321 ? -6.997 -2.820 28.738 1.00 90.62 321 GLY A N 1
ATOM 2371 C CA . GLY A 1 321 ? -8.238 -3.106 29.456 1.00 90.62 321 GLY A CA 1
ATOM 2372 C C . GLY A 1 321 ? -8.984 -4.264 28.810 1.00 90.62 321 GLY A C 1
ATOM 2373 O O . GLY A 1 321 ? -8.503 -4.836 27.831 1.00 90.62 321 GLY A O 1
ATOM 2374 N N . CYS A 1 322 ? -10.162 -4.605 29.326 1.00 92.44 322 CYS A N 1
ATOM 2375 C CA . CYS A 1 322 ? -10.913 -5.723 28.778 1.00 92.44 322 CYS A CA 1
ATOM 2376 C C . CYS A 1 322 ? -11.365 -5.466 27.330 1.00 92.44 322 CYS A C 1
ATOM 2378 O O . CYS A 1 322 ? -12.050 -4.483 27.043 1.00 92.44 322 CYS A O 1
ATOM 2380 N N . THR A 1 323 ? -11.018 -6.388 26.427 1.00 91.38 323 THR A N 1
ATOM 2381 C CA . THR A 1 323 ? -11.392 -6.332 24.998 1.00 91.38 323 THR A CA 1
ATOM 2382 C C . THR A 1 323 ? -12.551 -7.262 24.626 1.00 91.38 323 THR A C 1
ATOM 2384 O O . THR A 1 323 ? -12.963 -7.286 23.466 1.00 91.38 323 THR A O 1
ATOM 2387 N N . ASP A 1 324 ? -13.089 -8.023 25.585 1.00 92.62 324 ASP A N 1
ATOM 2388 C CA . ASP A 1 324 ? -14.226 -8.918 25.367 1.00 92.62 324 ASP A CA 1
ATOM 2389 C C . ASP A 1 324 ? -15.548 -8.132 25.438 1.00 92.62 324 ASP A C 1
ATOM 2391 O O . ASP A 1 324 ? -15.904 -7.669 26.520 1.00 92.62 324 ASP A O 1
ATOM 2395 N N . PRO A 1 325 ? -16.310 -8.000 24.332 1.00 92.31 325 PRO A N 1
ATOM 2396 C CA . PRO A 1 325 ? -17.568 -7.250 24.309 1.00 92.31 325 PRO A CA 1
ATOM 2397 C C . PRO A 1 325 ? -18.682 -7.868 25.167 1.00 92.31 325 PRO A C 1
ATOM 2399 O O . PRO A 1 325 ? -19.736 -7.255 25.320 1.00 92.31 325 PRO A O 1
ATOM 2402 N N . THR A 1 326 ? -18.488 -9.084 25.684 1.00 92.06 326 THR A N 1
ATOM 2403 C CA . THR A 1 326 ? -19.430 -9.756 26.586 1.00 92.06 326 THR A CA 1
ATOM 2404 C C . THR A 1 326 ? -19.096 -9.563 28.062 1.00 92.06 326 THR A C 1
ATOM 2406 O O . THR A 1 326 ? -19.928 -9.886 28.905 1.00 92.06 326 THR A O 1
ATOM 2409 N N . ALA A 1 327 ? -17.916 -9.033 28.389 1.00 94.25 327 ALA A N 1
ATOM 2410 C CA . ALA A 1 327 ? -17.502 -8.806 29.766 1.00 94.25 327 ALA A CA 1
ATOM 2411 C C . ALA A 1 327 ? -18.189 -7.583 30.388 1.00 94.25 327 ALA A C 1
ATOM 2413 O O . ALA A 1 327 ? -18.481 -6.589 29.722 1.00 94.25 327 ALA A O 1
ATOM 2414 N N . CYS A 1 328 ? -18.372 -7.625 31.704 1.00 92.56 328 CYS A N 1
ATOM 2415 C CA . CYS A 1 328 ? -19.017 -6.572 32.484 1.00 92.56 328 CYS A CA 1
ATOM 2416 C C . CYS A 1 328 ? -18.236 -5.262 32.537 1.00 92.56 328 CYS A C 1
ATOM 2418 O O . CYS A 1 328 ? -18.822 -4.194 32.699 1.00 92.56 328 CYS A O 1
ATOM 2420 N N . ASN A 1 329 ? -16.927 -5.342 32.336 1.00 92.88 329 ASN A N 1
ATOM 2421 C CA . ASN A 1 329 ? -16.016 -4.212 32.280 1.00 92.88 329 ASN A CA 1
ATOM 2422 C C . ASN A 1 329 ? -15.379 -4.052 30.889 1.00 92.88 329 ASN A C 1
ATOM 2424 O O . ASN A 1 329 ? -14.259 -3.547 30.780 1.00 92.88 329 ASN A O 1
ATOM 2428 N N . PHE A 1 330 ? -16.080 -4.483 29.829 1.00 92.12 330 PHE A N 1
ATOM 2429 C CA . PHE A 1 330 ? -15.662 -4.247 28.448 1.00 92.12 330 PHE A CA 1
ATOM 2430 C C . PHE A 1 330 ? -15.332 -2.771 28.223 1.00 92.12 330 PHE A C 1
ATOM 2432 O O . PHE A 1 330 ? -16.131 -1.884 28.533 1.00 92.12 330 PHE A O 1
ATOM 2439 N N . MET A 1 331 ? -14.168 -2.511 27.635 1.00 89.44 331 MET A N 1
ATOM 2440 C CA . MET A 1 331 ? -13.729 -1.165 27.321 1.00 89.44 331 MET A CA 1
ATOM 2441 C C . MET A 1 331 ? -13.539 -1.034 25.810 1.00 89.44 331 MET A C 1
ATOM 2443 O O . MET A 1 331 ? -12.592 -1.559 25.231 1.00 89.44 331 MET A O 1
ATOM 2447 N N . ASP A 1 332 ? -14.444 -0.294 25.173 1.00 85.00 332 ASP A N 1
ATOM 2448 C CA . ASP A 1 332 ? -14.501 -0.089 23.721 1.00 85.00 332 ASP A CA 1
ATOM 2449 C C . ASP A 1 332 ? -13.208 0.492 23.127 1.00 85.00 332 ASP A C 1
ATOM 2451 O O . ASP A 1 332 ? -12.830 0.162 22.004 1.00 85.00 332 ASP A O 1
ATOM 2455 N N . ILE A 1 333 ? -12.500 1.316 23.900 1.00 82.12 333 ILE A N 1
ATOM 2456 C CA . ILE A 1 333 ? -11.212 1.912 23.536 1.00 82.12 333 ILE A CA 1
ATOM 2457 C C . ILE A 1 333 ? -10.004 1.008 23.824 1.00 82.12 333 ILE A C 1
ATOM 2459 O O . ILE A 1 333 ? -8.892 1.358 23.422 1.00 82.12 333 ILE A O 1
ATOM 2463 N N . ALA A 1 334 ? -10.168 -0.128 24.514 1.00 86.38 334 ALA A N 1
ATOM 2464 C CA . ALA A 1 334 ? -9.060 -1.044 24.768 1.00 86.38 334 ALA A CA 1
ATOM 2465 C C . ALA A 1 334 ? -8.532 -1.610 23.448 1.00 86.38 334 ALA A C 1
ATOM 2467 O O . ALA A 1 334 ? -9.275 -2.084 22.592 1.00 86.38 334 ALA A O 1
ATOM 2468 N N . SER A 1 335 ? -7.216 -1.560 23.285 1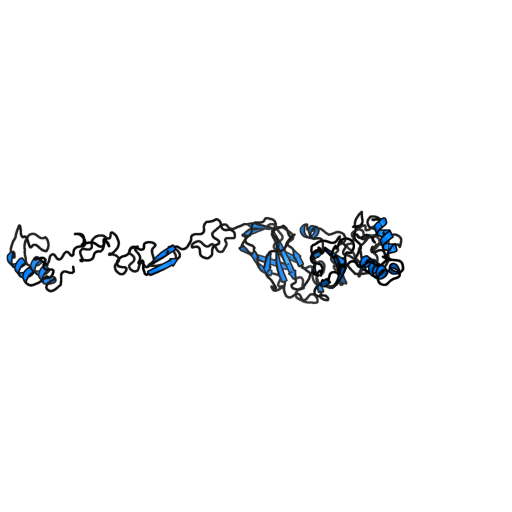.00 83.00 335 SER A N 1
ATOM 2469 C CA . SER A 1 335 ? -6.526 -2.111 22.115 1.00 83.00 335 SER A CA 1
ATOM 2470 C C . SER A 1 335 ? -5.797 -3.418 22.417 1.00 83.00 335 SER A C 1
ATOM 2472 O O . SER A 1 335 ? -5.377 -4.113 21.497 1.00 83.00 335 SER A O 1
ATOM 2474 N N . ILE A 1 336 ? -5.589 -3.717 23.699 1.00 85.00 336 ILE A N 1
ATOM 2475 C CA . ILE A 1 336 ? -4.913 -4.916 24.183 1.00 85.00 336 ILE A CA 1
ATOM 2476 C C . ILE A 1 336 ? -5.628 -5.365 25.454 1.00 85.00 336 ILE A C 1
ATOM 2478 O O . ILE A 1 336 ? -5.806 -4.563 26.373 1.00 85.00 336 ILE A O 1
ATOM 2482 N N . ASP A 1 337 ? -5.978 -6.651 25.492 1.00 89.19 337 ASP A N 1
ATOM 2483 C CA . ASP A 1 337 ? -6.475 -7.298 26.700 1.00 89.19 337 ASP A CA 1
ATOM 2484 C C . ASP A 1 337 ? -5.375 -7.347 27.761 1.00 89.19 337 ASP A C 1
ATOM 2486 O O . ASP A 1 337 ? -4.279 -7.868 27.528 1.00 89.19 337 ASP A O 1
ATOM 2490 N N . ASP A 1 338 ? -5.660 -6.794 28.930 1.00 91.38 338 ASP A N 1
ATOM 2491 C CA . ASP A 1 338 ? -4.777 -6.843 30.090 1.00 91.38 338 ASP A CA 1
ATOM 2492 C C . ASP A 1 338 ? -5.151 -7.953 31.081 1.00 91.38 338 ASP A C 1
ATOM 2494 O O . ASP A 1 338 ? -4.526 -8.066 32.137 1.00 91.38 338 ASP A O 1
ATOM 2498 N N . GLY A 1 339 ? -6.128 -8.794 30.728 1.00 92.38 339 GLY A N 1
ATOM 2499 C CA . GLY A 1 339 ? -6.630 -9.872 31.570 1.00 92.38 339 GLY A CA 1
ATOM 2500 C C . GLY A 1 339 ? -7.586 -9.392 32.659 1.00 92.38 339 GLY A C 1
ATOM 2501 O O . GLY A 1 339 ? -7.854 -10.150 33.589 1.00 92.38 339 GLY A O 1
ATOM 2502 N N . SER A 1 340 ? -8.083 -8.153 32.567 1.00 94.06 340 SER A N 1
ATOM 2503 C CA . SER A 1 340 ? -9.062 -7.606 33.511 1.00 94.06 340 SER A CA 1
ATOM 2504 C C . SER A 1 340 ? -10.501 -8.041 33.241 1.00 94.06 340 SER A C 1
ATOM 2506 O O . SER A 1 340 ? -11.349 -7.737 34.068 1.00 94.06 340 SER A O 1
ATOM 2508 N N . CYS A 1 341 ? -10.803 -8.738 32.139 1.00 94.81 341 CYS A N 1
ATOM 2509 C CA . CYS A 1 341 ? -12.180 -9.073 31.766 1.00 94.81 341 CYS A CA 1
ATOM 2510 C C . CYS A 1 341 ? -12.967 -9.800 32.869 1.00 94.81 341 CYS A C 1
ATOM 2512 O O . CYS A 1 341 ? -12.631 -10.914 33.271 1.00 94.81 341 CYS A O 1
ATOM 2514 N N . GLU A 1 342 ? -14.061 -9.176 33.304 1.00 93.56 342 GLU A N 1
ATOM 2515 C CA . GLU A 1 342 ? -15.012 -9.717 34.272 1.00 93.56 342 GLU A CA 1
ATOM 2516 C C . GLU A 1 342 ? -16.167 -10.391 33.531 1.00 93.56 342 GLU A C 1
ATOM 2518 O O . GLU A 1 342 ? -16.952 -9.739 32.842 1.00 93.56 342 GLU A O 1
ATOM 2523 N N . ALA A 1 343 ? -16.256 -11.717 33.639 1.00 92.88 343 ALA A N 1
ATOM 2524 C CA . ALA A 1 343 ? -17.315 -12.477 32.985 1.00 92.88 343 ALA A CA 1
ATOM 2525 C C . ALA A 1 343 ? -18.687 -12.176 33.622 1.00 92.88 343 ALA A C 1
ATOM 2527 O O . ALA A 1 343 ? -18.765 -12.049 34.846 1.00 92.88 343 ALA A O 1
ATOM 2528 N N . PRO A 1 344 ? -19.772 -12.136 32.827 1.00 93.12 344 PRO A N 1
ATOM 2529 C CA . PRO A 1 344 ? -21.126 -12.108 33.364 1.00 93.12 344 PRO A CA 1
ATOM 2530 C C . PRO A 1 344 ? -21.384 -13.280 34.312 1.00 93.12 344 PRO A C 1
ATOM 2532 O O . PRO A 1 344 ? -20.952 -14.409 34.059 1.00 93.12 344 PRO A O 1
ATOM 2535 N N . ILE A 1 345 ? -22.139 -13.018 35.373 1.00 93.19 345 ILE A N 1
ATOM 2536 C CA . ILE A 1 345 ? -22.561 -14.014 36.359 1.00 93.19 345 ILE A CA 1
ATOM 2537 C C . ILE A 1 345 ? -24.066 -14.259 36.254 1.00 93.19 345 ILE A C 1
ATOM 2539 O O . ILE A 1 345 ? -24.797 -13.495 35.622 1.00 93.19 345 ILE A O 1
ATOM 2543 N N . VAL A 1 346 ? -24.529 -15.362 36.837 1.00 94.06 346 VAL A N 1
ATOM 2544 C CA . VAL A 1 346 ? -25.963 -15.632 36.974 1.00 94.06 346 VAL A CA 1
ATOM 2545 C C . VAL A 1 346 ? -26.486 -14.819 38.155 1.00 94.06 346 VAL A C 1
ATOM 2547 O O . VAL A 1 346 ? -25.926 -14.902 39.245 1.00 94.06 346 VAL A O 1
ATOM 2550 N N . LEU A 1 347 ? -27.535 -14.043 37.913 1.00 95.12 347 LEU A N 1
ATOM 2551 C CA . LEU A 1 347 ? -28.257 -13.242 38.893 1.00 95.12 347 LEU A CA 1
ATOM 2552 C C . LEU A 1 347 ? -29.696 -13.764 38.994 1.00 95.12 347 LEU A C 1
ATOM 2554 O O . LEU A 1 347 ? -30.237 -14.256 38.000 1.00 95.12 347 LEU A O 1
ATOM 2558 N N . TYR A 1 348 ? -30.313 -13.626 40.160 1.00 94.88 348 TYR A N 1
ATOM 2559 C CA . TYR A 1 348 ? -31.635 -14.154 40.510 1.00 94.88 348 TYR A CA 1
ATOM 2560 C C . TYR A 1 348 ? -32.572 -13.003 40.855 1.00 94.88 348 TYR A C 1
ATOM 2562 O O . TYR A 1 348 ? -32.124 -12.062 41.501 1.00 94.88 348 TYR A O 1
ATOM 2570 N N . ALA A 1 349 ? -33.813 -13.032 40.368 1.00 94.38 349 ALA A N 1
ATOM 2571 C CA . ALA A 1 349 ? -34.766 -11.947 40.594 1.00 94.38 349 ALA A CA 1
ATOM 2572 C C . ALA A 1 349 ? -35.033 -11.791 42.096 1.00 94.38 349 ALA A C 1
ATOM 2574 O O . ALA A 1 349 ? -35.250 -12.800 42.749 1.00 94.38 349 ALA A O 1
ATOM 2575 N N . ASP A 1 350 ? -34.975 -10.557 42.588 1.00 93.69 350 ASP A N 1
ATOM 2576 C CA . ASP A 1 350 ? -35.279 -10.148 43.965 1.00 93.69 350 ASP A CA 1
ATOM 2577 C C . ASP A 1 350 ? -36.463 -9.179 43.869 1.00 93.69 350 ASP A C 1
ATOM 2579 O O . ASP A 1 350 ? -36.307 -7.988 43.555 1.00 93.69 350 ASP A O 1
ATOM 2583 N N . VAL A 1 351 ? -37.671 -9.736 43.943 1.00 93.94 351 VAL A N 1
ATOM 2584 C CA . VAL A 1 351 ? -38.907 -9.010 43.620 1.00 93.94 351 VAL A CA 1
ATOM 2585 C C . VAL A 1 351 ? -39.362 -8.114 44.772 1.00 93.94 351 VAL A C 1
ATOM 2587 O O . VAL A 1 351 ? -39.990 -7.075 44.522 1.00 93.94 351 VAL A O 1
ATOM 2590 N N . ASP A 1 352 ? -39.043 -8.474 46.010 1.00 91.81 352 ASP A N 1
ATOM 2591 C CA . ASP A 1 352 ? -39.478 -7.770 47.217 1.00 91.81 352 ASP A CA 1
ATOM 2592 C C . ASP A 1 352 ? -38.385 -6.903 47.877 1.00 91.81 352 ASP A C 1
ATOM 2594 O O . ASP A 1 352 ? -38.709 -6.003 48.667 1.00 91.81 352 ASP A O 1
ATOM 2598 N N . GLY A 1 353 ? -37.128 -7.052 47.451 1.00 92.00 353 GLY A N 1
ATOM 2599 C CA . GLY A 1 353 ? -36.004 -6.181 47.766 1.00 92.00 353 GLY A CA 1
ATOM 2600 C C . GLY A 1 353 ? -35.277 -6.513 49.067 1.00 92.00 353 GLY A C 1
ATOM 2601 O O . GLY A 1 353 ? -34.710 -5.591 49.670 1.00 92.00 353 GLY A O 1
ATOM 2602 N N . ASP A 1 354 ? -35.312 -7.762 49.533 1.00 91.31 354 ASP A N 1
ATOM 2603 C CA . ASP A 1 354 ? -34.640 -8.193 50.766 1.00 91.31 354 ASP A CA 1
ATOM 2604 C C . ASP A 1 354 ? -33.172 -8.634 50.581 1.00 91.31 354 ASP A C 1
ATOM 2606 O O . ASP A 1 354 ? -32.425 -8.762 51.561 1.00 91.31 354 ASP A O 1
ATOM 2610 N N . GLY A 1 355 ? -32.714 -8.767 49.332 1.00 92.12 355 GLY A N 1
ATOM 2611 C CA . GLY A 1 355 ? -31.354 -9.176 48.984 1.00 92.12 355 GLY A CA 1
ATOM 2612 C C . GLY A 1 355 ? -31.178 -10.672 48.693 1.00 92.12 355 GLY A C 1
ATOM 2613 O O . GLY A 1 355 ? -30.045 -11.110 48.437 1.00 92.12 355 GLY A O 1
ATOM 2614 N N . PHE A 1 356 ? -32.252 -11.454 48.720 1.00 94.00 356 PHE A N 1
ATOM 2615 C CA . PHE A 1 356 ? -32.315 -12.851 48.316 1.00 94.00 356 PHE A CA 1
ATOM 2616 C C . PHE A 1 356 ? -33.104 -12.960 47.011 1.00 94.00 356 PHE A C 1
ATOM 2618 O O . PHE A 1 356 ? -34.004 -12.182 46.747 1.00 94.00 356 PHE A O 1
ATOM 2625 N N . GLY A 1 357 ? -32.693 -13.871 46.128 1.00 93.56 357 GLY A N 1
ATOM 2626 C CA . GLY A 1 357 ? -33.316 -13.998 44.819 1.00 93.56 357 GLY A CA 1
ATOM 2627 C C . GLY A 1 357 ? -33.782 -15.408 44.499 1.00 93.56 357 GLY A C 1
ATOM 2628 O O . GLY A 1 357 ? -33.254 -16.407 44.999 1.00 93.56 357 GLY A O 1
ATOM 2629 N N . ASN A 1 358 ? -34.747 -15.477 43.593 1.00 92.75 358 ASN A N 1
ATOM 2630 C CA . ASN A 1 358 ? -35.424 -16.689 43.163 1.00 92.75 358 ASN A CA 1
ATOM 2631 C C . ASN A 1 358 ? -34.617 -17.502 42.142 1.00 92.75 358 ASN A C 1
ATOM 2633 O O . ASN A 1 358 ? -34.365 -17.071 41.011 1.00 92.75 358 ASN A O 1
ATOM 2637 N N . VAL A 1 359 ? -34.259 -18.735 42.514 1.00 92.00 359 VAL A N 1
ATOM 2638 C CA . VAL A 1 359 ? -33.441 -19.647 41.693 1.00 92.00 359 VAL A CA 1
ATOM 2639 C C . VAL A 1 359 ? -34.033 -19.945 40.305 1.00 92.00 359 VAL A C 1
ATOM 2641 O O . VAL A 1 359 ? -33.287 -20.105 39.329 1.00 92.00 359 VAL A O 1
ATOM 2644 N N . ASP A 1 360 ? -35.363 -19.986 40.191 1.00 92.62 360 ASP A N 1
ATOM 2645 C CA . ASP A 1 360 ? -36.072 -20.342 38.958 1.00 92.62 360 ASP A CA 1
ATOM 2646 C C . ASP A 1 360 ? -36.193 -19.160 37.983 1.00 92.62 360 ASP A C 1
ATOM 2648 O O . ASP A 1 360 ? -36.414 -19.359 36.782 1.00 92.62 360 ASP A O 1
ATOM 2652 N N . VAL A 1 361 ? -36.002 -17.930 38.472 1.00 93.19 361 VAL A N 1
ATOM 2653 C CA . VAL A 1 361 ? -36.064 -16.698 37.680 1.00 93.19 361 VAL A CA 1
ATOM 2654 C C . VAL A 1 361 ? -34.691 -16.035 37.674 1.00 93.19 361 VAL A C 1
ATOM 2656 O O . VAL A 1 361 ? -34.388 -15.155 38.473 1.00 93.19 361 VAL A O 1
ATOM 2659 N N . ASN A 1 362 ? -33.847 -16.449 36.729 1.00 94.06 362 ASN A N 1
ATOM 2660 C CA . ASN A 1 362 ? -32.480 -15.951 36.616 1.00 94.06 362 ASN A CA 1
ATOM 2661 C C . ASN A 1 362 ? -32.168 -15.308 35.262 1.00 94.06 362 ASN A C 1
ATOM 2663 O O . ASN A 1 362 ? -32.812 -15.557 34.239 1.00 94.06 362 ASN A O 1
ATOM 2667 N N . VAL A 1 363 ? -31.133 -14.474 35.270 1.00 94.00 363 VAL A N 1
ATOM 2668 C CA . VAL A 1 363 ? -30.556 -13.844 34.086 1.00 94.00 363 VAL A CA 1
ATOM 2669 C C . VAL A 1 363 ? -29.038 -13.837 34.200 1.00 94.00 363 VAL A C 1
ATOM 2671 O O . VAL A 1 363 ? -28.474 -13.691 35.278 1.00 94.00 363 VAL A O 1
ATOM 2674 N N . THR A 1 364 ? -28.346 -14.004 33.077 1.00 94.38 364 THR A N 1
ATOM 2675 C CA . THR A 1 364 ? -26.896 -13.800 33.025 1.00 94.38 364 THR A CA 1
ATOM 2676 C C . THR A 1 364 ? -26.606 -12.336 32.724 1.00 94.38 364 THR A C 1
ATOM 2678 O O . THR A 1 364 ? -27.064 -11.816 31.705 1.00 94.38 364 THR A O 1
ATOM 2681 N N . GLY A 1 365 ? -25.848 -11.674 33.593 1.00 91.25 365 GLY A N 1
ATOM 2682 C CA . GLY A 1 365 ? -25.569 -10.250 33.470 1.00 91.25 365 GLY A CA 1
ATOM 2683 C C . GLY A 1 365 ? -24.468 -9.772 34.405 1.00 91.25 365 GLY A C 1
ATOM 2684 O O . GLY A 1 365 ? -23.680 -10.555 34.931 1.00 91.25 365 GLY A O 1
ATOM 2685 N N . CYS A 1 366 ? -24.416 -8.459 34.579 1.00 90.81 366 CYS A N 1
ATOM 2686 C CA . CYS A 1 366 ? -23.457 -7.790 35.446 1.00 90.81 366 CYS A CA 1
ATOM 2687 C C . CYS A 1 366 ? -24.211 -7.258 36.652 1.00 90.81 366 CYS A C 1
ATOM 2689 O O . CYS A 1 366 ? -25.237 -6.607 36.461 1.00 90.81 366 CYS A O 1
ATOM 2691 N N . GLU A 1 367 ? -23.711 -7.557 37.848 1.00 81.31 367 GLU A N 1
ATOM 2692 C CA . GLU A 1 367 ? -24.382 -7.308 39.132 1.00 81.31 367 GLU A CA 1
ATOM 2693 C C . GLU A 1 367 ? -24.920 -5.870 39.239 1.00 81.31 367 GLU A C 1
ATOM 2695 O O . GLU A 1 367 ? -26.083 -5.670 39.567 1.00 81.31 367 GLU A O 1
ATOM 2700 N N . ASP A 1 368 ? -24.144 -4.876 38.796 1.00 79.25 368 ASP A N 1
ATOM 2701 C CA . ASP A 1 368 ? -24.537 -3.460 38.854 1.00 79.25 368 ASP A CA 1
ATOM 2702 C C . ASP A 1 368 ? -25.463 -2.986 37.711 1.00 79.25 368 ASP A C 1
ATOM 2704 O O . ASP A 1 368 ? -25.969 -1.862 37.739 1.00 79.25 368 ASP A O 1
ATOM 2708 N N . ASN A 1 369 ? -25.688 -3.808 36.681 1.00 82.25 369 ASN A N 1
ATOM 2709 C CA . ASN A 1 369 ? -26.424 -3.416 35.469 1.00 82.25 369 ASN A CA 1
ATOM 2710 C C . ASN A 1 369 ? -27.838 -4.007 35.382 1.00 82.25 369 ASN A C 1
ATOM 2712 O O . ASN A 1 369 ? -28.613 -3.587 34.517 1.00 82.25 369 ASN A O 1
ATOM 2716 N N . VAL A 1 370 ? -28.188 -4.974 36.234 1.00 87.81 370 VAL A N 1
ATOM 2717 C CA . VAL A 1 370 ? -29.493 -5.646 36.212 1.00 87.81 370 VAL A CA 1
ATOM 2718 C C . VAL A 1 370 ? -30.261 -5.320 37.492 1.00 87.81 370 VAL A C 1
ATOM 2720 O O . VAL A 1 370 ? -30.103 -5.966 38.519 1.00 87.81 370 VAL A O 1
ATOM 2723 N N . ILE A 1 371 ? -31.104 -4.288 37.422 1.00 88.12 371 ILE A N 1
ATOM 2724 C CA . ILE A 1 371 ? -31.919 -3.837 38.560 1.00 88.12 371 ILE A CA 1
ATOM 2725 C C . ILE A 1 371 ? -32.958 -4.908 38.922 1.00 88.12 371 ILE A C 1
ATOM 2727 O O . ILE A 1 371 ? -33.653 -5.404 38.034 1.00 88.12 371 ILE A O 1
ATOM 2731 N N . GLY A 1 372 ? -33.105 -5.188 40.221 1.00 90.38 372 GLY A N 1
ATOM 2732 C CA . GLY A 1 372 ? -34.068 -6.162 40.753 1.00 90.38 372 GLY A CA 1
ATOM 2733 C C . GLY A 1 372 ? -33.577 -7.606 40.686 1.00 90.38 372 GLY A C 1
ATOM 2734 O O . GLY A 1 372 ? -34.393 -8.517 40.636 1.00 90.38 372 GLY A O 1
ATOM 2735 N N . PHE A 1 373 ? -32.261 -7.812 40.596 1.00 93.56 373 PHE A N 1
ATOM 2736 C CA . PHE A 1 373 ? -31.641 -9.126 40.675 1.00 93.56 373 PHE A CA 1
ATOM 2737 C C . PHE A 1 373 ? -30.433 -9.088 41.619 1.00 93.56 373 PHE A C 1
ATOM 2739 O O . PHE A 1 373 ? -29.724 -8.084 41.685 1.00 93.56 373 PHE A O 1
ATOM 2746 N N . VAL A 1 374 ? -30.164 -10.201 42.296 1.00 93.69 374 VAL A N 1
ATOM 2747 C CA . VAL A 1 374 ? -29.058 -10.379 43.247 1.00 93.69 374 VAL A CA 1
ATOM 2748 C C . VAL A 1 374 ? -28.259 -11.642 42.931 1.00 93.69 374 VAL A C 1
ATOM 2750 O O . VAL A 1 374 ? -28.684 -12.507 42.167 1.00 93.69 374 VAL A O 1
ATOM 2753 N N . THR A 1 375 ? -27.061 -11.769 43.497 1.00 94.25 375 THR A N 1
ATOM 2754 C CA . THR A 1 375 ? -26.212 -12.962 43.314 1.00 94.25 375 THR A CA 1
ATOM 2755 C C . THR A 1 375 ? -26.649 -14.144 44.173 1.00 94.25 375 THR A C 1
ATOM 2757 O O . THR A 1 375 ? -26.265 -15.286 43.901 1.00 94.25 375 THR A O 1
ATOM 2760 N N . ASN A 1 376 ? -27.448 -13.880 45.206 1.00 92.69 376 ASN A N 1
ATOM 2761 C CA . ASN A 1 376 ? -27.947 -14.892 46.114 1.00 92.69 376 ASN A CA 1
ATOM 2762 C C . ASN A 1 376 ? -29.206 -15.565 45.550 1.00 92.69 376 ASN A C 1
ATOM 2764 O O . ASN A 1 376 ? -30.152 -14.891 45.176 1.00 92.69 376 ASN A O 1
ATOM 2768 N N . ALA A 1 377 ? -29.215 -16.894 45.504 1.00 94.06 377 ALA A N 1
ATOM 2769 C CA . ALA A 1 377 ? -30.271 -17.695 44.880 1.00 94.06 377 ALA A CA 1
ATOM 2770 C C . ALA A 1 377 ? -31.187 -18.399 45.891 1.00 94.06 377 ALA A C 1
ATOM 2772 O O . ALA A 1 377 ? -31.798 -19.414 45.553 1.00 94.06 377 ALA A O 1
ATOM 2773 N N . THR A 1 378 ? -31.132 -18.002 47.164 1.00 93.62 378 THR A N 1
ATOM 2774 C CA . THR A 1 378 ? -31.670 -18.816 48.260 1.00 93.62 378 THR A CA 1
ATOM 2775 C C . THR A 1 378 ? -33.022 -18.348 48.776 1.00 93.62 378 THR A C 1
ATOM 2777 O O . THR A 1 378 ? -33.419 -18.801 49.841 1.00 93.62 378 THR A O 1
ATOM 2780 N N . ASP A 1 379 ? -33.712 -17.465 48.063 1.00 91.31 379 ASP A N 1
ATOM 2781 C CA . ASP A 1 379 ? -35.034 -17.005 48.475 1.00 91.31 379 ASP A CA 1
ATOM 2782 C C . ASP A 1 379 ? -36.071 -18.145 48.424 1.00 91.31 379 ASP A C 1
ATOM 2784 O O . ASP A 1 379 ? -36.098 -18.932 47.468 1.00 91.31 379 ASP A O 1
ATOM 2788 N N . CYS A 1 380 ? -36.889 -18.255 49.475 1.00 91.00 380 CYS A N 1
ATOM 2789 C CA . CYS A 1 380 ? -37.986 -19.212 49.551 1.00 91.00 380 CYS A CA 1
ATOM 2790 C C . CYS A 1 380 ? -39.378 -18.597 49.298 1.00 91.00 380 CYS A C 1
ATOM 2792 O O . CYS A 1 380 ? -40.280 -19.368 48.953 1.00 91.00 380 CYS A O 1
ATOM 2794 N N . ASP A 1 381 ? -39.557 -17.271 49.384 1.00 90.56 381 ASP A N 1
ATOM 2795 C CA . ASP A 1 381 ? -40.795 -16.562 49.018 1.00 90.56 381 ASP A CA 1
ATOM 2796 C C . ASP A 1 381 ? -40.525 -15.133 48.510 1.00 90.56 381 ASP A C 1
ATOM 2798 O O . ASP A 1 381 ? -40.703 -14.148 49.217 1.00 90.56 381 ASP A O 1
ATOM 2802 N N . ASP A 1 382 ? -40.280 -15.053 47.204 1.00 88.62 382 ASP A N 1
ATOM 2803 C CA . ASP A 1 382 ? -40.025 -13.861 46.369 1.00 88.62 382 ASP A CA 1
ATOM 2804 C C . ASP A 1 382 ? -41.216 -12.872 46.280 1.00 88.62 382 ASP A C 1
ATOM 2806 O O . ASP A 1 382 ? -41.368 -12.090 45.339 1.00 88.62 382 ASP A O 1
ATOM 2810 N N . SER A 1 383 ? -42.177 -12.966 47.197 1.00 91.62 383 SER A N 1
ATOM 2811 C CA . SER A 1 383 ? -43.288 -12.027 47.343 1.00 91.62 383 SER A CA 1
ATOM 2812 C C . SER A 1 383 ? -43.298 -11.311 48.695 1.00 91.62 383 SER A C 1
ATOM 2814 O O . SER A 1 383 ? -44.148 -10.432 48.907 1.00 91.62 383 SER A O 1
ATOM 2816 N N . ARG A 1 384 ? -42.372 -11.667 49.591 1.00 90.75 384 ARG A N 1
ATOM 2817 C CA . ARG A 1 384 ? -42.324 -11.279 50.995 1.00 90.75 384 ARG A CA 1
ATOM 2818 C C . ARG A 1 384 ? -40.887 -11.012 51.449 1.00 90.75 384 ARG A C 1
ATOM 2820 O O . ARG A 1 384 ? -40.173 -11.915 51.856 1.00 90.75 384 ARG A O 1
ATOM 2827 N N . ASN A 1 385 ? -40.560 -9.729 51.601 1.00 92.75 385 ASN A N 1
ATOM 2828 C CA . ASN A 1 385 ? -39.242 -9.274 52.066 1.00 92.75 385 ASN A CA 1
ATOM 2829 C C . ASN A 1 385 ? -38.893 -9.609 53.532 1.00 92.75 385 ASN A C 1
ATOM 2831 O O . ASN A 1 385 ? -37.909 -9.098 54.074 1.00 92.75 385 ASN A O 1
ATOM 2835 N N . ASP A 1 386 ? -39.752 -10.363 54.214 1.00 91.44 386 ASP A N 1
ATOM 2836 C CA . ASP A 1 386 ? -39.580 -10.883 55.563 1.00 91.44 386 ASP A CA 1
ATOM 2837 C C . ASP A 1 386 ? -39.462 -12.420 55.603 1.00 91.44 386 ASP A C 1
ATOM 2839 O O . ASP A 1 386 ? -39.342 -12.983 56.694 1.00 91.44 386 ASP A O 1
ATOM 2843 N N . VAL A 1 387 ? -39.446 -13.082 54.437 1.00 91.81 387 VAL A N 1
ATOM 2844 C CA . VAL A 1 387 ? -39.318 -14.536 54.271 1.00 91.81 387 VAL A CA 1
ATOM 2845 C C . VAL A 1 387 ? -38.066 -14.859 53.449 1.00 91.81 387 VAL A C 1
ATOM 2847 O O . VAL A 1 387 ? -38.095 -14.931 52.230 1.00 91.81 387 VAL A O 1
ATOM 2850 N N . TYR A 1 388 ? -36.950 -15.089 54.137 1.00 92.50 388 TYR A N 1
ATOM 2851 C CA . TYR A 1 388 ? -35.655 -15.379 53.525 1.00 92.50 388 TYR A CA 1
ATOM 2852 C C . TYR A 1 388 ? -34.752 -16.172 54.479 1.00 92.50 388 TYR A C 1
ATOM 2854 O O . TYR A 1 388 ? -34.938 -16.133 55.695 1.00 92.50 388 TYR A O 1
ATOM 2862 N N . PRO A 1 389 ? -33.702 -16.860 53.990 1.00 93.69 389 PRO A N 1
ATOM 2863 C CA . PRO A 1 389 ? -32.837 -17.662 54.848 1.00 93.69 389 PRO A CA 1
ATOM 2864 C C . PRO A 1 389 ? -32.236 -16.900 56.031 1.00 93.69 389 PRO A C 1
ATOM 2866 O O . PRO A 1 389 ? -31.386 -16.018 55.866 1.00 93.69 389 PRO A O 1
ATOM 2869 N N . GLY A 1 390 ? -32.628 -17.303 57.241 1.00 89.62 390 GLY A N 1
ATOM 2870 C CA . GLY A 1 390 ? -32.202 -16.667 58.488 1.00 89.62 390 GLY A CA 1
ATOM 2871 C C . GLY A 1 390 ? -32.906 -15.345 58.811 1.00 89.62 390 GLY A C 1
ATOM 2872 O O . GLY A 1 390 ? -32.345 -14.541 59.568 1.00 89.62 390 GLY A O 1
ATOM 2873 N N . ALA A 1 391 ? -34.085 -15.090 58.237 1.00 91.12 391 ALA A N 1
ATOM 2874 C CA . ALA A 1 391 ? -34.931 -13.972 58.628 1.00 91.12 391 ALA A CA 1
ATOM 2875 C C . ALA A 1 391 ? -35.310 -14.045 60.121 1.00 91.12 391 ALA A C 1
ATOM 2877 O O . ALA A 1 391 ? -35.445 -15.131 60.683 1.00 91.12 391 ALA A O 1
ATOM 2878 N N . PRO A 1 392 ? -35.459 -12.899 60.811 1.00 90.38 392 PRO A N 1
ATOM 2879 C CA . PRO A 1 392 ? -35.994 -12.879 62.169 1.00 90.38 392 PRO A CA 1
ATOM 2880 C C . PRO A 1 392 ? -37.442 -13.371 62.188 1.00 90.38 392 PRO A C 1
ATOM 2882 O O . PRO A 1 392 ? -38.226 -12.929 61.353 1.00 90.38 392 PRO A O 1
ATOM 2885 N N . GLY A 1 393 ? -37.814 -14.193 63.169 1.00 86.00 393 GLY A N 1
ATOM 2886 C CA . GLY A 1 393 ? -39.178 -14.701 63.295 1.00 86.00 393 GLY A CA 1
ATOM 2887 C C . GLY A 1 393 ? -40.254 -13.603 63.300 1.00 86.00 393 GLY A C 1
ATOM 2888 O O . GLY A 1 393 ? -40.137 -12.607 64.028 1.00 86.00 393 GLY A O 1
ATOM 2889 N N . THR A 1 394 ? -41.288 -13.771 62.469 1.00 85.06 394 THR A N 1
ATOM 2890 C CA . THR A 1 394 ? -42.385 -12.792 62.304 1.00 85.06 394 THR A CA 1
ATOM 2891 C C . THR A 1 394 ? -43.647 -13.127 63.105 1.00 85.06 394 THR A C 1
ATOM 2893 O O . THR A 1 394 ? -44.530 -12.275 63.222 1.00 85.06 394 THR A O 1
ATOM 2896 N N . GLN A 1 395 ? -43.701 -14.316 63.722 1.00 82.81 395 GLN A N 1
ATOM 2897 C CA . GLN A 1 395 ? -44.828 -14.821 64.524 1.00 82.81 395 GLN A CA 1
ATOM 2898 C C . GLN A 1 395 ? -46.167 -14.852 63.775 1.00 82.81 395 GLN A C 1
ATOM 2900 O O . GLN A 1 395 ? -47.230 -14.645 64.368 1.00 82.81 395 GLN A O 1
ATOM 2905 N N . ASP A 1 396 ? -46.138 -15.083 62.468 1.00 82.00 396 ASP A N 1
ATOM 2906 C CA . ASP A 1 396 ? -47.324 -15.107 61.614 1.00 82.00 396 ASP A CA 1
ATOM 2907 C C . ASP A 1 396 ? -47.721 -16.520 61.153 1.00 82.00 396 ASP A C 1
ATOM 2909 O O . ASP A 1 396 ? -48.710 -16.653 60.429 1.00 82.00 396 ASP A O 1
ATOM 2913 N N . GLY A 1 397 ? -46.996 -17.554 61.600 1.00 82.25 397 GLY A N 1
ATOM 2914 C CA . GLY A 1 397 ? -47.212 -18.943 61.187 1.00 82.25 397 GLY A CA 1
ATOM 2915 C C . GLY A 1 397 ? -46.444 -19.355 59.923 1.00 82.25 397 GLY A C 1
ATOM 2916 O O . GLY A 1 397 ? -46.590 -20.463 59.413 1.00 82.25 397 GLY A O 1
ATOM 2917 N N . VAL A 1 398 ? -45.601 -18.489 59.367 1.00 86.25 398 VAL A N 1
ATOM 2918 C CA . VAL A 1 398 ? -44.802 -18.822 58.184 1.00 86.25 398 VAL A CA 1
ATOM 2919 C C . VAL A 1 398 ? -43.379 -19.199 58.597 1.00 86.25 398 VAL A C 1
ATOM 2921 O O . VAL A 1 398 ? -42.799 -18.564 59.470 1.00 86.25 398 VAL A O 1
ATOM 2924 N N . ASP A 1 399 ? -42.819 -20.238 57.960 1.00 89.12 399 ASP A N 1
ATOM 2925 C CA . ASP A 1 399 ? -41.383 -20.583 58.015 1.00 89.12 399 ASP A CA 1
ATOM 2926 C C . ASP A 1 399 ? -40.626 -19.483 57.276 1.00 89.12 399 ASP A C 1
ATOM 2928 O O . ASP A 1 399 ? -40.386 -19.567 56.068 1.00 89.12 399 ASP A O 1
ATOM 2932 N N . ASN A 1 400 ? -40.393 -18.383 57.980 1.00 90.50 400 ASN A N 1
ATOM 2933 C CA . ASN A 1 400 ? -39.886 -17.170 57.381 1.00 90.50 400 ASN A CA 1
ATOM 2934 C C . ASN A 1 400 ? -38.355 -17.182 57.312 1.00 90.50 400 ASN A C 1
ATOM 2936 O O . ASN A 1 400 ? -37.789 -16.444 56.514 1.00 90.50 400 ASN A O 1
ATOM 2940 N N . ASP A 1 401 ? -37.682 -18.062 58.062 1.00 91.38 401 ASP A N 1
ATOM 2941 C CA . ASP A 1 401 ? -36.238 -18.283 57.982 1.00 91.38 401 ASP A CA 1
ATOM 2942 C C . ASP A 1 401 ? -35.809 -19.358 56.960 1.00 91.38 401 ASP A C 1
ATOM 2944 O O . ASP A 1 401 ? -34.607 -19.629 56.812 1.00 91.38 401 ASP A O 1
ATOM 2948 N N . CYS A 1 402 ? -36.770 -19.938 56.232 1.00 90.94 402 CYS A N 1
ATOM 2949 C CA . CYS A 1 402 ? -36.592 -20.976 55.217 1.00 90.94 402 CYS A CA 1
ATOM 2950 C C . CYS A 1 402 ? -35.866 -22.237 55.734 1.00 90.94 402 CYS A C 1
ATOM 2952 O O . CYS A 1 402 ? -35.135 -22.900 54.980 1.00 90.94 402 CYS A O 1
ATOM 2954 N N . SER A 1 403 ? -36.015 -22.585 57.013 1.00 91.19 403 SER A N 1
ATOM 2955 C CA . SER A 1 403 ? -35.337 -23.737 57.616 1.00 91.19 403 SER A CA 1
ATOM 2956 C C . SER A 1 403 ? -35.850 -25.084 57.093 1.00 91.19 403 SER A C 1
ATOM 2958 O O . SER A 1 403 ? -35.137 -26.096 57.185 1.00 91.19 403 SER A O 1
ATOM 2960 N N . GLY A 1 404 ? -37.058 -25.126 56.516 1.00 84.31 404 GLY A N 1
ATOM 2961 C CA . GLY A 1 404 ? -37.668 -26.334 55.958 1.00 84.31 404 GLY A CA 1
ATOM 2962 C C . GLY A 1 404 ? -38.039 -27.370 57.025 1.00 84.31 404 GLY A C 1
ATOM 2963 O O . GLY A 1 404 ? -38.110 -28.573 56.735 1.00 84.31 404 GLY A O 1
ATOM 2964 N N . GLY A 1 405 ? -38.220 -26.916 58.268 1.00 84.88 405 GLY A N 1
ATOM 2965 C CA . GLY A 1 405 ? -38.554 -27.711 59.448 1.00 84.88 405 GLY A CA 1
ATOM 2966 C C . GLY A 1 405 ? -39.879 -27.290 60.099 1.00 84.88 405 GLY A C 1
ATOM 2967 O O . GLY A 1 405 ? -40.670 -26.574 59.497 1.00 84.88 405 GLY A O 1
ATOM 2968 N N . PRO A 1 406 ? -40.183 -27.787 61.313 1.00 85.12 406 PRO A N 1
ATOM 2969 C CA . PRO A 1 406 ? -41.212 -27.180 62.155 1.00 85.12 406 PRO A CA 1
ATOM 2970 C C . PRO A 1 406 ? -40.834 -25.730 62.478 1.00 85.12 406 PRO A C 1
ATOM 2972 O O . PRO A 1 406 ? -39.656 -25.486 62.738 1.00 85.12 406 PRO A O 1
ATOM 2975 N N . LEU A 1 407 ? -41.830 -24.839 62.523 1.00 84.88 407 LEU A N 1
ATOM 2976 C CA . LEU A 1 407 ? -41.658 -23.429 62.882 1.00 84.88 407 LEU A CA 1
ATOM 2977 C C . LEU A 1 407 ? -40.869 -23.284 64.188 1.00 84.88 407 LEU A C 1
ATOM 2979 O O . LEU A 1 407 ? -41.127 -23.995 65.168 1.00 84.88 407 LEU A O 1
ATOM 2983 N N . ALA A 1 408 ? -39.896 -22.379 64.204 1.00 84.25 408 ALA A N 1
ATOM 2984 C CA . ALA A 1 408 ? -39.214 -21.999 65.427 1.00 84.25 408 ALA A CA 1
ATOM 2985 C C . ALA A 1 408 ? -40.165 -21.205 66.351 1.00 84.25 408 ALA A C 1
ATOM 2987 O O . ALA A 1 408 ? -41.137 -20.614 65.883 1.00 84.25 408 ALA A O 1
ATOM 2988 N N . PRO A 1 409 ? -39.914 -21.144 67.675 1.00 83.06 409 PRO A N 1
ATOM 2989 C CA . PRO A 1 409 ? -40.803 -20.442 68.612 1.00 83.06 409 PRO A CA 1
ATOM 2990 C C . PRO A 1 409 ? -41.026 -18.950 68.312 1.00 83.06 409 PRO A C 1
ATOM 2992 O O . PRO A 1 409 ? -41.957 -18.346 68.838 1.00 83.06 409 PRO A O 1
ATOM 2995 N N . ASP A 1 410 ? -40.129 -18.329 67.550 1.00 82.62 410 ASP A N 1
ATOM 2996 C CA . ASP A 1 410 ? -40.226 -16.952 67.070 1.00 82.62 410 ASP A CA 1
ATOM 2997 C C . ASP A 1 410 ? -40.948 -16.812 65.716 1.00 82.62 410 ASP A C 1
ATOM 2999 O O . ASP A 1 410 ? -41.300 -15.697 65.344 1.00 82.62 410 ASP A O 1
ATOM 3003 N N . GLU A 1 411 ? -41.229 -17.914 65.023 1.00 84.06 411 GLU A N 1
ATOM 3004 C CA . GLU A 1 411 ? -41.999 -17.990 63.770 1.00 84.06 411 GLU A CA 1
ATOM 3005 C C . GLU A 1 411 ? -43.429 -18.505 64.002 1.00 84.06 411 GLU A C 1
ATOM 3007 O O . GLU A 1 411 ? -44.357 -18.139 63.279 1.00 84.06 411 GLU A O 1
ATOM 3012 N N . GLU A 1 412 ? -43.617 -19.328 65.042 1.00 79.94 412 GLU A N 1
ATOM 3013 C CA . GLU A 1 412 ? -44.927 -19.817 65.470 1.00 79.94 412 GLU A CA 1
ATOM 3014 C C . GLU A 1 412 ? -45.898 -18.649 65.665 1.00 79.94 412 GLU A C 1
ATOM 3016 O O . GLU A 1 412 ? -45.590 -17.655 66.336 1.00 79.94 412 GLU A O 1
ATOM 3021 N N . SER A 1 413 ? -47.091 -18.784 65.081 1.00 75.81 413 SER A N 1
ATOM 3022 C CA . SER A 1 413 ? -48.125 -17.770 65.214 1.00 75.81 413 SER A CA 1
ATOM 3023 C C . SER A 1 413 ? -48.468 -17.548 66.678 1.00 75.81 413 SER A C 1
ATOM 3025 O O . SER A 1 413 ? -48.955 -18.447 67.369 1.00 75.81 413 SER A O 1
ATOM 3027 N N . GLN A 1 414 ? -48.229 -16.332 67.162 1.00 71.19 414 GLN A N 1
ATOM 3028 C CA . GLN A 1 414 ? -48.700 -15.945 68.480 1.00 71.19 414 GLN A CA 1
ATOM 3029 C C . GLN A 1 414 ? -50.154 -15.511 68.344 1.00 71.19 414 GLN A C 1
ATOM 3031 O O . GLN A 1 414 ? -50.448 -14.375 67.983 1.00 71.19 414 GLN A O 1
ATOM 3036 N N . CYS A 1 415 ? -51.056 -16.442 68.646 1.00 73.38 415 CYS A N 1
ATOM 3037 C CA . CYS A 1 415 ? -52.486 -16.195 68.789 1.00 73.38 415 CYS A CA 1
ATOM 3038 C C . CYS A 1 415 ? -52.840 -16.206 70.285 1.00 73.38 415 CYS A C 1
ATOM 3040 O O . CYS A 1 415 ? -53.414 -17.181 70.768 1.00 73.38 415 CYS A O 1
ATOM 3042 N N . PRO A 1 416 ? -52.456 -15.179 71.070 1.00 74.94 416 PRO A N 1
ATOM 3043 C CA . PRO A 1 416 ? -52.745 -15.146 72.504 1.00 74.94 416 PRO A CA 1
ATOM 3044 C C . PRO A 1 416 ? -54.254 -15.177 72.808 1.00 74.94 416 PRO A C 1
ATOM 3046 O O . PRO A 1 416 ? -54.647 -15.408 73.948 1.00 74.94 416 PRO A O 1
ATOM 3049 N N . GLU A 1 417 ? -55.102 -14.960 71.801 1.00 83.94 417 GLU A N 1
ATOM 3050 C CA . GLU A 1 417 ? -56.553 -15.097 71.861 1.00 83.94 417 GLU A CA 1
ATOM 3051 C C . GLU A 1 417 ? -57.084 -16.539 71.769 1.00 83.94 417 GLU A C 1
ATOM 3053 O O . GLU A 1 417 ? -58.246 -16.752 72.122 1.00 83.94 417 GLU A O 1
ATOM 3058 N N . ASP A 1 418 ? -56.279 -17.508 71.319 1.00 85.00 418 ASP A N 1
ATOM 3059 C CA . ASP A 1 418 ? -56.598 -18.946 71.336 1.00 85.00 418 ASP A CA 1
ATOM 3060 C C . ASP A 1 418 ? -56.076 -19.571 72.631 1.00 85.00 418 ASP A C 1
ATOM 3062 O O . ASP A 1 418 ? -54.898 -19.886 72.809 1.00 85.00 418 ASP A O 1
ATOM 3066 N N . LEU A 1 419 ? -56.984 -19.678 73.593 1.00 84.38 419 LEU A N 1
ATOM 3067 C CA . LEU A 1 419 ? -56.688 -20.015 74.976 1.00 84.38 419 LEU A CA 1
ATOM 3068 C C . LEU A 1 419 ? -56.664 -21.527 75.217 1.00 84.38 419 LEU A C 1
ATOM 3070 O O . LEU A 1 419 ? -56.102 -21.959 76.231 1.00 84.38 419 LEU A O 1
ATOM 3074 N N . ASP A 1 420 ? -57.254 -22.343 74.335 1.00 85.06 420 ASP A N 1
ATOM 3075 C CA . ASP A 1 420 ? -57.127 -23.807 74.384 1.00 85.06 420 ASP A CA 1
ATOM 3076 C C . ASP A 1 420 ? -56.168 -24.412 73.355 1.00 85.06 420 ASP A C 1
ATOM 3078 O O . ASP A 1 420 ? -55.870 -25.609 73.450 1.00 85.06 420 ASP A O 1
ATOM 3082 N N . ASN A 1 421 ? -55.569 -23.580 72.501 1.00 79.06 421 ASN A N 1
ATOM 3083 C CA . ASN A 1 421 ? -54.656 -23.968 71.428 1.00 79.06 421 ASN A CA 1
ATOM 3084 C C . ASN A 1 421 ? -55.311 -24.959 70.448 1.00 79.06 421 ASN A C 1
ATOM 3086 O O . ASN A 1 421 ? -54.661 -25.912 69.996 1.00 79.06 421 ASN A O 1
ATOM 3090 N N . ASP A 1 422 ? -56.609 -24.793 70.161 1.00 81.56 422 ASP A N 1
ATOM 3091 C CA . ASP A 1 422 ? -57.327 -25.605 69.170 1.00 81.56 422 ASP A CA 1
ATOM 3092 C C . ASP A 1 422 ? -57.206 -25.069 67.729 1.00 81.56 422 ASP A C 1
ATOM 3094 O O . ASP A 1 422 ? -57.642 -25.732 66.776 1.00 81.56 422 ASP A O 1
ATOM 3098 N N . GLY A 1 423 ? -56.535 -23.926 67.560 1.00 76.44 423 GLY A N 1
ATOM 3099 C CA . GL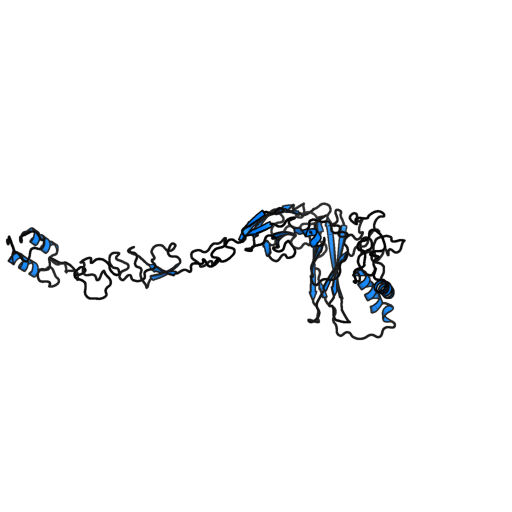Y A 1 423 ? -56.278 -23.247 66.295 1.00 76.44 423 GLY A CA 1
ATOM 3100 C C . GLY A 1 423 ? -57.386 -22.276 65.877 1.00 76.44 423 GLY A C 1
ATOM 3101 O O . GLY A 1 423 ? -57.317 -21.706 64.781 1.00 76.44 423 GLY A O 1
ATOM 3102 N N . PHE A 1 424 ? -58.426 -22.082 66.691 1.00 81.19 424 PHE A N 1
ATOM 3103 C CA . PHE A 1 424 ? -59.540 -21.191 66.379 1.00 81.19 424 PHE A CA 1
ATOM 3104 C C . PHE A 1 424 ? -59.967 -20.374 67.589 1.00 81.19 424 PHE A C 1
ATOM 3106 O O . PHE A 1 424 ? -60.507 -20.932 68.532 1.00 81.19 424 PHE A O 1
ATOM 3113 N N . VAL A 1 425 ? -59.956 -19.042 67.472 1.00 86.00 425 VAL A N 1
ATOM 3114 C CA . VAL A 1 425 ? -60.581 -18.173 68.481 1.00 86.00 425 VAL A CA 1
ATOM 3115 C C . VAL A 1 425 ? -62.101 -18.306 68.396 1.00 86.00 425 VAL A C 1
ATOM 3117 O O . VAL A 1 425 ? -62.778 -17.679 67.571 1.00 86.00 425 VAL A O 1
ATOM 3120 N N . ASN A 1 426 ? -62.661 -19.170 69.229 1.00 88.19 426 ASN A N 1
ATOM 3121 C CA . ASN A 1 426 ? -64.042 -19.598 69.178 1.00 88.19 426 ASN A CA 1
ATOM 3122 C C . ASN A 1 426 ? -64.732 -19.479 70.546 1.00 88.19 426 ASN A C 1
ATOM 3124 O O . ASN A 1 426 ? -64.337 -18.729 71.440 1.00 88.19 426 ASN A O 1
ATOM 3128 N N . VAL A 1 427 ? -65.905 -20.104 70.676 1.00 89.75 427 VAL A N 1
ATOM 3129 C CA . VAL A 1 427 ? -66.704 -19.995 71.905 1.00 89.75 427 VAL A CA 1
ATOM 3130 C C . VAL A 1 427 ? -65.962 -20.602 73.096 1.00 89.75 427 VAL A C 1
ATOM 3132 O O . VAL A 1 427 ? -66.164 -20.133 74.214 1.00 89.75 427 VAL A O 1
ATOM 3135 N N . ASN A 1 428 ? -65.118 -21.611 72.881 1.00 89.75 428 ASN A N 1
ATOM 3136 C CA . ASN A 1 428 ? -64.346 -22.244 73.942 1.00 89.75 428 ASN A CA 1
ATOM 3137 C C . ASN A 1 428 ? -63.360 -21.262 74.585 1.00 89.75 428 ASN A C 1
ATOM 3139 O O . ASN A 1 428 ? -63.347 -21.169 75.811 1.00 89.75 428 ASN A O 1
ATOM 3143 N N . ASP A 1 429 ? -62.669 -20.438 73.801 1.00 87.81 429 ASP A N 1
ATOM 3144 C CA . ASP A 1 429 ? -61.741 -19.411 74.299 1.00 87.81 429 ASP A CA 1
ATOM 3145 C C . AS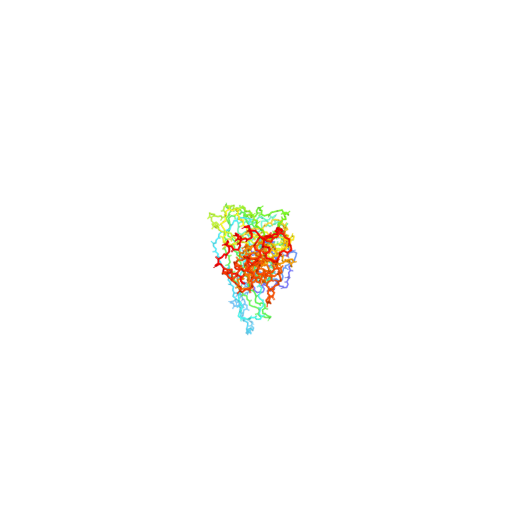P A 1 429 ? -62.459 -18.353 75.122 1.00 87.81 429 ASP A C 1
ATOM 3147 O O . ASP A 1 429 ? -62.058 -18.017 76.235 1.00 87.81 429 ASP A O 1
ATOM 3151 N N . ILE A 1 430 ? -63.618 -17.894 74.642 1.00 89.62 430 ILE A N 1
ATOM 3152 C CA . ILE A 1 430 ? -64.464 -16.978 75.416 1.00 89.62 430 ILE A CA 1
ATOM 3153 C C . ILE A 1 430 ? -64.863 -17.615 76.751 1.00 89.62 430 ILE A C 1
ATOM 3155 O O . ILE A 1 430 ? -64.863 -16.943 77.784 1.00 89.62 430 ILE A O 1
ATOM 3159 N N . LEU A 1 431 ? -65.239 -18.896 76.750 1.00 90.50 431 LEU A N 1
ATOM 3160 C CA . LEU A 1 431 ? -65.638 -19.598 77.969 1.00 90.50 431 LEU A CA 1
ATOM 3161 C C . LEU A 1 431 ? -64.464 -19.784 78.937 1.00 90.50 431 LEU A C 1
ATOM 3163 O O . LEU A 1 431 ? -64.682 -19.705 80.148 1.00 90.50 431 LEU A O 1
ATOM 3167 N N . LEU A 1 432 ? -63.250 -19.990 78.426 1.00 88.31 432 LEU A N 1
ATOM 3168 C CA . LEU A 1 432 ? -62.028 -20.063 79.222 1.00 88.31 432 LEU A CA 1
ATOM 3169 C C . LEU A 1 432 ? -61.719 -18.711 79.858 1.00 88.31 432 LEU A C 1
ATOM 3171 O O . LEU A 1 432 ? -61.603 -18.638 81.081 1.00 88.31 432 LEU A O 1
ATOM 3175 N N . LEU A 1 433 ? -61.721 -17.633 79.070 1.00 89.00 433 LEU A N 1
ATOM 3176 C CA . LEU A 1 433 ? -61.480 -16.280 79.567 1.00 89.00 433 LEU A CA 1
ATOM 3177 C C . LEU A 1 433 ? -62.527 -15.852 80.611 1.00 89.00 433 LEU A C 1
ATOM 3179 O O . LEU A 1 433 ? -62.190 -15.284 81.651 1.00 89.00 433 LEU A O 1
ATOM 3183 N N . LEU A 1 434 ? -63.808 -16.182 80.392 1.00 89.50 434 LEU A N 1
ATOM 3184 C CA . LEU A 1 434 ? -64.879 -15.951 81.376 1.00 89.50 434 LEU A CA 1
ATOM 3185 C C . LEU A 1 434 ? -64.669 -16.719 82.685 1.00 89.50 434 LEU A C 1
ATOM 3187 O O . LEU A 1 434 ? -65.184 -16.293 83.721 1.00 89.50 434 LEU A O 1
ATOM 3191 N N . GLY A 1 435 ? -63.941 -17.836 82.651 1.00 87.38 435 GLY A N 1
ATOM 3192 C CA . GLY A 1 435 ? -63.603 -18.630 83.828 1.00 87.38 435 GLY A CA 1
ATOM 3193 C C . GLY A 1 435 ? -62.700 -17.892 84.818 1.00 87.38 435 GLY A C 1
ATOM 3194 O O . GLY A 1 435 ? -62.817 -18.120 86.023 1.00 87.38 435 GLY A O 1
ATOM 3195 N N . GLU A 1 436 ? -61.859 -16.977 84.331 1.00 89.75 436 GLU A N 1
ATOM 3196 C CA . GLU A 1 436 ? -60.967 -16.150 85.154 1.00 89.75 436 GLU A CA 1
ATOM 3197 C C . GLU A 1 436 ? -61.357 -14.665 85.184 1.00 89.75 436 GLU A C 1
ATOM 3199 O O . GLU A 1 436 ? -60.712 -13.871 85.867 1.00 89.75 436 GLU A O 1
ATOM 3204 N N . PHE A 1 437 ? -62.444 -14.274 84.514 1.00 89.06 437 PHE A N 1
ATOM 3205 C CA . PHE A 1 437 ? -62.878 -12.881 84.439 1.00 89.06 437 PHE A CA 1
ATOM 3206 C C . PHE A 1 437 ? -63.105 -12.257 85.827 1.00 89.06 437 PHE A C 1
ATOM 3208 O O . PHE A 1 437 ? -63.889 -12.750 86.645 1.00 89.06 437 PHE A O 1
ATOM 3215 N N . GLY A 1 438 ? -62.438 -11.130 86.086 1.00 85.62 438 GLY A N 1
ATOM 3216 C CA . GLY A 1 438 ? -62.416 -10.461 87.389 1.00 85.62 438 GLY A CA 1
ATOM 3217 C C . GLY A 1 438 ? -61.307 -10.943 88.332 1.00 85.62 438 GLY A C 1
ATOM 3218 O O . GLY A 1 438 ? -61.256 -10.497 89.482 1.00 85.62 438 GLY A O 1
ATOM 3219 N N . CYS A 1 439 ? -60.424 -11.832 87.873 1.00 88.25 439 CYS A N 1
ATOM 3220 C CA . CYS A 1 439 ? -59.159 -12.126 88.533 1.00 88.25 439 CYS A CA 1
ATOM 3221 C C . CYS A 1 439 ? -58.258 -10.877 88.536 1.00 88.25 439 CYS A C 1
ATOM 3223 O O . CYS A 1 439 ? -58.249 -10.103 87.582 1.00 88.25 439 CYS A O 1
ATOM 3225 N N . VAL A 1 440 ? -57.533 -10.655 89.638 1.00 83.56 440 VAL A N 1
ATOM 3226 C CA . VAL A 1 440 ? -56.741 -9.429 89.873 1.00 83.56 440 VAL A CA 1
ATOM 3227 C C . VAL A 1 440 ? -55.237 -9.674 90.039 1.00 83.56 440 VAL A C 1
ATOM 3229 O O . VAL A 1 440 ? -54.461 -8.746 89.861 1.00 83.56 440 VAL A O 1
ATOM 3232 N N . GLU A 1 441 ? -54.810 -10.894 90.380 1.00 81.56 441 GLU A N 1
ATOM 3233 C CA . GLU A 1 441 ? -53.397 -11.287 90.487 1.00 81.56 441 GLU A CA 1
ATOM 3234 C C . GLU A 1 441 ? -53.250 -12.793 90.226 1.00 81.56 441 GLU A C 1
ATOM 3236 O O . GLU A 1 441 ? -54.074 -13.586 90.686 1.00 81.56 441 GLU A O 1
ATOM 3241 N N . GLY A 1 442 ? -52.170 -13.192 89.545 1.00 78.56 442 GLY A N 1
ATOM 3242 C CA . GLY A 1 442 ? -51.834 -14.602 89.306 1.00 78.56 442 GLY A CA 1
ATOM 3243 C C . GLY A 1 442 ? -52.753 -15.322 88.315 1.00 78.56 442 GLY A C 1
ATOM 3244 O O . GLY A 1 442 ? -52.860 -16.545 88.380 1.00 78.56 442 GLY A O 1
ATOM 3245 N N . CYS A 1 443 ? -53.425 -14.569 87.446 1.00 85.44 443 CYS A N 1
ATOM 3246 C CA . CYS A 1 443 ? -54.319 -15.093 86.422 1.00 85.44 443 CYS A CA 1
ATOM 3247 C C . CYS A 1 443 ? -53.504 -15.761 85.310 1.00 85.44 443 CYS A C 1
ATOM 3249 O O . CYS A 1 443 ? -52.394 -15.325 85.003 1.00 85.44 443 CYS A O 1
ATOM 3251 N N . THR A 1 444 ? -54.036 -16.841 84.750 1.00 82.81 444 THR A N 1
ATOM 3252 C CA . THR A 1 444 ? -53.375 -17.610 83.691 1.00 82.81 444 THR A CA 1
ATOM 3253 C C . THR A 1 444 ? -53.825 -17.200 82.294 1.00 82.81 444 THR A C 1
ATOM 3255 O O . THR A 1 444 ? -53.102 -17.470 81.342 1.00 82.81 444 THR A O 1
ATOM 3258 N N . LEU A 1 445 ? -54.963 -16.507 82.179 1.00 87.31 445 LEU A N 1
ATOM 3259 C CA . LEU A 1 445 ? -55.569 -16.081 80.912 1.00 87.31 445 LEU A CA 1
ATOM 3260 C C . LEU A 1 445 ? -55.538 -14.550 80.719 1.00 87.31 445 LEU A C 1
ATOM 3262 O O . LEU A 1 445 ? -56.499 -13.961 80.233 1.00 87.31 445 LEU A O 1
ATOM 3266 N N . ASP A 1 446 ? -54.454 -13.902 81.153 1.00 86.81 446 ASP A N 1
ATOM 3267 C CA . ASP A 1 446 ? -54.163 -12.481 80.893 1.00 86.81 446 ASP A CA 1
ATOM 3268 C C . ASP A 1 446 ? -53.557 -12.348 79.486 1.00 86.81 446 ASP A C 1
ATOM 3270 O O . ASP A 1 446 ? -52.414 -12.745 79.250 1.00 86.81 446 ASP A O 1
ATOM 3274 N N . VAL A 1 447 ? -54.354 -11.843 78.544 1.00 85.69 447 VAL A N 1
ATOM 3275 C CA . VAL A 1 447 ? -54.043 -11.832 77.104 1.00 85.69 447 VAL A CA 1
ATOM 3276 C C . VAL A 1 447 ? -53.254 -10.578 76.727 1.00 85.69 447 VAL A C 1
ATOM 3278 O O . VAL A 1 447 ? -52.469 -10.589 75.781 1.00 85.69 447 VAL A O 1
ATOM 3281 N N . ASN A 1 448 ? -53.431 -9.479 77.466 1.00 84.38 448 ASN A N 1
ATOM 3282 C CA . ASN A 1 448 ? -52.761 -8.207 77.185 1.00 84.38 448 ASN A CA 1
ATOM 3283 C C . ASN A 1 448 ? -51.486 -7.966 78.015 1.00 84.38 448 ASN A C 1
ATOM 3285 O O . ASN A 1 448 ? -50.781 -6.977 77.783 1.00 84.38 448 ASN A O 1
ATOM 3289 N N . GLY A 1 449 ? -51.184 -8.856 78.964 1.00 82.00 449 GLY A N 1
ATOM 3290 C CA . GLY A 1 449 ? -50.012 -8.800 79.835 1.00 82.00 449 GLY A CA 1
ATOM 3291 C C . GLY A 1 449 ? -50.098 -7.736 80.935 1.00 82.00 449 GLY A C 1
ATOM 3292 O O . GLY A 1 449 ? -49.068 -7.386 81.529 1.00 82.00 449 GLY A O 1
ATOM 3293 N N . ILE A 1 450 ? -51.284 -7.176 81.188 1.00 86.31 450 ILE A N 1
ATOM 3294 C CA . ILE A 1 450 ? -51.559 -6.233 82.273 1.00 86.31 450 ILE A CA 1
ATOM 3295 C C . ILE A 1 450 ? -52.237 -7.006 83.409 1.00 86.31 450 ILE A C 1
ATOM 3297 O O . ILE A 1 450 ? -53.334 -7.513 83.218 1.00 86.31 450 ILE A O 1
ATOM 3301 N N . PRO A 1 451 ? -51.673 -6.994 84.636 1.00 85.56 451 PRO A N 1
ATOM 3302 C CA . PRO A 1 451 ? -52.150 -7.833 85.729 1.00 85.56 451 PRO A CA 1
ATOM 3303 C C . PRO A 1 451 ? -53.665 -7.779 85.962 1.00 85.56 451 PRO A C 1
ATOM 3305 O O . PRO A 1 451 ? -54.201 -6.780 86.450 1.00 85.56 451 PRO A O 1
ATOM 3308 N N . GLY A 1 452 ? -54.317 -8.901 85.676 1.00 85.12 452 GLY A N 1
ATOM 3309 C CA . GLY A 1 452 ? -55.750 -9.110 85.840 1.00 85.12 452 GLY A CA 1
ATOM 3310 C C . GLY A 1 452 ? -56.350 -9.775 84.604 1.00 85.12 452 GLY A C 1
ATOM 3311 O O . GLY A 1 452 ? -55.682 -9.927 83.596 1.00 85.12 452 GLY A O 1
ATOM 3312 N N . VAL A 1 453 ? -57.609 -10.198 84.697 1.00 90.19 453 VAL A N 1
ATOM 3313 C CA . VAL A 1 453 ? -58.414 -10.555 83.518 1.00 90.19 453 VAL A CA 1
ATOM 3314 C C . VAL A 1 453 ? -59.637 -9.664 83.546 1.00 90.19 453 VAL A C 1
ATOM 3316 O O . VAL A 1 453 ? -60.521 -9.836 84.397 1.00 90.19 453 VAL A O 1
ATOM 3319 N N . ASP A 1 454 ? -59.675 -8.676 82.658 1.00 89.69 454 ASP A N 1
ATOM 3320 C CA . ASP A 1 454 ? -60.734 -7.677 82.638 1.00 89.69 454 ASP A CA 1
ATOM 3321 C C . ASP A 1 454 ? -61.368 -7.495 81.251 1.00 89.69 454 ASP A C 1
ATOM 3323 O O . ASP A 1 454 ? -61.318 -8.358 80.371 1.00 89.69 454 ASP A O 1
ATOM 3327 N N . VAL A 1 455 ? -62.105 -6.397 81.080 1.00 89.56 455 VAL A N 1
ATOM 3328 C CA . VAL A 1 455 ? -62.800 -6.107 79.823 1.00 89.56 455 VAL A CA 1
ATOM 3329 C C . VAL A 1 455 ? -61.809 -5.931 78.666 1.00 89.56 455 VAL A C 1
ATOM 3331 O O . VAL A 1 455 ? -62.184 -6.214 77.534 1.00 89.56 455 VAL A O 1
ATOM 3334 N N . ALA A 1 456 ? -60.576 -5.482 78.911 1.00 87.62 456 ALA A N 1
ATOM 3335 C CA . ALA A 1 456 ? -59.563 -5.316 77.877 1.00 87.62 456 ALA A CA 1
ATOM 3336 C C . ALA A 1 456 ? -59.145 -6.666 77.281 1.00 87.62 456 ALA A C 1
ATOM 3338 O O . ALA A 1 456 ? -59.178 -6.799 76.061 1.00 87.62 456 ALA A O 1
ATOM 3339 N N . ASP A 1 457 ? -58.871 -7.678 78.110 1.00 87.94 457 ASP A N 1
ATOM 3340 C CA . ASP A 1 457 ? -58.607 -9.053 77.649 1.00 87.94 457 ASP A CA 1
ATOM 3341 C C . ASP A 1 457 ? -59.796 -9.611 76.867 1.00 87.94 457 ASP A C 1
ATOM 3343 O O . ASP A 1 457 ? -59.654 -10.175 75.782 1.00 87.94 457 ASP A O 1
ATOM 3347 N N . PHE A 1 458 ? -61.006 -9.363 77.375 1.00 89.06 458 PHE A N 1
ATOM 3348 C CA . PHE A 1 458 ? -62.239 -9.817 76.736 1.00 89.06 458 PHE A CA 1
ATOM 3349 C C . PHE A 1 458 ? -62.462 -9.196 75.357 1.00 89.06 458 PHE A C 1
ATOM 3351 O O . PHE A 1 458 ? -62.957 -9.854 74.443 1.00 89.06 458 PHE A O 1
ATOM 3358 N N . LEU A 1 459 ? -62.103 -7.924 75.192 1.00 89.00 459 LEU A N 1
ATOM 3359 C CA . LEU A 1 459 ? -62.204 -7.226 73.915 1.00 89.00 459 LEU A CA 1
ATOM 3360 C C . LEU A 1 459 ? -61.145 -7.683 72.912 1.00 89.00 459 LEU A C 1
ATOM 3362 O O . LEU A 1 459 ? -61.420 -7.623 71.715 1.00 89.00 459 LEU A O 1
ATOM 3366 N N . ILE A 1 460 ? -59.985 -8.142 73.379 1.00 85.50 460 ILE A N 1
ATOM 3367 C CA . ILE A 1 460 ? -58.924 -8.681 72.523 1.00 85.50 460 ILE A CA 1
ATOM 3368 C C . ILE A 1 460 ? -59.365 -10.031 71.943 1.00 85.50 460 ILE A C 1
ATOM 3370 O O . ILE A 1 460 ? -59.470 -10.148 70.723 1.00 85.50 460 ILE A O 1
ATOM 3374 N N . VAL A 1 461 ? -59.819 -10.970 72.786 1.00 86.69 461 VAL A N 1
ATOM 3375 C CA . VAL A 1 461 ? -60.371 -12.263 72.324 1.00 86.69 461 VAL A CA 1
ATOM 3376 C C . VAL A 1 461 ? -61.587 -12.073 71.409 1.00 86.69 461 VAL A C 1
ATOM 3378 O O . VAL A 1 461 ? -61.701 -12.710 70.364 1.00 86.69 461 VAL A O 1
ATOM 3381 N N . LEU A 1 462 ? -62.496 -11.145 71.733 1.00 87.88 462 LEU A N 1
ATOM 3382 C CA . LEU A 1 462 ? -63.630 -10.834 70.852 1.00 87.88 462 LEU A CA 1
ATOM 3383 C C . LEU A 1 462 ? -63.222 -10.172 69.532 1.00 87.88 462 LEU A C 1
ATOM 3385 O O . LEU A 1 462 ? -63.933 -10.323 68.538 1.00 87.88 462 LEU A O 1
ATOM 3389 N N . GLY A 1 463 ? -62.122 -9.420 69.525 1.00 84.12 463 GLY A N 1
ATOM 3390 C CA . GLY A 1 463 ? -61.573 -8.792 68.328 1.00 84.12 463 GLY A CA 1
ATOM 3391 C C . GLY A 1 463 ? -61.093 -9.818 67.304 1.00 84.12 463 GLY A C 1
ATOM 3392 O O . GLY A 1 463 ? -61.242 -9.581 66.105 1.00 84.12 463 GLY A O 1
ATOM 3393 N N . ALA A 1 464 ? -60.604 -10.965 67.779 1.00 83.75 464 ALA A N 1
ATOM 3394 C CA . ALA A 1 464 ? -60.164 -12.089 66.959 1.00 83.75 464 ALA A CA 1
ATOM 3395 C C . ALA A 1 464 ? -61.236 -13.183 66.765 1.00 83.75 464 ALA A C 1
ATOM 3397 O O . ALA A 1 464 ? -61.008 -14.151 66.045 1.00 83.75 464 ALA A O 1
ATOM 3398 N N . PHE A 1 465 ? -62.428 -13.043 67.359 1.00 85.38 465 PHE A N 1
ATOM 3399 C CA . PHE A 1 465 ? -63.438 -14.103 67.366 1.00 85.38 465 PHE A CA 1
ATOM 3400 C C . PHE A 1 465 ? -63.893 -14.525 65.962 1.00 85.38 465 PHE A C 1
ATOM 3402 O O . PHE A 1 465 ? -64.404 -13.725 65.171 1.00 85.38 465 PHE A O 1
ATOM 3409 N N . GLY A 1 466 ? -63.789 -15.824 65.690 1.00 80.25 466 GLY A N 1
ATOM 3410 C CA . GLY A 1 466 ? -64.114 -16.430 64.404 1.00 80.25 466 GLY A CA 1
ATOM 3411 C C . GLY A 1 466 ? -63.011 -16.295 63.353 1.00 80.25 466 GLY A C 1
ATOM 3412 O O . GLY A 1 466 ? -63.218 -16.752 62.225 1.00 80.25 466 GLY A O 1
ATOM 3413 N N . LEU A 1 467 ? -61.868 -15.694 63.696 1.00 75.06 467 LEU A N 1
ATOM 3414 C CA . LEU A 1 467 ? -60.662 -15.782 62.886 1.00 75.06 467 LEU A CA 1
ATOM 3415 C C . LEU A 1 467 ? -59.960 -17.114 63.199 1.00 75.06 467 LEU A C 1
ATOM 3417 O O . LEU A 1 467 ? -59.859 -17.489 64.369 1.00 75.06 467 LEU A O 1
ATOM 3421 N N . PRO A 1 468 ? -59.509 -17.867 62.183 1.00 69.75 468 PRO A N 1
ATOM 3422 C CA . PRO A 1 468 ? -58.537 -18.923 62.427 1.00 69.75 468 PRO A CA 1
ATOM 3423 C C . PRO A 1 468 ? -57.256 -18.275 62.960 1.00 69.75 468 PRO A C 1
ATOM 3425 O O . PRO A 1 468 ? -56.847 -17.233 62.439 1.00 69.75 468 PRO A O 1
ATOM 3428 N N . CYS A 1 469 ? -56.621 -18.887 63.957 1.00 69.69 469 CYS A N 1
ATOM 3429 C CA . CYS A 1 469 ? -55.224 -18.578 64.230 1.00 69.69 469 CYS A CA 1
ATOM 3430 C C . CYS A 1 469 ? -54.448 -19.116 63.030 1.00 69.69 469 CYS A C 1
ATOM 3432 O O . CYS A 1 469 ? -54.519 -20.308 62.724 1.00 69.69 469 CYS A O 1
ATOM 3434 N N . SER A 1 470 ? -53.857 -18.224 62.239 1.00 55.25 470 SER A N 1
ATOM 3435 C CA . SER A 1 470 ? -53.081 -18.613 61.065 1.00 55.25 470 SER A CA 1
ATOM 3436 C C . SER A 1 470 ? -51.892 -19.439 61.539 1.00 55.25 470 SER A C 1
ATOM 3438 O O . SER A 1 470 ? -50.972 -18.881 62.112 1.00 55.25 470 SER A O 1
ATOM 3440 N N . ASN A 1 471 ? -51.966 -20.759 61.356 1.00 48.59 471 ASN A N 1
ATOM 3441 C CA . ASN A 1 471 ? -50.810 -21.642 61.473 1.00 48.59 471 ASN A CA 1
ATOM 3442 C C . ASN A 1 471 ? -49.774 -21.340 60.417 1.00 48.59 471 ASN A C 1
ATOM 3444 O O . ASN A 1 471 ? -50.191 -21.067 59.260 1.00 48.59 471 ASN A O 1
#

Solvent-accessible surface area (backbone atoms only — not comparable to full-atom values): 24587 Å² total; per-residue (Å²): 70,48,67,69,62,27,55,52,37,45,77,36,61,28,59,34,26,15,20,20,50,64,96,71,65,43,32,77,94,44,18,28,20,29,28,10,10,38,28,27,46,20,43,6,55,75,31,76,30,55,70,36,66,55,30,43,102,40,69,45,73,65,37,50,51,38,27,49,44,25,46,72,76,40,76,61,44,76,82,58,87,86,72,89,73,90,66,62,54,34,47,56,43,45,78,81,61,76,53,36,35,45,12,59,34,36,35,50,49,56,51,50,71,51,53,84,49,83,87,45,61,58,29,27,30,67,33,47,61,30,62,45,55,62,51,57,91,86,52,71,66,51,74,76,62,53,85,46,19,32,28,38,51,63,66,78,67,38,74,57,51,59,45,53,41,44,48,58,74,27,55,60,67,76,43,86,37,84,36,36,44,61,52,70,52,73,42,72,50,33,34,33,38,40,38,31,28,65,39,87,98,52,54,29,64,22,76,24,75,36,39,35,35,31,36,48,91,20,44,53,43,38,45,64,32,63,49,51,78,48,79,43,55,8,46,32,79,43,72,37,31,33,46,45,41,59,34,48,34,86,78,39,50,33,56,24,26,30,32,30,37,14,62,70,53,60,82,49,71,85,40,74,47,46,70,70,39,65,44,74,32,57,51,77,31,59,38,66,50,42,70,33,70,22,24,25,45,35,47,30,38,48,100,57,44,42,32,28,52,28,73,29,43,20,29,28,38,61,30,75,28,11,61,48,88,76,26,66,57,46,34,90,53,29,30,38,68,66,80,67,58,37,72,54,44,72,28,8,39,20,74,53,69,65,69,43,1,29,67,92,48,63,47,78,40,39,78,93,76,44,86,56,40,27,79,37,51,66,33,76,38,69,82,37,61,63,30,28,71,72,35,72,57,76,31,61,29,50,69,23,30,56,78,89,68,81,62,50,88,51,12,37,42,74,45,69,48,35,70,79,71,82,51,48,19,45,72,65,25,54,52,55,45,60,71,48,56,74,35,64,69,91,57,89,68,44,59,78,76,58,85,24,22,53,70,68,37,53,49,51,34,59,71,43,54,77,39,67,48,53,94

Foldseek 3Di:
DPVVLQVVLVVLVFAAQDQACLVNSDDLVRPQAYFQAAASSGNACRGPLHQHNDHDDDDDPRSVVSSCCCCPVRCVVVPDDDDDPPFDAKEKDFADAAAEDEFPFKFKTAMDIDGPDVVFQKWKWKGWDWGDHGDDPPPNQLQDDDARRHQAGTDDTDSGRMDIPPHPVCQLQVHDRGSRHGGLAWHKIKIKMWMWRPDPPDIHIYIDMHMYIHHNQFDDKEWPPPQDAAEDAAQDKDKTFIDLRCCCDDRNVQQFKWKFKDQAQRPDTPGTFDDRHGSPGIDITTGHLDWHQRIKMKIGRVVGGGIHIHNDGYTYDADEDDCDPQFPGHDSSGSDYPVHGHHWDKWFAQQPPLQAHDQVHIDTGDQVPDPRTHNHHFFPDSVDSQAGQCRFAPLQQDNRNPPVDHDDPSNNNPPLLPPPPPQALEPVSLVVLVVQEAAAAPDPSPSPPDGGRYVVSNVSSVVRHGPGRRD

pLDDT: mean 92.81, std 6.21, range [48.59, 98.88]

Radius of gyration: 45.57 Å; Cα contacts (8 Å, |Δi|>4): 1206; chains: 1; bounding box: 99×50×128 Å

Secondary structure (DSSP, 8-state):
--HHHHHHHHHTTPPP-B-S-GGGT--TTT--BSTT-SSTTS-TTTSSSPS-SS--SS--HHHHHHHHHHHHHSGGGSSPPP--------EEE----S-EEETT--EEEE-EEE-SSTT---EEEEEE----SPPPTT--SS----TT---B-----BS-SEEEES-HHHHHTT---TTBPPP-SSEEEEEEEEEE---TTT--EEEEEEEEEEETTS---EEEES-S--EEETT-EEEEEEE-TTTTSTTT---EEEEEEESSSSS---EEEEEEEE-SSEEEEEPPS--EEEEEEEEEETTSSBEEE-SS-EEEEPPBS---TTSTT--TT-SB--S-----EEEEE-SSSSS--EEEEEEEE-GGGSTTEES----S-TT-TT-STTPPP-SSSS-TT--SSSPPTTTS---TT-SS-SSB--HHHHHHHHHHTT--SS-S--SSSSSS--HHHHHHHHHHTT-B---

Sequence (471 aa):
MDYVGHEMGHQFGCNHTFNNSCSGNRSSSAAYEPGSGSTIMSYSGICAPNLQTNSDDVYHVHSLIEGTNFLHSGFGNSCATQISSGNSAPTVSVGSSGFSIPKETPIELTAVASDPNPSNTLTYSWEQYNLGNATTSGDNNLNNPVGNAPCIRSFPPVSSPTRVIPKVDKLLSNQVSFGEHLPDYNRTLTFKCTVRDNNPGCGGVAVGTKTFFVDASTGPFLVTYPNTNISRSGNSELTVLWDVAGTDGGNVNCSEVDIYCSVDGGYSWFYQLADNVPNSGSATVLLPAVTTTAARIKVKGSGSVFFDISNANFSLTAIQGCTDPTACNFMDIASIDDGSCEAPIVLYADVDGDGFGNVDVNVTGCEDNVIGFVTNATDCDDSRNDVYPGAPGTQDGVDNDCSGGPLAPDEESQCPEDLDNDGFVNVNDILLLLGEFGCVEGCTLDVNGIPGVDVADFLIVLGAFGLPCSN

Mean predicted aligned error: 11.13 Å

Nearest PDB structures (foldseek):
  5erp-assembly1_B  TM=2.596E-01  e=1.135E-05  Homo sapiens
  7tv9-assembly1_A  TM=3.499E-01  e=3.858E-04  Homo sapiens
  5fo9-assembly1_D  TM=3.361E-01  e=3.430E-04  Homo sapiens
  7q62-assembly1_B  TM=2.940E-01  e=1.123E-04  Homo sapiens
  7q62-assembly1_A  TM=2.699E-01  e=5.489E-04  Homo sapiens